Protein 1DQN (pdb70)

Structure (mmCIF, N/CA/C/O backbone):
data_1DQN
#
_entry.id   1DQN
#
_cell.length_a   56.632
_cell.length_b   71.553
_cell.length_c   123.08
_cell.angle_alpha   90
_cell.angle_beta   90
_cell.angle_gamma   90
#
_symmetry.space_group_name_H-M   'P 21 21 21'
#
loop_
_entity.id
_entity.type
_entity.pdbx_description
1 polymer 'GUANINE PHOSPHORIBOSYLTRANSFERASE'
2 non-polymer 'MAGNESIUM ION'
3 non-polymer 'PHOSPHORIC ACID MONO-[5-(2-AMINO-4-OXO-4,5-DIHYDRO-3H-PYRROLO[3,2-D]PYRIMIDIN-7-YL)-3,4-DIHYDROXY-PYRROLIDIN-2-YLMETHYL] ESTER'
4 non-polymer 'PYROPHOSPHATE 2-'
5 non-polymer 'ISOPROPYL ALCOHOL'
6 water water
#
loop_
_atom_site.group_PDB
_atom_site.id
_atom_site.type_symbol
_atom_site.label_atom_id
_atom_site.label_alt_id
_atom_site.label_comp_id
_atom_site.label_asym_id
_atom_site.label_entity_id
_atom_site.label_seq_id
_atom_site.pdbx_PDB_ins_code
_atom_site.Cartn_x
_atom_site.Cartn_y
_atom_site.Cartn_z
_atom_site.occupancy
_atom_site.B_iso_or_equiv
_atom_site.auth_seq_id
_atom_site.auth_comp_id
_atom_site.auth_asym_id
_atom_site.auth_atom_id
_atom_site.pdbx_PDB_model_num
ATOM 1 N N . MET A 1 1 ? 1.577 27.218 56.363 1.00 24.53 1 MET A N 1
ATOM 2 C CA . MET A 1 1 ? 1.232 26.312 57.497 1.00 23.01 1 MET A CA 1
ATOM 3 C C . MET A 1 1 ? 0.082 25.382 57.114 1.00 22.24 1 MET A C 1
ATOM 4 O O . MET A 1 1 ? -0.520 24.750 57.982 1.00 21.96 1 MET A O 1
ATOM 6 N N . ILE A 1 2 ? -0.219 25.307 55.815 1.00 20.45 2 ILE A N 1
ATOM 7 C CA . ILE A 1 2 ? -1.303 24.464 55.321 1.00 18.12 2 ILE A CA 1
ATOM 8 C C . ILE A 1 2 ? -0.883 23.584 54.145 1.00 16.34 2 ILE A C 1
ATOM 9 O O . ILE A 1 2 ? -0.071 23.987 53.311 1.00 14.48 2 ILE A O 1
ATOM 14 N N . CYS A 1 3 ? -1.450 22.383 54.080 1.00 14.42 3 CYS A N 1
ATOM 15 C CA . CYS A 1 3 ? -1.141 21.468 52.985 1.00 13.30 3 CYS A CA 1
ATOM 16 C C . CYS A 1 3 ? -1.626 22.114 51.689 1.00 13.94 3 CYS A C 1
ATOM 17 O O . CYS A 1 3 ? -2.793 22.507 51.589 1.00 14.58 3 CYS A O 1
ATOM 20 N N . SER A 1 4 ? -0.736 22.227 50.700 1.00 13.41 4 SER A N 1
ATOM 21 C CA . SER A 1 4 ? -1.089 22.865 49.437 1.00 14.24 4 SER A CA 1
ATOM 22 C C . SER A 1 4 ? -1.991 22.047 48.520 1.00 15.04 4 SER A C 1
ATOM 23 O O . SER A 1 4 ? -2.464 22.551 47.498 1.00 15.61 4 SER A O 1
ATOM 26 N N . VAL A 1 5 ? -2.253 20.796 48.886 1.00 14.41 5 VAL A N 1
ATOM 27 C CA . VAL A 1 5 ? -3.141 19.968 48.080 1.00 15.95 5 VAL A CA 1
ATOM 28 C C . VAL A 1 5 ? -4.523 19.860 48.717 1.00 17.23 5 VAL A C 1
ATOM 29 O O . VAL A 1 5 ? -5.539 20.080 48.055 1.00 18.40 5 VAL A O 1
ATOM 33 N N . THR A 1 6 ? -4.548 19.530 50.004 1.00 17.35 6 THR A N 1
ATOM 34 C CA . THR A 1 6 ? -5.796 19.344 50.734 1.00 17.78 6 THR A CA 1
ATOM 35 C C . THR A 1 6 ? -6.333 20.595 51.430 1.00 19.03 6 THR A C 1
ATOM 36 O O . THR A 1 6 ? -7.549 20.748 51.579 1.00 20.28 6 THR A O 1
ATOM 40 N N . GLY A 1 7 ? -5.439 21.481 51.857 1.00 18.87 7 GLY A N 1
ATOM 41 C CA . GLY A 1 7 ? -5.869 22.684 52.553 1.00 18.13 7 GLY A CA 1
ATOM 42 C C . GLY A 1 7 ? -5.915 22.452 54.054 1.00 18.62 7 GLY A C 1
ATOM 43 O O . GLY A 1 7 ? -6.280 23.338 54.832 1.00 17.91 7 GLY A O 1
ATOM 44 N N . LYS A 1 8 ? -5.530 21.251 54.468 1.00 17.23 8 LYS A N 1
ATOM 45 C CA . LYS A 1 8 ? -5.519 20.910 55.880 1.00 17.24 8 LYS A CA 1
ATOM 46 C C . LYS A 1 8 ? -4.306 21.547 56.562 1.00 16.32 8 LYS A C 1
ATOM 47 O O . LYS A 1 8 ? -3.182 21.434 56.082 1.00 15.09 8 LYS A O 1
ATOM 53 N N . PRO A 1 9 ? -4.521 22.260 57.681 1.00 15.29 9 PRO A N 1
ATOM 54 C CA . PRO A 1 9 ? -3.379 22.874 58.361 1.00 14.63 9 PRO A CA 1
ATOM 55 C C . PRO A 1 9 ? -2.366 21.788 58.727 1.00 14.58 9 PRO A C 1
ATOM 56 O O . PRO A 1 9 ? -2.748 20.677 59.090 1.00 14.10 9 PRO A O 1
ATOM 60 N N . VAL A 1 10 ? -1.082 22.110 58.651 1.00 14.54 10 VAL A N 1
ATOM 61 C CA . VAL A 1 10 ? -0.065 21.116 58.971 1.00 14.22 10 VAL A CA 1
ATOM 62 C C . VAL A 1 10 ? -0.225 20.580 60.388 1.00 14.02 10 VAL A C 1
ATOM 63 O O . VAL A 1 10 ? -0.012 19.404 60.636 1.00 12.80 10 VAL A O 1
ATOM 67 N N . LYS A 1 11 ? -0.611 21.437 61.326 1.00 14.54 11 LYS A N 1
ATOM 68 C CA . LYS A 1 11 ? -0.798 20.965 62.690 1.00 15.40 11 LYS A CA 1
ATOM 69 C C . LYS A 1 11 ? -1.866 19.867 62.732 1.00 14.46 11 LYS A C 1
ATOM 70 O O . LYS A 1 11 ? -1.776 18.936 63.532 1.00 14.12 11 LYS A O 1
ATOM 76 N N . ASP A 1 12 ? -2.871 19.969 61.863 1.00 14.05 12 ASP A N 1
ATOM 77 C CA . ASP A 1 12 ? -3.937 18.974 61.827 1.00 13.75 12 ASP A CA 1
ATOM 78 C C . ASP A 1 12 ? -3.478 17.700 61.115 1.00 12.94 12 ASP A C 1
ATOM 79 O O . ASP A 1 12 ? -3.883 16.596 61.474 1.00 12.19 12 ASP A O 1
ATOM 84 N N . VAL A 1 13 ? -2.627 17.856 60.106 1.00 13.44 13 VAL A N 1
ATOM 85 C CA . VAL A 1 13 ? -2.082 16.705 59.389 1.00 12.42 13 VAL A CA 1
ATOM 86 C C . VAL A 1 13 ? -1.269 15.903 60.404 1.00 12.63 13 VAL A C 1
ATOM 87 O O . VAL A 1 13 ? -1.360 14.677 60.481 1.00 11.45 13 VAL A O 1
ATOM 91 N N . LEU A 1 14 ? -0.483 16.615 61.205 1.00 12.45 14 LEU A N 1
ATOM 92 C CA . LEU A 1 14 ? 0.354 15.964 62.199 1.00 12.57 14 LEU A CA 1
ATOM 93 C C . LEU A 1 14 ? -0.401 15.411 63.411 1.00 12.40 14 LEU A C 1
ATOM 94 O O . LEU A 1 14 ? 0.000 14.388 63.963 1.00 11.83 14 LEU A O 1
ATOM 99 N N . SER A 1 15 ? -1.479 16.071 63.834 1.00 11.97 15 SER A N 1
ATOM 100 C CA . SER A 1 15 ? -2.239 15.562 64.972 1.00 11.40 15 SER A CA 1
ATOM 101 C C . SER A 1 15 ? -2.845 14.214 64.560 1.00 11.66 15 SER A C 1
ATOM 102 O O . SER A 1 15 ? -2.881 13.272 65.346 1.00 11.15 15 SER A O 1
ATOM 105 N N . THR A 1 16 ? -3.296 14.125 63.311 1.00 10.00 16 THR A N 1
ATOM 106 C CA . THR A 1 16 ? -3.847 12.883 62.794 1.00 10.36 16 THR A CA 1
ATOM 107 C C . THR A 1 16 ? -2.719 11.850 62.658 1.00 10.52 16 THR A C 1
ATOM 108 O O . THR A 1 16 ? -2.857 10.691 63.050 1.00 10.12 16 THR A O 1
ATOM 112 N N . PHE A 1 17 ? -1.596 12.273 62.101 1.00 9.32 17 PHE A N 1
ATOM 113 C CA . PHE A 1 17 ? -0.497 11.348 61.928 1.00 9.40 17 PHE A CA 1
ATOM 114 C C . PHE A 1 17 ? -0.003 10.723 63.223 1.00 10.36 17 PHE A C 1
ATOM 115 O O . PHE A 1 17 ? 0.173 9.513 63.302 1.00 10.35 17 PHE A O 1
ATOM 123 N N . PHE A 1 18 ? 0.191 11.554 64.244 1.00 10.79 18 PHE A N 1
ATOM 124 C CA . PHE A 1 18 ? 0.739 11.083 65.511 1.00 11.88 18 PHE A CA 1
ATOM 125 C C . PHE A 1 18 ? -0.212 10.538 66.577 1.00 13.64 18 PHE A C 1
ATOM 126 O O . PHE A 1 18 ? 0.218 10.211 67.674 1.00 15.10 18 PHE A O 1
ATOM 134 N N . LYS A 1 19 ? -1.489 10.405 66.251 1.00 13.67 19 LYS A N 1
ATOM 135 C CA . LYS A 1 19 ? -2.441 9.891 67.218 1.00 15.09 19 LYS A CA 1
ATOM 136 C C . LYS A 1 19 ? -2.258 8.400 67.515 1.00 14.98 19 LYS A C 1
ATOM 137 O O . LYS A 1 19 ? -2.350 7.562 66.631 1.00 14.89 19 LYS A O 1
ATOM 143 N N . ASP A 1 20 ? -1.974 8.083 68.771 1.00 15.36 20 ASP A N 1
ATOM 144 C CA . ASP A 1 20 ? -1.834 6.699 69.208 1.00 16.25 20 ASP A CA 1
ATOM 145 C C . ASP A 1 20 ? -0.939 5.778 68.377 1.00 15.38 20 ASP A C 1
ATOM 146 O O . ASP A 1 20 ? -1.322 4.645 68.073 1.00 16.88 20 ASP A O 1
ATOM 151 N N . ARG A 1 21 ? 0.244 6.251 68.004 1.00 14.02 21 ARG A N 1
ATOM 152 C CA . ARG A 1 21 ? 1.170 5.413 67.242 1.00 14.21 21 ARG A CA 1
ATOM 153 C C . ARG A 1 21 ? 1.972 4.537 68.211 1.00 14.53 21 ARG A C 1
ATOM 154 O O . ARG A 1 21 ? 2.077 4.837 69.404 1.00 14.42 21 ARG A O 1
ATOM 162 N N . ASN A 1 22 ? 2.542 3.459 67.690 1.00 14.55 22 ASN A N 1
ATOM 163 C CA . ASN A 1 22 ? 3.349 2.553 68.502 1.00 14.27 22 ASN A CA 1
ATOM 164 C C . ASN A 1 22 ? 4.754 2.468 67.941 1.00 13.72 22 ASN A C 1
ATOM 165 O O . ASN A 1 22 ? 5.469 1.492 68.172 1.00 14.26 22 ASN A O 1
ATOM 170 N N . ASP A 1 23 ? 5.159 3.509 67.220 1.00 12.71 23 ASP A N 1
ATOM 171 C CA . ASP A 1 23 ? 6.470 3.518 66.601 1.00 13.11 23 ASP A CA 1
ATOM 172 C C . ASP A 1 23 ? 7.241 4.806 66.835 1.00 12.63 23 ASP A C 1
ATOM 173 O O . ASP A 1 23 ? 8.180 5.123 66.113 1.00 12.64 23 ASP A O 1
ATOM 178 N N . VAL A 1 24 ? 6.839 5.540 67.869 1.00 13.88 24 VAL A N 1
ATOM 179 C CA . VAL A 1 24 ? 7.493 6.784 68.248 1.00 14.81 24 VAL A CA 1
ATOM 180 C C . VAL A 1 24 ? 7.013 7.159 69.652 1.00 16.22 24 VAL A C 1
ATOM 181 O O . VAL A 1 24 ? 5.837 7.011 69.978 1.00 16.85 24 VAL A O 1
ATOM 185 N N . LEU A 1 25 ? 7.940 7.608 70.491 1.00 17.82 25 LEU A N 1
ATOM 186 C CA . LEU A 1 25 ? 7.605 8.012 71.854 1.00 19.06 25 LEU A CA 1
ATOM 187 C C . LEU A 1 25 ? 7.035 9.420 71.814 1.00 19.57 25 LEU A C 1
ATOM 188 O O . LEU A 1 25 ? 7.456 10.241 71.002 1.00 19.06 25 LEU A O 1
ATOM 193 N N . GLU A 1 26 ? 6.073 9.708 72.680 1.00 19.62 26 GLU A N 1
ATOM 194 C CA . GLU A 1 26 ? 5.488 11.035 72.688 1.00 20.87 26 GLU A CA 1
ATOM 195 C C . GLU A 1 26 ? 6.579 12.104 72.775 1.00 20.51 26 GLU A C 1
ATOM 196 O O . GLU A 1 26 ? 6.496 13.139 72.121 1.00 20.29 26 GLU A O 1
ATOM 202 N N . SER A 1 27 ? 7.609 11.841 73.570 1.00 20.72 27 SER A N 1
ATOM 203 C CA . SER A 1 27 ? 8.693 12.806 73.741 1.00 21.54 27 SER A CA 1
ATOM 204 C C . SER A 1 27 ? 9.522 13.049 72.484 1.00 21.01 27 SER A C 1
ATOM 205 O O . SER A 1 27 ? 10.211 14.066 72.390 1.00 21.40 27 SER A O 1
ATOM 208 N N . GLU A 1 28 ? 9.453 12.125 71.528 1.00 19.86 28 GLU A N 1
ATOM 209 C CA . GLU A 1 28 ? 10.224 12.232 70.288 1.00 19.47 28 GLU A CA 1
ATOM 210 C C . GLU A 1 28 ? 9.477 12.919 69.156 1.00 18.36 28 GLU A C 1
ATOM 211 O O . GLU A 1 28 ? 10.088 13.392 68.207 1.00 17.54 28 GLU A O 1
ATOM 217 N N . VAL A 1 29 ? 8.153 12.963 69.248 1.00 18.06 29 VAL A N 1
ATOM 218 C CA . VAL A 1 29 ? 7.346 13.571 68.197 1.00 17.22 29 VAL A CA 1
ATOM 219 C C . VAL A 1 29 ? 7.843 14.938 67.734 1.00 17.72 29 VAL A C 1
ATOM 220 O O . VAL A 1 29 ? 7.952 15.185 66.533 1.00 16.62 29 VAL A O 1
ATOM 224 N N . LYS A 1 30 ? 8.173 15.818 68.674 1.00 17.38 30 LYS A N 1
ATOM 225 C CA . LYS A 1 30 ? 8.628 17.165 68.320 1.00 17.90 30 LYS A CA 1
ATOM 226 C C . LYS A 1 30 ? 9.897 17.236 67.469 1.00 17.06 30 LYS A C 1
ATOM 227 O O . LYS A 1 30 ? 10.187 18.277 66.865 1.00 16.70 30 LYS A O 1
ATOM 233 N N . LYS A 1 31 ? 10.647 16.140 67.417 1.00 15.51 31 LYS A N 1
ATOM 234 C CA . LYS A 1 31 ? 11.894 16.100 66.653 1.00 16.03 31 LYS A CA 1
ATOM 235 C C . LYS A 1 31 ? 11.664 16.076 65.142 1.00 15.03 31 LYS A C 1
ATOM 236 O O . LYS A 1 31 ? 12.554 16.417 64.364 1.00 14.29 31 LYS A O 1
ATOM 242 N N . PHE A 1 32 ? 10.469 15.663 64.738 1.00 13.72 32 PHE A N 1
ATOM 243 C CA . PHE A 1 32 ? 10.144 15.560 63.319 1.00 13.00 32 PHE A CA 1
ATOM 244 C C . PHE A 1 32 ? 9.454 16.777 62.738 1.00 12.97 32 PHE A C 1
ATOM 245 O O . PHE A 1 32 ? 8.341 17.120 63.132 1.00 14.88 32 PHE A O 1
ATOM 253 N N . HIS A 1 33 ? 10.113 17.413 61.772 1.00 12.49 33 HIS A N 1
ATOM 254 C CA . HIS A 1 33 ? 9.594 18.616 61.130 1.00 12.12 33 HIS A CA 1
ATOM 255 C C . HIS A 1 33 ? 9.022 18.246 59.773 1.00 11.42 33 HIS A C 1
ATOM 256 O O . HIS A 1 33 ? 9.739 17.711 58.936 1.00 11.58 33 HIS A O 1
ATOM 263 N N . LEU A 1 34 ? 7.744 18.528 59.538 1.00 11.39 34 LEU A N 1
ATOM 264 C CA . LEU A 1 34 ? 7.177 18.172 58.241 1.00 11.77 34 LEU A CA 1
ATOM 265 C C . LEU A 1 34 ? 7.623 19.133 57.147 1.00 11.22 34 LEU A C 1
ATOM 266 O O . LEU A 1 34 ? 7.467 20.348 57.272 1.00 11.54 34 LEU A O 1
ATOM 271 N N . LEU A 1 35 ? 8.196 18.582 56.075 1.00 9.44 35 LEU A N 1
ATOM 272 C CA . LEU A 1 35 ? 8.626 19.390 54.942 1.00 9.52 35 LEU A CA 1
ATOM 273 C C . LEU A 1 35 ? 7.584 19.324 53.831 1.00 10.05 35 LEU A C 1
ATOM 274 O O . LEU A 1 35 ? 7.247 20.334 53.212 1.00 9.92 35 LEU A O 1
ATOM 279 N N . ALA A 1 36 ? 7.075 18.122 53.578 1.00 9.02 36 ALA A N 1
ATOM 280 C CA . ALA A 1 36 ? 6.063 17.934 52.547 1.00 9.65 36 ALA A CA 1
ATOM 281 C C . ALA A 1 36 ? 5.061 16.877 52.985 1.00 8.72 36 ALA A C 1
ATOM 282 O O . ALA A 1 36 ? 5.441 15.820 53.469 1.00 9.67 36 ALA A O 1
ATOM 284 N N . THR A 1 37 ? 3.773 17.166 52.845 1.00 9.13 37 THR A N 1
ATOM 285 C CA . THR A 1 37 ? 2.782 16.175 53.226 1.00 8.50 37 THR A CA 1
ATOM 286 C C . THR A 1 37 ? 2.786 15.096 52.147 1.00 8.87 37 THR A C 1
ATOM 287 O O . THR A 1 37 ? 3.241 15.325 51.022 1.00 8.33 37 THR A O 1
ATOM 291 N N . PHE A 1 38 ? 2.278 13.921 52.500 1.00 8.14 38 PHE A N 1
ATOM 292 C CA . PHE A 1 38 ? 2.221 12.813 51.560 1.00 9.45 38 PHE A CA 1
ATOM 293 C C . PHE A 1 38 ? 1.452 13.246 50.316 1.00 9.69 38 PHE A C 1
ATOM 294 O O . PHE A 1 38 ? 1.872 12.964 49.190 1.00 8.56 38 PHE A O 1
ATOM 302 N N . GLU A 1 39 ? 0.325 13.925 50.505 1.00 9.21 39 GLU A N 1
ATOM 303 C CA . GLU A 1 39 ? -0.444 14.385 49.346 1.00 10.08 39 GLU A CA 1
ATOM 304 C C . GLU A 1 39 ? 0.392 15.321 48.476 1.00 8.43 39 GLU A C 1
ATOM 305 O O . GLU A 1 39 ? 0.316 15.271 47.250 1.00 6.29 39 GLU A O 1
ATOM 311 N N . GLU A 1 40 ? 1.189 16.186 49.099 1.00 7.41 40 GLU A N 1
ATOM 312 C CA . GLU A 1 40 ? 2.030 17.065 48.308 1.00 7.46 40 GLU A CA 1
ATOM 313 C C . GLU A 1 40 ? 3.051 16.230 47.536 1.00 8.20 40 GLU A C 1
ATOM 314 O O . GLU A 1 40 ? 3.330 16.508 46.372 1.00 8.26 40 GLU A O 1
ATOM 320 N N . CYS A 1 41 ? 3.594 15.196 48.173 1.00 8.04 41 CYS A N 1
ATOM 321 C CA . CYS A 1 41 ? 4.571 14.340 47.494 1.00 8.59 41 CYS A CA 1
ATOM 322 C C . CYS A 1 41 ? 3.909 13.631 46.313 1.00 8.60 41 CYS A C 1
ATOM 323 O O . CYS A 1 41 ? 4.517 13.454 45.254 1.00 8.07 41 CYS A O 1
ATOM 326 N N . LYS A 1 42 ? 2.672 13.193 46.512 1.00 7.24 42 LYS A N 1
ATOM 327 C CA . LYS A 1 42 ? 1.940 12.520 45.441 1.00 9.27 42 LYS A CA 1
ATOM 328 C C . LYS A 1 42 ? 1.737 13.440 44.256 1.00 9.19 42 LYS A C 1
ATOM 329 O O . LYS A 1 42 ? 1.817 12.991 43.113 1.00 8.88 42 LYS A O 1
ATOM 335 N N . ALA A 1 43 ? 1.484 14.725 44.528 1.00 9.18 43 ALA A N 1
ATOM 336 C CA . ALA A 1 43 ? 1.300 15.710 43.465 1.00 8.75 43 ALA A CA 1
ATOM 337 C C . ALA A 1 43 ? 2.599 15.855 42.665 1.00 9.51 43 ALA A C 1
ATOM 338 O O . ALA A 1 43 ? 2.578 15.922 41.430 1.00 9.01 43 ALA A O 1
ATOM 340 N N . LEU A 1 44 ? 3.722 15.928 43.379 1.00 8.19 44 LEU A N 1
ATOM 341 C CA . LEU A 1 44 ? 5.034 16.030 42.746 1.00 9.97 44 LEU A CA 1
ATOM 342 C C . LEU A 1 44 ? 5.292 14.820 41.851 1.00 9.35 44 LEU A C 1
ATOM 343 O O . LEU A 1 44 ? 5.768 14.957 40.718 1.00 8.72 44 LEU A O 1
ATOM 348 N N . ALA A 1 45 ? 4.985 13.630 42.360 1.00 8.30 45 ALA A N 1
ATOM 349 C CA . ALA A 1 45 ? 5.207 12.419 41.582 1.00 8.46 45 ALA A CA 1
ATOM 350 C C . ALA A 1 45 ? 4.300 12.388 40.353 1.00 9.19 45 ALA A C 1
ATOM 351 O O . ALA A 1 45 ? 4.723 11.954 39.277 1.00 9.62 45 ALA A O 1
ATOM 353 N N . ALA A 1 46 ? 3.057 12.845 40.505 1.00 9.78 46 ALA A N 1
ATOM 354 C CA . ALA A 1 46 ? 2.127 12.861 39.377 1.00 9.42 46 ALA A CA 1
ATOM 355 C C . ALA A 1 46 ? 2.623 13.826 38.313 1.00 9.30 46 ALA A C 1
ATOM 356 O O . ALA A 1 46 ? 2.521 13.553 37.110 1.00 8.14 46 ALA A O 1
ATOM 358 N N . ASP A 1 47 ? 3.144 14.968 38.756 1.00 8.28 47 ASP A N 1
ATOM 359 C CA . ASP A 1 47 ? 3.669 15.962 37.829 1.00 8.76 47 ASP A CA 1
ATOM 360 C C . ASP A 1 47 ? 4.875 15.403 37.083 1.00 9.17 47 ASP A C 1
ATOM 361 O O . ASP A 1 47 ? 5.119 15.737 35.915 1.00 9.06 47 ASP A O 1
ATOM 366 N N . THR A 1 48 ? 5.645 14.563 37.763 1.00 8.09 48 THR A N 1
ATOM 367 C CA . THR A 1 48 ? 6.810 13.970 37.129 1.00 8.58 48 THR A CA 1
ATOM 368 C C . THR A 1 48 ? 6.339 12.915 36.129 1.00 7.60 48 THR A C 1
ATOM 369 O O . THR A 1 48 ? 6.897 12.801 35.028 1.00 7.09 48 THR A O 1
ATOM 373 N N . ALA A 1 49 ? 5.306 12.157 36.499 1.00 7.78 49 ALA A N 1
ATOM 374 C CA . ALA A 1 49 ? 4.745 11.139 35.599 1.00 8.16 49 ALA A CA 1
ATOM 375 C C . ALA A 1 49 ? 4.228 11.832 34.337 1.00 8.34 49 ALA A C 1
ATOM 376 O O . ALA A 1 49 ? 4.379 11.329 33.218 1.00 7.49 49 ALA A O 1
ATOM 378 N N . ARG A 1 50 ? 3.610 12.995 34.527 1.00 7.30 50 ARG A N 1
ATOM 379 C CA . ARG A 1 50 ? 3.082 13.765 33.407 1.00 8.12 50 ARG A CA 1
ATOM 380 C C . ARG A 1 50 ? 4.183 14.050 32.393 1.00 8.26 50 ARG A C 1
ATOM 381 O O . ARG A 1 50 ? 3.999 13.866 31.187 1.00 8.49 50 ARG A O 1
ATOM 389 N N . ARG A 1 51 ? 5.328 14.512 32.885 1.00 8.23 51 ARG A N 1
ATOM 390 C CA . ARG A 1 51 ? 6.431 14.836 32.004 1.00 8.57 51 ARG A CA 1
ATOM 391 C C . ARG A 1 51 ? 7.046 13.612 31.335 1.00 8.70 51 ARG A C 1
ATOM 392 O O . ARG A 1 51 ? 7.408 13.670 30.165 1.00 9.76 51 ARG A O 1
ATOM 400 N N . MET A 1 52 ? 7.144 12.501 32.054 1.00 8.45 52 MET A N 1
ATOM 401 C CA . MET A 1 52 ? 7.680 11.284 31.445 1.00 8.09 52 MET A CA 1
ATOM 402 C C . MET A 1 52 ? 6.696 10.770 30.388 1.00 7.69 52 MET A C 1
ATOM 403 O O . MET A 1 52 ? 7.098 10.277 29.330 1.00 6.81 52 MET A O 1
ATOM 408 N N . ASN A 1 53 ? 5.402 10.912 30.658 1.00 7.53 53 ASN A N 1
ATOM 409 C CA . ASN A 1 53 ? 4.379 10.458 29.716 1.00 8.80 53 ASN A CA 1
ATOM 410 C C . ASN A 1 53 ? 4.464 11.213 28.396 1.00 9.46 53 ASN A C 1
ATOM 411 O O . ASN A 1 53 ? 4.309 10.635 27.325 1.00 9.63 53 ASN A O 1
ATOM 416 N N . GLU A 1 54 ? 4.713 12.512 28.483 1.00 9.93 54 GLU A N 1
ATOM 417 C CA . GLU A 1 54 ? 4.809 13.335 27.280 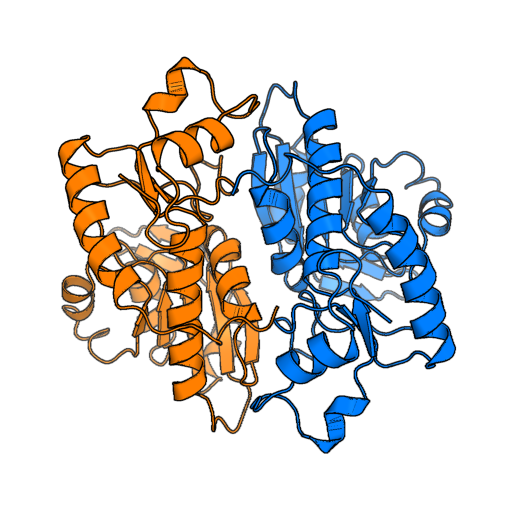1.00 10.39 54 GLU A CA 1
ATOM 418 C C . GLU A 1 54 ? 6.093 12.994 26.522 1.00 10.53 54 GLU A C 1
ATOM 419 O O . GLU A 1 54 ? 6.121 12.955 25.290 1.00 11.09 54 GLU A O 1
ATOM 425 N N . TYR A 1 55 ? 7.156 12.730 27.271 1.00 10.15 55 TYR A N 1
ATOM 426 C CA . TYR A 1 55 ? 8.448 12.404 26.688 1.00 10.02 55 TYR A CA 1
ATOM 427 C C . TYR A 1 55 ? 8.438 11.067 25.935 1.00 9.87 55 TYR A C 1
ATOM 428 O O . TYR A 1 55 ? 8.990 10.948 24.832 1.00 10.74 55 TYR A O 1
ATOM 437 N N . TYR A 1 56 ? 7.793 10.068 26.528 1.00 10.24 56 TYR A N 1
ATOM 438 C CA . TYR A 1 56 ? 7.761 8.718 25.958 1.00 10.38 56 TYR A CA 1
ATOM 439 C C . TYR A 1 56 ? 6.483 8.280 25.252 1.00 11.25 56 TYR A C 1
ATOM 440 O O . TYR A 1 56 ? 6.319 7.098 24.933 1.00 11.10 56 TYR A O 1
ATOM 449 N N . LYS A 1 57 ? 5.588 9.215 24.968 1.00 11.93 57 LYS A N 1
ATOM 450 C CA . LYS A 1 57 ? 4.332 8.840 24.338 1.00 12.57 57 LYS A CA 1
ATOM 451 C C . LYS A 1 57 ? 4.438 8.098 23.005 1.00 13.59 57 LYS A C 1
ATOM 452 O O . LYS A 1 57 ? 3.566 7.285 22.680 1.00 13.84 57 LYS A O 1
ATOM 458 N N . ASP A 1 58 ? 5.505 8.345 22.252 1.00 13.24 58 ASP A N 1
ATOM 459 C CA . ASP A 1 58 ? 5.673 7.691 20.955 1.00 14.30 58 ASP A CA 1
ATOM 460 C C . ASP A 1 58 ? 6.731 6.609 20.932 1.00 15.52 58 ASP A C 1
ATOM 461 O O . ASP A 1 58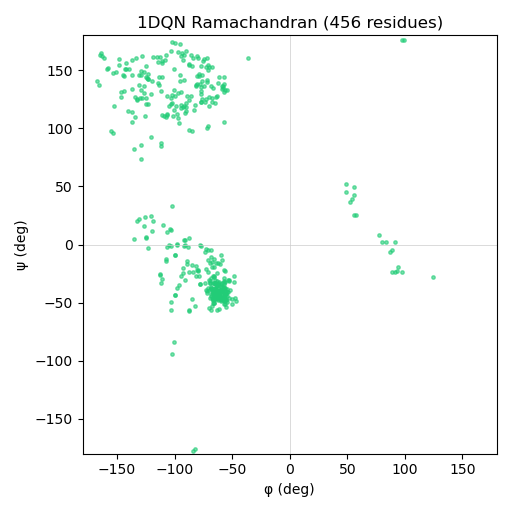 ? 7.102 6.130 19.855 1.00 15.18 58 ASP A O 1
ATOM 466 N N . VAL A 1 59 ? 7.217 6.215 22.103 1.00 15.97 59 VAL A N 1
ATOM 467 C CA . VAL A 1 59 ? 8.258 5.199 22.165 1.00 18.11 59 VAL A CA 1
ATOM 468 C C . VAL A 1 59 ? 7.775 3.906 21.508 1.00 19.29 59 VAL A C 1
ATOM 469 O O . VAL A 1 59 ? 6.640 3.479 21.715 1.00 20.58 59 VAL A O 1
ATOM 473 N N . ALA A 1 60 ? 8.643 3.295 20.706 1.00 20.63 60 ALA A N 1
ATOM 474 C CA . ALA A 1 60 ? 8.294 2.081 19.971 1.00 21.20 60 ALA A CA 1
ATOM 475 C C . ALA A 1 60 ? 8.746 0.772 20.606 1.00 21.35 60 ALA A C 1
ATOM 476 O O . ALA A 1 60 ? 8.525 -0.304 20.043 1.00 21.62 60 ALA A O 1
ATOM 478 N N . GLU A 1 61 ? 9.393 0.868 21.759 1.00 18.92 61 GLU A N 1
ATOM 479 C CA . GLU A 1 61 ? 9.853 -0.300 22.496 1.00 18.11 61 GLU A CA 1
ATOM 480 C C . GLU A 1 61 ? 9.704 0.065 23.966 1.00 15.09 61 GLU A C 1
ATOM 481 O O . GLU A 1 61 ? 9.866 1.221 24.345 1.00 14.14 61 GLU A O 1
ATOM 487 N N . PRO A 1 62 ? 9.382 -0.913 24.809 1.00 13.22 62 PRO A N 1
ATOM 488 C CA . PRO A 1 62 ? 9.227 -0.604 26.233 1.00 12.84 62 PRO A CA 1
ATOM 489 C C . PRO A 1 62 ? 10.471 0.021 26.864 1.00 12.40 62 PRO A C 1
ATOM 490 O O . PRO A 1 62 ? 11.600 -0.405 26.605 1.00 11.80 62 PRO A O 1
ATOM 494 N N . VAL A 1 63 ? 10.254 1.030 27.704 1.00 10.86 63 VAL A N 1
ATOM 495 C CA . VAL A 1 63 ? 11.351 1.688 28.399 1.00 9.73 63 VAL A CA 1
ATOM 496 C C . VAL A 1 63 ? 11.769 0.819 29.588 1.00 9.57 63 VAL A C 1
ATOM 497 O O . VAL A 1 63 ? 10.942 0.139 30.184 1.00 8.95 63 VAL A O 1
ATOM 501 N N . THR A 1 64 ? 13.054 0.826 29.914 1.00 9.73 64 THR A N 1
ATOM 502 C CA . THR A 1 64 ? 13.524 0.058 31.062 1.00 8.25 64 THR A CA 1
ATOM 503 C C . THR A 1 64 ? 13.616 0.967 32.284 1.00 9.59 64 THR A C 1
ATOM 504 O O . THR A 1 64 ? 14.516 1.792 32.375 1.00 9.00 64 THR A O 1
ATOM 508 N N . LEU A 1 65 ? 12.663 0.834 33.211 1.00 9.30 65 LEU A N 1
ATOM 509 C CA . LEU A 1 65 ? 12.698 1.621 34.435 1.00 9.72 65 LEU A CA 1
ATOM 510 C C . LEU A 1 65 ? 13.384 0.765 35.493 1.00 9.35 65 LEU A C 1
ATOM 511 O O . LEU A 1 65 ? 13.026 -0.402 35.678 1.00 9.83 65 LEU A O 1
ATOM 516 N N . VAL A 1 66 ? 14.357 1.350 36.181 1.00 10.04 66 VAL A N 1
ATOM 517 C CA . VAL A 1 66 ? 15.087 0.637 37.221 1.00 11.70 66 VAL A CA 1
ATOM 518 C C . VAL A 1 66 ? 15.182 1.500 38.465 1.00 10.97 66 VAL A C 1
ATOM 519 O O . VAL A 1 66 ? 15.674 2.627 38.413 1.00 11.47 66 VAL A O 1
ATOM 523 N N . ALA A 1 67 ? 14.737 0.953 39.589 1.00 11.26 67 ALA A N 1
ATOM 524 C CA . ALA A 1 67 ? 14.765 1.698 40.843 1.00 10.92 67 ALA A CA 1
ATOM 525 C C . ALA A 1 67 ? 15.783 1.114 41.805 1.00 11.70 67 ALA A C 1
ATOM 526 O O . ALA A 1 67 ? 15.978 -0.100 41.865 1.00 11.51 67 ALA A O 1
ATOM 528 N N . LEU A 1 68 ? 16.433 1.988 42.560 1.00 12.03 68 LEU A N 1
ATOM 529 C CA . LEU A 1 68 ? 17.423 1.543 43.523 1.00 13.15 68 LEU A CA 1
ATOM 530 C C . LEU A 1 68 ? 16.772 1.244 44.873 1.00 12.87 68 LEU A C 1
ATOM 531 O O . LEU A 1 68 ? 16.052 2.078 45.403 1.00 14.51 68 LEU A O 1
ATOM 536 N N . LEU A 1 69 ? 17.021 0.055 45.408 1.00 13.44 69 LEU A N 1
ATOM 537 C CA . LEU A 1 69 ? 16.519 -0.332 46.718 1.00 15.04 69 LEU A CA 1
ATOM 538 C C . LEU A 1 69 ? 17.298 0.473 47.771 1.00 15.72 69 LEU A C 1
ATOM 539 O O . LEU A 1 69 ? 18.438 0.852 47.536 1.00 16.98 69 LEU A O 1
ATOM 544 N N . THR A 1 70 ? 16.680 0.770 48.929 1.00 15.94 70 THR A N 1
ATOM 545 C CA . THR A 1 70 ? 15.327 0.275 49.227 1.00 15.66 70 THR A CA 1
ATOM 546 C C . THR A 1 70 ? 14.366 1.459 49.240 1.00 14.40 70 THR A C 1
ATOM 547 O O . THR A 1 70 ? 13.199 1.289 48.819 1.00 13.38 70 THR A O 1
ATOM 551 N N . GLY A 1 71 ? 14.804 2.637 49.659 1.00 11.31 71 GLY A N 1
ATOM 552 C CA . GLY A 1 71 ? 13.885 3.764 49.772 1.00 12.25 71 GLY A CA 1
ATOM 553 C C . GLY A 1 71 ? 13.006 4.172 48.598 1.00 12.53 71 GLY A C 1
ATOM 554 O O . GLY A 1 71 ? 11.876 4.650 48.788 1.00 12.40 71 GLY A O 1
ATOM 555 N N . ALA A 1 72 ? 13.491 3.968 47.383 1.00 9.57 72 ALA A N 1
ATOM 556 C CA . ALA A 1 72 ? 12.729 4.392 46.215 1.00 8.98 72 ALA A CA 1
ATOM 557 C C . ALA A 1 72 ? 11.451 3.617 45.944 1.00 8.63 72 ALA A C 1
ATOM 558 O O . ALA A 1 72 ? 10.714 3.975 45.033 1.00 9.00 72 ALA A O 1
ATOM 560 N N . TYR A 1 73 ? 11.177 2.564 46.709 1.00 8.89 73 TYR A N 1
ATOM 561 C CA . TYR A 1 73 ? 9.968 1.780 46.451 1.00 8.63 73 TYR A CA 1
ATOM 562 C C . TYR A 1 73 ? 8.686 2.609 46.523 1.00 8.41 73 TYR A C 1
ATOM 563 O O . TYR A 1 73 ? 7.768 2.404 45.732 1.00 8.22 73 TYR A O 1
ATOM 572 N N . LEU A 1 74 ? 8.624 3.540 47.473 1.00 7.17 74 LEU A N 1
ATOM 573 C CA . LEU A 1 74 ? 7.434 4.359 47.652 1.00 7.53 74 LEU A CA 1
ATOM 574 C C . LEU A 1 74 ? 7.267 5.303 46.479 1.00 6.87 74 LEU A C 1
ATOM 575 O O . LEU A 1 74 ? 6.233 5.310 45.819 1.00 7.80 74 LEU A O 1
ATOM 580 N N . TYR A 1 75 ? 8.288 6.105 46.212 1.00 6.43 75 TYR A N 1
ATOM 581 C CA . TYR A 1 75 ? 8.203 7.021 45.080 1.00 7.40 75 TYR A CA 1
ATOM 582 C C . TYR A 1 75 ? 7.896 6.247 43.798 1.00 7.76 75 TYR A C 1
ATOM 583 O O . TYR A 1 75 ? 7.063 6.671 42.988 1.00 7.18 75 TYR A O 1
ATOM 592 N N . ALA A 1 76 ? 8.550 5.101 43.612 1.00 7.85 76 ALA A N 1
ATOM 593 C CA . ALA A 1 76 ? 8.304 4.321 42.397 1.00 7.93 76 ALA A CA 1
ATOM 594 C C . ALA A 1 76 ? 6.842 3.912 42.293 1.00 8.64 76 ALA A C 1
ATOM 595 O O . ALA A 1 76 ? 6.276 3.891 41.203 1.00 8.64 76 ALA A O 1
ATOM 597 N N . SER A 1 77 ? 6.221 3.598 43.424 1.00 7.45 77 SER A N 1
ATOM 598 C CA . SER A 1 77 ? 4.815 3.209 43.409 1.00 8.61 77 SER A CA 1
ATOM 599 C C . SER A 1 77 ? 3.919 4.405 43.059 1.00 8.88 77 SER A C 1
ATOM 600 O O . SER A 1 77 ? 2.900 4.246 42.399 1.00 10.39 77 SER A O 1
ATOM 603 N N . LEU A 1 78 ? 4.317 5.603 43.474 1.00 7.95 78 LEU A N 1
ATOM 604 C CA . LEU A 1 78 ? 3.516 6.804 43.206 1.00 8.41 78 LEU A CA 1
ATOM 605 C C . LEU A 1 78 ? 3.687 7.333 41.796 1.00 8.67 78 LEU A C 1
ATOM 606 O O . LEU A 1 78 ? 2.833 8.074 41.291 1.00 9.98 78 LEU A O 1
ATOM 611 N N . LEU A 1 79 ? 4.808 6.972 41.183 1.00 7.53 79 LEU A N 1
ATOM 612 C CA . LEU A 1 79 ? 5.135 7.394 39.834 1.00 7.26 79 LEU A CA 1
ATOM 613 C C . LEU A 1 79 ? 4.549 6.449 38.794 1.00 7.73 79 LEU A C 1
ATOM 614 O O . LEU A 1 79 ? 3.775 6.867 37.913 1.00 5.56 79 LEU A O 1
ATOM 619 N N . THR A 1 80 ? 4.913 5.173 38.912 1.00 6.38 80 THR A N 1
ATOM 620 C CA . THR A 1 80 ? 4.486 4.188 37.925 1.00 6.80 80 THR A CA 1
ATOM 621 C C . THR A 1 80 ? 2.994 4.054 37.726 1.00 7.46 80 THR A C 1
ATOM 622 O O . THR A 1 80 ? 2.554 3.805 36.608 1.00 7.98 80 THR A O 1
ATOM 626 N N . VAL A 1 81 ? 2.192 4.228 38.775 1.00 6.60 81 VAL A N 1
ATOM 627 C CA . VAL A 1 81 ? 0.754 4.079 38.575 1.00 6.57 81 VAL A CA 1
ATOM 628 C C . VAL A 1 81 ? 0.155 5.112 37.632 1.00 7.64 81 VAL A C 1
ATOM 629 O O . VAL A 1 81 ? -0.947 4.915 37.109 1.00 7.94 81 VAL A O 1
ATOM 633 N N . HIS A 1 82 ? 0.893 6.191 37.377 1.00 6.97 82 HIS A N 1
ATOM 634 C CA . HIS A 1 82 ? 0.397 7.225 36.485 1.00 7.16 82 HIS A CA 1
ATOM 635 C C . HIS A 1 82 ? 1.047 7.232 35.110 1.00 7.54 82 HIS A C 1
ATOM 636 O O . HIS A 1 82 ? 0.699 8.061 34.272 1.00 6.33 82 HIS A O 1
ATOM 643 N N . LEU A 1 83 ? 1.992 6.325 34.868 1.00 7.41 83 LEU A N 1
ATOM 644 C CA . LEU A 1 83 ? 2.659 6.283 33.570 1.00 7.78 83 LEU A CA 1
ATOM 645 C C . LEU A 1 83 ? 1.750 5.646 32.524 1.00 8.41 83 LEU A C 1
ATOM 646 O O . LEU A 1 83 ? 1.007 4.707 32.820 1.00 8.54 83 LEU A O 1
ATOM 651 N N . THR A 1 84 ? 1.849 6.132 31.291 1.00 7.47 84 THR A N 1
ATOM 652 C CA . THR A 1 84 ? 0.971 5.660 30.227 1.00 7.90 84 THR A CA 1
ATOM 653 C C . THR A 1 84 ? 1.660 5.161 28.960 1.00 8.78 84 THR A C 1
ATOM 654 O O . THR A 1 84 ? 1.026 5.029 27.911 1.00 9.31 84 THR A O 1
ATOM 658 N N . PHE A 1 85 ? 2.954 4.892 29.066 1.00 8.23 85 PHE A N 1
ATOM 659 C CA . PHE A 1 85 ? 3.739 4.364 27.947 1.00 8.61 85 PHE A CA 1
ATOM 660 C C . PHE A 1 85 ? 4.270 3.006 28.386 1.00 9.65 85 PHE A C 1
ATOM 661 O O . PHE A 1 85 ? 4.313 2.709 29.581 1.00 9.23 85 PHE A O 1
ATOM 669 N N . PRO A 1 86 ? 4.684 2.162 27.432 1.00 9.65 86 PRO A N 1
ATOM 670 C CA . PRO A 1 86 ? 5.196 0.834 27.786 1.00 9.97 86 PRO A CA 1
ATOM 671 C C . PRO A 1 86 ? 6.527 0.863 28.508 1.00 9.29 86 PRO A C 1
ATOM 672 O O . PRO A 1 86 ? 7.428 1.606 28.126 1.00 9.56 86 PRO A O 1
ATOM 676 N N . TYR A 1 87 ? 6.646 0.058 29.558 1.00 7.66 87 TYR A N 1
ATOM 677 C CA . TYR A 1 87 ? 7.909 -0.051 30.276 1.00 8.73 87 TYR A CA 1
ATOM 678 C C . TYR A 1 87 ? 7.940 -1.322 31.097 1.00 7.69 87 TYR A C 1
ATOM 679 O O . TYR A 1 87 ? 6.905 -1.931 31.366 1.00 8.24 87 TYR A O 1
ATOM 688 N N . THR A 1 88 ? 9.148 -1.735 31.453 1.00 9.15 88 THR A N 1
ATOM 689 C CA . THR A 1 88 ? 9.345 -2.860 32.337 1.00 9.59 88 THR A CA 1
ATOM 690 C C . THR A 1 88 ? 9.883 -2.173 33.580 1.00 10.54 88 THR A C 1
ATOM 691 O O . THR A 1 88 ? 10.400 -1.044 33.507 1.00 9.03 88 THR A O 1
ATOM 695 N N . LEU A 1 89 ? 9.740 -2.836 34.723 1.00 9.35 89 LEU A N 1
ATOM 696 C CA . LEU A 1 89 ? 10.243 -2.279 35.962 1.00 10.21 89 LEU A CA 1
ATOM 697 C C . LEU A 1 89 ? 10.943 -3.328 36.786 1.00 10.68 89 LEU A C 1
ATOM 698 O O . LEU A 1 89 ? 10.462 -4.459 36.920 1.00 12.42 89 LEU A O 1
ATOM 703 N N . HIS A 1 90 ? 12.113 -2.977 37.292 1.00 10.85 90 HIS A N 1
ATOM 704 C CA . HIS A 1 90 ? 12.791 -3.868 38.214 1.00 11.69 90 HIS A CA 1
ATOM 705 C C . HIS A 1 90 ? 13.603 -3.050 39.204 1.00 11.35 90 HIS A C 1
ATOM 706 O O . HIS A 1 90 ? 13.871 -1.864 38.989 1.00 10.96 90 HIS A O 1
ATOM 713 N N . PHE A 1 91 ? 13.924 -3.669 40.328 1.00 10.21 91 PHE A N 1
ATOM 714 C CA . PHE A 1 91 ? 14.683 -3.008 41.375 1.00 11.45 91 PHE A CA 1
ATOM 715 C C . PHE A 1 91 ? 16.032 -3.668 41.497 1.00 12.15 91 PHE A C 1
ATOM 716 O O . PHE A 1 91 ? 16.148 -4.882 41.329 1.00 12.48 91 PHE A O 1
ATOM 724 N N . VAL A 1 92 ? 17.055 -2.873 41.782 1.00 12.84 92 VAL A N 1
ATOM 725 C CA . VAL A 1 92 ? 18.384 -3.438 41.950 1.00 14.60 92 VAL A CA 1
ATOM 726 C C . VAL A 1 92 ? 18.991 -2.960 43.251 1.00 15.80 92 VAL A C 1
ATOM 727 O O . VAL A 1 92 ? 18.699 -1.859 43.729 1.00 15.25 92 VAL A O 1
ATOM 731 N N . LYS A 1 93 ? 19.826 -3.815 43.824 1.00 18.33 93 LYS A N 1
ATOM 732 C CA . LYS A 1 93 ? 20.519 -3.498 45.059 1.00 21.62 93 LYS A CA 1
ATOM 733 C C . LYS A 1 93 ? 21.931 -3.068 44.694 1.00 23.29 93 LYS A C 1
ATOM 734 O O . LYS A 1 93 ? 22.624 -3.763 43.947 1.00 23.34 93 LYS A O 1
ATOM 740 N N . VAL A 1 94 ? 22.343 -1.906 45.184 1.00 25.07 94 VAL A N 1
ATOM 741 C CA . VAL A 1 94 ? 23.698 -1.437 44.938 1.00 27.73 94 VAL A CA 1
ATOM 742 C C . VAL A 1 94 ? 24.301 -1.079 46.288 1.00 29.59 94 VAL A C 1
ATOM 743 O O . VAL A 1 94 ? 23.582 -0.918 47.278 1.00 29.20 94 VAL A O 1
ATOM 747 N N . SER A 1 95 ? 25.625 -0.985 46.330 1.00 30.95 95 SER A N 1
ATOM 748 C CA . SER A 1 95 ? 26.326 -0.640 47.554 1.00 32.76 95 SER A CA 1
ATOM 749 C C . SER A 1 95 ? 27.184 0.587 47.280 1.00 33.45 95 SER A C 1
ATOM 750 O O . SER A 1 95 ? 27.733 0.739 46.188 1.00 33.34 95 SER A O 1
ATOM 753 N N . SER A 1 96 ? 27.279 1.473 48.264 1.00 33.73 96 SER A N 1
ATOM 754 C CA . SER A 1 96 ? 28.080 2.680 48.119 1.00 34.61 96 SER A CA 1
ATOM 755 C C . SER A 1 96 ? 29.467 2.421 48.690 1.00 34.33 96 SER A C 1
ATOM 756 O O . SER A 1 96 ? 29.612 2.108 49.869 1.00 33.63 96 SER A O 1
ATOM 759 N N . TYR A 1 97 ? 30.483 2.547 47.843 1.00 34.30 97 TYR A N 1
ATOM 760 C CA . TYR A 1 97 ? 31.861 2.324 48.261 1.00 34.24 97 TYR A CA 1
ATOM 761 C C . TYR A 1 97 ? 32.583 3.665 48.365 1.00 34.28 97 TYR A C 1
ATOM 762 O O . TYR A 1 97 ? 32.805 4.338 47.365 1.00 32.86 97 TYR A O 1
ATOM 771 N N . LYS A 1 98 ? 32.939 4.049 49.585 1.00 35.16 98 LYS A N 1
ATOM 772 C CA . LYS A 1 98 ? 33.624 5.314 49.809 1.00 36.31 98 LYS A CA 1
ATOM 773 C C . LYS A 1 98 ? 35.134 5.160 49.682 1.00 36.29 98 LYS A C 1
ATOM 774 O O . LYS A 1 98 ? 35.802 4.732 50.622 1.00 35.63 98 LYS A O 1
ATOM 780 N N . GLY A 1 99 ? 35.666 5.509 48.516 1.00 35.70 99 GLY A N 1
ATOM 781 C CA . GLY A 1 99 ? 37.097 5.411 48.308 1.00 35.82 99 GLY A CA 1
ATOM 782 C C . GLY A 1 99 ? 37.790 6.652 48.837 1.00 36.05 99 GLY A C 1
ATOM 783 O O . GLY A 1 99 ? 37.143 7.545 49.389 1.00 35.35 99 GLY A O 1
ATOM 784 N N . THR A 1 100 ? 39.105 6.719 48.671 1.00 35.45 100 THR A N 1
ATOM 785 C CA . THR A 1 100 ? 39.857 7.870 49.143 1.00 36.06 100 THR A CA 1
ATOM 786 C C . THR A 1 100 ? 39.785 9.036 48.156 1.00 36.00 100 THR A C 1
ATOM 787 O O . THR A 1 100 ? 40.058 10.181 48.514 1.00 34.93 100 THR A O 1
ATOM 791 N N . ARG A 1 101 ? 39.414 8.742 46.914 1.00 35.81 101 ARG A N 1
ATOM 792 C CA . ARG A 1 101 ? 39.320 9.775 45.890 1.00 37.09 101 ARG A CA 1
ATOM 793 C C . ARG A 1 101 ? 37.886 10.032 45.439 1.00 37.03 101 ARG A C 1
ATOM 794 O O . ARG A 1 101 ? 37.566 11.124 44.974 1.00 36.43 101 ARG A O 1
ATOM 802 N N . GLN A 1 102 ? 37.022 9.031 45.568 1.00 36.73 102 GLN A N 1
ATOM 803 C CA . GLN A 1 102 ? 35.631 9.205 45.170 1.00 36.87 102 GLN A CA 1
ATOM 804 C C . GLN A 1 102 ? 34.737 8.107 45.718 1.00 36.32 102 GLN A C 1
ATOM 805 O O . GLN A 1 102 ? 35.208 7.054 46.145 1.00 35.30 102 GLN A O 1
ATOM 811 N N . GLU A 1 103 ? 33.437 8.371 45.701 1.00 36.01 103 GLU A N 1
ATOM 812 C CA . GLU A 1 103 ? 32.448 7.416 46.170 1.00 36.29 103 GLU A CA 1
ATOM 813 C C . GLU A 1 103 ? 31.866 6.768 44.915 1.00 35.14 103 GLU A C 1
ATOM 814 O O . GLU A 1 103 ? 31.545 7.458 43.949 1.00 35.24 103 GLU A O 1
ATOM 820 N N . SER A 1 104 ? 31.758 5.444 44.912 1.00 33.35 104 SER A N 1
ATOM 821 C CA . SER A 1 104 ? 31.220 4.752 43.748 1.00 31.96 104 SER A CA 1
ATOM 822 C C . SER A 1 104 ? 30.106 3.768 44.078 1.00 31.30 104 SER A C 1
ATOM 823 O O . SER A 1 104 ? 30.106 3.135 45.133 1.00 31.26 104 SER A O 1
ATOM 826 N N . VAL A 1 105 ? 29.159 3.656 43.154 1.00 29.54 105 VAL A N 1
ATOM 827 C CA . VAL A 1 105 ? 28.029 2.755 43.297 1.00 29.15 105 VAL A CA 1
ATOM 828 C C . VAL A 1 105 ? 28.419 1.417 42.685 1.00 28.36 105 VAL A C 1
ATOM 829 O O . VAL A 1 105 ? 28.768 1.349 41.510 1.00 27.68 105 VAL A O 1
ATOM 833 N N . VAL A 1 106 ? 28.366 0.359 43.484 1.00 27.40 106 VAL A N 1
ATOM 834 C CA . VAL A 1 106 ? 28.726 -0.963 42.997 1.00 27.23 106 VAL A CA 1
ATOM 835 C C . VAL A 1 106 ? 27.487 -1.786 42.671 1.00 26.90 106 VAL A C 1
ATOM 836 O O . VAL A 1 106 ? 26.686 -2.092 43.549 1.00 25.13 106 VAL A O 1
ATOM 840 N N . PHE A 1 107 ? 27.336 -2.127 41.395 1.00 26.79 107 PHE A N 1
ATOM 841 C CA . PHE A 1 107 ? 26.203 -2.916 40.922 1.00 27.77 107 PHE A CA 1
ATOM 842 C C . PHE A 1 107 ? 26.543 -4.394 40.888 1.00 29.22 107 PHE A C 1
ATOM 843 O O . PHE A 1 107 ? 27.708 -4.784 40.943 1.00 28.34 107 PHE A O 1
ATOM 851 N N . ASP A 1 108 ? 25.504 -5.211 40.781 1.00 30.00 108 ASP A N 1
ATOM 852 C CA . ASP A 1 108 ? 25.686 -6.640 40.631 1.00 31.75 108 ASP A CA 1
ATOM 853 C C . ASP A 1 108 ? 26.144 -6.689 39.175 1.00 31.96 108 ASP A C 1
ATOM 854 O O . ASP A 1 108 ? 25.577 -5.996 38.333 1.00 30.70 108 ASP A O 1
ATOM 859 N N . GLU A 1 109 ? 27.169 -7.481 38.876 1.00 32.94 109 GLU A N 1
ATOM 860 C CA . GLU A 1 109 ? 27.680 -7.568 37.511 1.00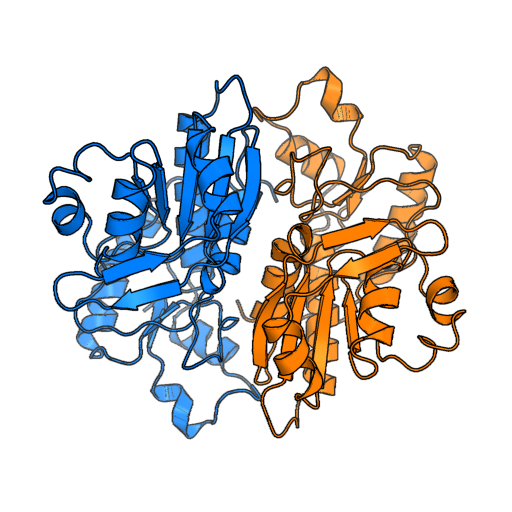 34.01 109 GLU A CA 1
ATOM 861 C C . GLU A 1 109 ? 26.586 -7.821 36.474 1.00 33.95 109 GLU A C 1
ATOM 862 O O . GLU A 1 109 ? 26.538 -7.159 35.435 1.00 33.05 109 GLU A O 1
ATOM 868 N N . GLU A 1 110 ? 25.706 -8.773 36.760 1.00 33.84 110 GLU A N 1
ATOM 869 C CA . GLU A 1 110 ? 24.624 -9.103 35.841 1.00 34.35 110 GLU A CA 1
ATOM 870 C C . GLU A 1 110 ? 23.649 -7.944 35.658 1.00 32.99 110 GLU A C 1
ATOM 871 O O . GLU A 1 110 ? 23.247 -7.641 34.536 1.00 31.80 110 GLU A O 1
ATOM 877 N N . ASP A 1 111 ? 23.272 -7.293 36.755 1.00 31.96 111 ASP A N 1
ATOM 878 C CA . ASP A 1 111 ? 22.350 -6.167 36.660 1.00 31.85 111 ASP A CA 1
ATOM 879 C C . ASP A 1 111 ? 22.916 -5.099 35.735 1.00 30.92 111 ASP A C 1
ATOM 880 O O . ASP A 1 111 ? 22.223 -4.613 34.845 1.00 30.02 111 ASP A O 1
ATOM 885 N N . LEU A 1 112 ? 24.181 -4.742 35.948 1.00 30.33 112 LEU A N 1
ATOM 886 C CA . LEU A 1 112 ? 24.837 -3.721 35.140 1.00 30.15 112 LEU A CA 1
ATOM 887 C C . LEU A 1 112 ? 24.908 -4.111 33.669 1.00 29.95 112 LEU A C 1
ATOM 888 O O . LEU A 1 112 ? 24.670 -3.284 32.788 1.00 28.23 112 LEU A O 1
ATOM 893 N N . LYS A 1 113 ? 25.250 -5.369 33.406 1.00 29.79 113 LYS A N 1
ATOM 894 C CA . LYS A 1 113 ? 25.334 -5.852 32.032 1.00 30.84 113 LYS A CA 1
ATOM 895 C C . LYS A 1 113 ? 24.000 -5.609 31.327 1.00 30.10 113 LYS A C 1
ATOM 896 O O . LYS A 1 113 ? 23.951 -5.029 30.246 1.00 29.75 113 LYS A O 1
ATOM 902 N N . GLN A 1 114 ? 22.921 -6.050 31.963 1.00 29.92 114 GLN A N 1
ATOM 903 C CA . GLN A 1 114 ? 21.574 -5.908 31.417 1.00 30.29 114 GLN A CA 1
ATOM 904 C C . GLN A 1 114 ? 21.178 -4.468 31.112 1.00 29.37 114 GLN A C 1
ATOM 905 O O . GLN A 1 114 ? 20.650 -4.170 30.039 1.00 28.76 114 GLN A O 1
ATOM 911 N N . LEU A 1 115 ? 21.419 -3.574 32.063 1.00 27.98 115 LEU A N 1
ATOM 912 C CA . LEU A 1 115 ? 21.061 -2.176 31.875 1.00 27.66 115 LEU A CA 1
ATOM 913 C C . LEU A 1 115 ? 21.789 -1.518 30.713 1.00 27.23 115 LEU A C 1
ATOM 914 O O . LEU A 1 115 ? 21.176 -0.82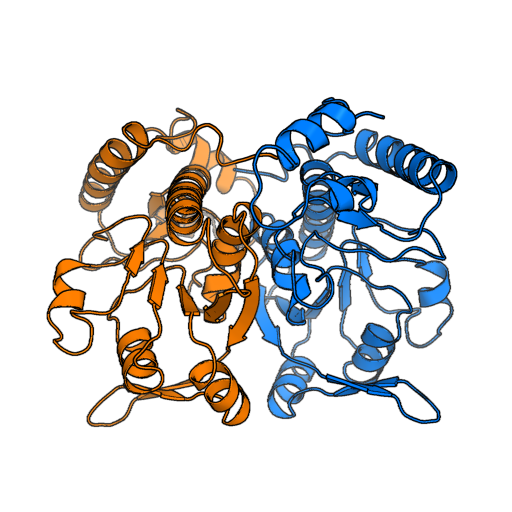8 29.901 1.00 25.75 115 LEU A O 1
ATOM 919 N N . LYS A 1 116 ? 23.097 -1.736 30.630 1.00 27.53 116 LYS A N 1
ATOM 920 C CA . LYS A 1 116 ? 23.895 -1.131 29.569 1.00 28.98 116 LYS A CA 1
ATOM 921 C C . LYS A 1 116 ? 23.441 -1.517 28.164 1.00 29.42 116 LYS A C 1
ATOM 922 O O . LYS A 1 116 ? 23.839 -0.889 27.183 1.00 29.37 116 LYS A O 1
ATOM 928 N N . GLU A 1 117 ? 22.598 -2.537 28.065 1.00 29.63 117 GLU A N 1
ATOM 929 C CA . GLU A 1 117 ? 22.113 -2.989 26.763 1.00 30.16 117 GLU A CA 1
ATOM 930 C C . GLU A 1 117 ? 20.867 -2.254 26.273 1.00 29.97 117 GLU A C 1
ATOM 931 O O . GLU A 1 117 ? 20.605 -2.201 25.072 1.00 29.95 117 GLU A O 1
ATOM 937 N N . LYS A 1 118 ? 20.104 -1.687 27.201 1.00 28.49 118 LYS A N 1
ATOM 938 C CA . LYS A 1 118 ? 18.865 -0.997 26.853 1.00 27.22 118 LYS A CA 1
ATOM 939 C C . LYS A 1 118 ? 19.053 0.434 26.359 1.00 25.76 118 LYS A C 1
ATOM 940 O O . LYS A 1 118 ? 19.824 1.199 26.926 1.00 25.29 118 LYS A O 1
ATOM 946 N N . ARG A 1 119 ? 18.329 0.795 25.302 1.00 24.48 119 ARG A N 1
ATOM 947 C CA . ARG A 1 119 ? 18.408 2.144 24.738 1.00 23.97 119 ARG A CA 1
ATOM 948 C C . ARG A 1 119 ? 17.865 3.192 25.694 1.00 21.25 119 ARG A C 1
ATOM 949 O O . ARG A 1 119 ? 18.500 4.221 25.943 1.00 20.98 119 ARG A O 1
ATOM 957 N N . GLU A 1 120 ? 16.662 2.944 26.198 1.00 18.37 120 GLU A N 1
ATOM 958 C CA . GLU A 1 120 ? 16.043 3.865 27.132 1.00 15.77 120 GLU A CA 1
ATOM 959 C C . GLU A 1 120 ? 16.048 3.192 28.491 1.00 13.93 120 GLU A C 1
ATOM 960 O O . GLU A 1 120 ? 15.359 2.197 28.708 1.00 14.08 120 GLU A O 1
ATOM 966 N N . VAL A 1 121 ? 16.863 3.728 29.386 1.00 12.29 121 VAL A N 1
ATOM 967 C CA . VAL A 1 121 ? 16.978 3.209 30.744 1.00 12.20 121 VAL A CA 1
ATOM 968 C C . VAL A 1 121 ? 16.839 4.405 31.660 1.00 10.70 121 VAL A C 1
ATOM 969 O O . VAL A 1 121 ? 17.565 5.387 31.511 1.00 10.40 121 VAL A O 1
ATOM 973 N N . VAL A 1 122 ? 15.909 4.326 32.604 1.00 9.62 122 VAL A N 1
ATOM 974 C CA . VAL A 1 122 ? 15.678 5.429 33.525 1.00 9.76 122 VAL A CA 1
ATOM 975 C C . VAL A 1 122 ? 15.841 4.941 34.960 1.00 9.64 122 VAL A C 1
ATOM 976 O O . VAL A 1 122 ? 15.134 4.029 35.395 1.00 9.65 122 VAL A O 1
ATOM 980 N N . LEU A 1 123 ? 16.775 5.553 35.681 1.00 10.58 123 LEU A N 1
ATOM 981 C CA . LEU A 1 123 ? 17.045 5.192 37.067 1.00 12.46 123 LEU A CA 1
ATOM 982 C C . LEU A 1 123 ? 16.115 6.002 37.937 1.00 12.80 123 LEU A C 1
ATOM 983 O O . LEU A 1 123 ? 16.096 7.235 37.856 1.00 13.12 123 LEU A O 1
ATOM 988 N N . ILE A 1 124 ? 15.339 5.304 38.762 1.00 12.74 124 ILE A N 1
ATOM 989 C CA . ILE A 1 124 ? 14.382 5.935 39.666 1.00 12.81 124 ILE A CA 1
ATOM 990 C C . ILE A 1 124 ? 14.926 5.941 41.091 1.00 14.26 124 ILE A C 1
ATOM 991 O O . ILE A 1 124 ? 15.316 4.894 41.621 1.00 13.12 124 ILE A O 1
ATOM 996 N N . ASP A 1 125 ? 14.968 7.125 41.698 1.00 14.35 125 ASP A N 1
ATOM 997 C CA . ASP A 1 125 ? 15.421 7.254 43.074 1.00 15.84 125 ASP A CA 1
ATOM 998 C C . ASP A 1 125 ? 14.532 8.330 43.672 1.00 14.35 125 ASP A C 1
ATOM 999 O O . ASP A 1 125 ? 14.042 9.208 42.965 1.00 14.62 125 ASP A O 1
ATOM 1004 N N . GLU A 1 126 ? 14.291 8.263 44.968 1.00 13.68 126 GLU A N 1
ATOM 1005 C CA . GLU A 1 126 ? 13.415 9.251 45.559 1.00 12.98 126 GLU A CA 1
ATOM 1006 C C . GLU A 1 126 ? 14.145 10.563 45.846 1.00 12.78 126 GLU A C 1
ATOM 1007 O O . GLU A 1 126 ? 13.530 11.633 45.833 1.00 11.69 126 GLU A O 1
ATOM 1013 N N . TYR A 1 127 ? 15.457 10.487 46.061 1.00 11.72 127 TYR A N 1
ATOM 1014 C CA . TYR A 1 127 ? 16.228 11.677 46.401 1.00 10.95 127 TYR A CA 1
ATOM 1015 C C . TYR A 1 127 ? 17.666 11.723 45.876 1.00 11.50 127 TYR A C 1
ATOM 1016 O O . TYR A 1 127 ? 18.441 10.795 46.100 1.00 12.23 127 TYR A O 1
ATOM 1025 N N . VAL A 1 128 ? 18.003 12.805 45.177 1.00 10.83 128 VAL A N 1
ATOM 1026 C CA . VAL A 1 128 ? 19.359 13.037 44.688 1.00 10.93 128 VAL A CA 1
ATOM 1027 C C . VAL A 1 128 ? 19.847 14.142 45.623 1.00 11.21 128 VAL A C 1
ATOM 1028 O O . VAL A 1 128 ? 19.352 15.268 45.566 1.00 11.30 128 VAL A O 1
ATOM 1032 N N . ASP A 1 129 ? 20.802 13.813 46.487 1.00 11.06 129 ASP A N 1
ATOM 1033 C CA . ASP A 1 129 ? 21.324 14.756 47.486 1.00 13.23 129 ASP A CA 1
ATOM 1034 C C . ASP A 1 129 ? 22.656 15.362 47.039 1.00 13.83 129 ASP A C 1
ATOM 1035 O O . ASP A 1 129 ? 22.702 16.456 46.479 1.00 13.76 129 ASP A O 1
ATOM 1040 N N . SER A 1 130 ? 23.747 14.652 47.294 1.00 15.59 130 SER A N 1
ATOM 1041 C CA . SER A 1 130 ? 25.062 15.139 46.877 1.00 17.93 130 SER A CA 1
ATOM 1042 C C . SER A 1 130 ? 25.246 14.847 45.391 1.00 18.93 130 SER A C 1
ATOM 1043 O O . SER A 1 130 ? 26.044 15.493 44.712 1.00 18.04 130 SER A O 1
ATOM 1046 N N . GLY A 1 131 ? 24.501 13.860 44.900 1.00 19.67 131 GLY A N 1
ATOM 1047 C CA . GLY A 1 131 ? 24.594 13.481 43.503 1.00 21.71 131 GLY A CA 1
ATOM 1048 C C . GLY A 1 131 ? 25.668 12.436 43.248 1.00 23.40 131 GLY A C 1
ATOM 1049 O O . GLY A 1 131 ? 25.818 11.953 42.125 1.00 23.04 131 GLY A O 1
ATOM 1050 N N . HIS A 1 132 ? 26.423 12.081 44.283 1.00 24.65 132 HIS A N 1
ATOM 1051 C CA . HIS A 1 132 ? 27.486 11.092 44.121 1.00 26.28 132 HIS A CA 1
ATOM 1052 C C . HIS A 1 132 ? 26.955 9.772 43.585 1.00 26.12 132 HIS A C 1
ATOM 1053 O O . HIS A 1 132 ? 27.619 9.102 42.791 1.00 23.87 132 HIS A O 1
ATOM 1060 N N . THR A 1 133 ? 25.756 9.399 44.018 1.00 25.68 133 THR A N 1
ATOM 1061 C CA . THR A 1 133 ? 25.155 8.153 43.563 1.00 25.78 133 THR A CA 1
ATOM 1062 C C . THR A 1 133 ? 24.901 8.165 42.058 1.00 26.89 133 THR A C 1
ATOM 1063 O O . THR A 1 133 ? 25.394 7.293 41.337 1.00 26.04 133 THR A O 1
ATOM 1067 N N . ILE A 1 134 ? 24.148 9.149 41.572 1.00 27.14 134 ILE A N 1
ATOM 1068 C CA . ILE A 1 134 ? 23.870 9.204 40.142 1.00 28.14 134 ILE A CA 1
ATOM 1069 C C . ILE A 1 134 ? 25.122 9.530 39.336 1.00 28.57 134 ILE A C 1
ATOM 1070 O O . ILE A 1 134 ? 25.244 9.130 38.180 1.00 27.63 134 ILE A O 1
ATOM 1075 N N . PHE A 1 135 ? 26.055 10.255 39.944 1.00 28.84 135 PHE A N 1
ATOM 1076 C CA . PHE A 1 135 ? 27.295 10.585 39.253 1.00 29.24 135 PHE A CA 1
ATOM 1077 C C . PHE A 1 135 ? 28.009 9.277 38.915 1.00 28.26 135 PHE A C 1
ATOM 1078 O O . PHE A 1 135 ? 28.495 9.086 37.802 1.00 27.01 135 PHE A O 1
ATOM 1086 N N . SER A 1 136 ? 28.062 8.377 39.891 1.00 27.05 136 SER A N 1
ATOM 1087 C CA . SER A 1 136 ? 28.715 7.093 39.701 1.00 25.95 136 SER A CA 1
ATOM 1088 C C . SER A 1 136 ? 27.963 6.225 38.692 1.00 26.38 136 SER A C 1
ATOM 1089 O O . SER A 1 136 ? 28.558 5.658 37.774 1.00 24.08 136 SER A O 1
ATOM 1092 N N . ILE A 1 137 ? 26.650 6.124 38.863 1.00 25.98 137 ILE A N 1
ATOM 1093 C CA . ILE A 1 137 ? 25.841 5.317 37.958 1.00 26.65 137 ILE A CA 1
ATOM 1094 C C . ILE A 1 137 ? 25.990 5.849 36.534 1.00 26.41 137 ILE A C 1
ATOM 1095 O O . ILE A 1 137 ? 26.108 5.087 35.579 1.00 25.04 137 ILE A O 1
ATOM 1100 N N . GLN A 1 138 ? 25.998 7.169 36.413 1.00 26.61 138 GLN A N 1
ATOM 1101 C CA . GLN A 1 138 ? 26.134 7.836 35.127 1.00 27.80 138 GLN A CA 1
ATOM 1102 C C . GLN A 1 138 ? 27.400 7.429 34.383 1.00 27.01 138 GLN A C 1
ATOM 1103 O O . GLN A 1 138 ? 27.354 7.107 33.194 1.00 25.53 138 GLN A O 1
ATOM 1109 N N . GLU A 1 139 ? 28.532 7.437 35.077 1.00 25.91 139 GLU A N 1
ATOM 1110 C CA . GLU A 1 139 ? 29.778 7.077 34.419 1.00 25.76 139 GLU A CA 1
ATOM 1111 C C . GLU A 1 139 ? 29.847 5.593 34.057 1.00 24.11 139 GLU A C 1
ATOM 1112 O O . GLU A 1 139 ? 30.675 5.193 33.238 1.00 23.24 139 GLU A O 1
ATOM 1118 N N . GLN A 1 140 ? 28.965 4.788 34.647 1.00 22.15 140 GLN A N 1
ATOM 1119 C CA . GLN A 1 140 ? 28.919 3.353 34.363 1.00 21.59 140 GLN A CA 1
ATOM 1120 C C . GLN A 1 140 ? 27.892 3.030 33.279 1.00 20.67 140 GLN A C 1
ATOM 1121 O O . GLN A 1 140 ? 28.018 2.030 32.578 1.00 20.03 140 GLN A O 1
ATOM 1127 N N . ILE A 1 141 ? 26.868 3.869 33.167 1.00 19.00 141 ILE A N 1
ATOM 1128 C CA . ILE A 1 141 ? 25.819 3.702 32.156 1.00 18.57 141 ILE A CA 1
ATOM 1129 C C . ILE A 1 141 ? 25.631 5.102 31.600 1.00 19.11 141 ILE A C 1
ATOM 1130 O O . ILE A 1 141 ? 24.718 5.824 32.000 1.00 18.13 141 ILE A O 1
ATOM 1135 N N . LYS A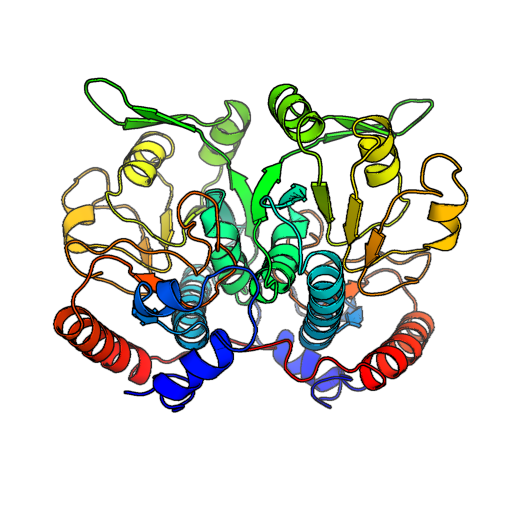 1 142 ? 26.501 5.477 30.672 1.00 19.05 142 LYS A N 1
ATOM 1136 C CA . LYS A 1 142 ? 26.494 6.820 30.106 1.00 20.06 142 LYS A CA 1
ATOM 1137 C C . LYS A 1 142 ? 25.191 7.348 29.522 1.00 19.44 142 LYS A C 1
ATOM 1138 O O . LYS A 1 142 ? 24.948 8.551 29.563 1.00 19.32 142 LYS A O 1
ATOM 1144 N N . HIS A 1 143 ? 24.358 6.461 28.987 1.00 18.32 143 HIS A N 1
ATOM 1145 C CA . HIS A 1 143 ? 23.093 6.864 28.382 1.00 18.16 143 HIS A CA 1
ATOM 1146 C C . HIS A 1 143 ? 21.918 6.851 29.358 1.00 16.07 143 HIS A C 1
ATOM 1147 O O . HIS A 1 143 ? 20.808 7.208 28.988 1.00 16.05 143 HIS A O 1
ATOM 1154 N N . ALA A 1 144 ? 22.164 6.464 30.604 1.00 15.14 144 ALA A N 1
ATOM 1155 C CA . ALA A 1 144 ? 21.086 6.407 31.583 1.00 14.53 144 ALA A CA 1
ATOM 1156 C C . ALA A 1 144 ? 20.452 7.765 31.831 1.00 14.15 144 ALA A C 1
ATOM 1157 O O . ALA A 1 144 ? 21.126 8.797 31.811 1.00 13.66 144 ALA A O 1
ATOM 1159 N N . LYS A 1 145 ? 19.142 7.745 32.049 1.00 12.35 145 LYS A N 1
ATOM 1160 C CA . LYS A 1 145 ? 18.401 8.948 32.372 1.00 12.03 145 LYS A CA 1
ATOM 1161 C C . LYS A 1 145 ? 18.063 8.793 33.843 1.00 12.05 145 LYS A C 1
ATOM 1162 O O . LYS A 1 145 ? 18.153 7.691 34.385 1.00 10.88 145 LYS A O 1
ATOM 1168 N N . ILE A 1 146 ? 17.691 9.893 34.484 1.00 12.74 146 ILE A N 1
ATOM 1169 C CA . ILE A 1 146 ? 17.386 9.879 35.912 1.00 13.26 146 ILE A CA 1
ATOM 1170 C C . ILE A 1 146 ? 15.984 10.397 36.195 1.00 13.23 146 ILE A C 1
ATOM 1171 O O . ILE A 1 146 ? 15.518 11.318 35.546 1.00 12.88 146 ILE A O 1
ATOM 1176 N N . CYS A 1 147 ? 15.311 9.788 37.164 1.00 13.97 147 CYS A N 1
ATOM 1177 C CA . CYS A 1 147 ? 13.984 10.251 37.555 1.00 14.48 147 CYS A CA 1
ATOM 1178 C C . CYS A 1 147 ? 13.988 10.290 39.077 1.00 14.24 147 CYS A C 1
ATOM 1179 O O . CYS A 1 147 ? 14.008 9.251 39.719 1.00 15.67 147 CYS A O 1
ATOM 1182 N N . SER A 1 148 ? 13.967 11.487 39.652 1.00 13.85 148 SER A N 1
ATOM 1183 C CA . SER A 1 148 ? 14.020 11.625 41.101 1.00 13.30 148 SER A CA 1
ATOM 1184 C C . SER A 1 148 ? 12.922 12.561 41.606 1.00 12.29 148 SER A C 1
ATOM 1185 O O . SER A 1 148 ? 12.680 13.608 41.021 1.00 13.11 148 SER A O 1
ATOM 1188 N N . CYS A 1 149 ? 12.271 12.195 42.700 1.00 11.06 149 CYS A N 1
ATOM 1189 C CA . CYS A 1 149 ? 11.216 13.051 43.218 1.00 9.59 149 CYS A CA 1
ATOM 1190 C C . CYS A 1 149 ? 11.820 14.371 43.686 1.00 8.75 149 CYS A C 1
ATOM 1191 O O . CYS A 1 149 ? 11.359 15.445 43.303 1.00 9.14 149 CYS A O 1
ATOM 1194 N N . PHE A 1 150 ? 12.863 14.276 44.501 1.00 9.04 150 PHE A N 1
ATOM 1195 C CA . PHE A 1 150 ? 13.535 15.454 45.039 1.00 8.41 150 PHE A CA 1
ATOM 1196 C C . PHE A 1 150 ? 15.003 15.535 44.639 1.00 9.17 150 PHE A C 1
ATOM 1197 O O . PHE A 1 150 ? 15.704 14.532 44.586 1.00 9.42 150 PHE A O 1
ATOM 1205 N N . VAL A 1 151 ? 15.459 16.743 44.342 1.00 8.93 151 VAL A N 1
ATOM 1206 C CA . VAL A 1 151 ? 16.861 16.956 43.996 1.00 9.68 151 VAL A CA 1
ATOM 1207 C C . VAL A 1 151 ? 17.313 18.148 44.818 1.00 11.16 151 VAL A C 1
ATOM 1208 O O . VAL A 1 151 ? 16.709 19.221 44.754 1.00 10.40 151 VAL A O 1
ATOM 1212 N N . LYS A 1 152 ? 18.375 17.964 45.594 1.00 11.72 152 LYS A N 1
ATOM 1213 C CA . LYS A 1 152 ? 18.857 19.050 46.424 1.00 14.16 152 LYS A CA 1
ATOM 1214 C C . LYS A 1 152 ? 19.298 20.282 45.635 1.00 15.29 152 LYS A C 1
ATOM 1215 O O . LYS A 1 152 ? 18.931 21.398 45.982 1.00 15.00 152 LYS A O 1
ATOM 1221 N N . ASP A 1 153 ? 20.071 20.086 44.574 1.00 16.58 153 ASP A N 1
ATOM 1222 C CA . ASP A 1 153 ? 20.563 21.218 43.799 1.00 19.26 153 ASP A CA 1
ATOM 1223 C C . ASP A 1 153 ? 20.869 20.796 42.371 1.00 20.16 153 ASP A C 1
ATOM 1224 O O . ASP A 1 153 ? 21.936 20.258 42.089 1.00 18.96 153 ASP A O 1
ATOM 1229 N N . VAL A 1 154 ? 19.923 21.040 41.469 1.00 22.26 154 VAL A N 1
ATOM 1230 C CA . VAL A 1 154 ? 20.100 20.673 40.076 1.00 24.71 154 VAL A CA 1
ATOM 1231 C C . VAL A 1 154 ? 21.319 21.345 39.454 1.00 26.99 154 VAL A C 1
ATOM 1232 O O . VAL A 1 154 ? 22.122 20.690 38.788 1.00 27.01 154 VAL A O 1
ATOM 1236 N N . ASP A 1 155 ? 21.458 22.649 39.671 1.00 29.80 155 ASP A N 1
ATOM 1237 C CA . ASP A 1 155 ? 22.590 23.388 39.125 1.00 32.87 155 ASP A CA 1
ATOM 1238 C C . ASP A 1 155 ? 23.905 22.722 39.490 1.00 33.97 155 ASP A C 1
ATOM 1239 O O . ASP A 1 155 ? 24.779 22.546 38.639 1.00 35.00 155 ASP A O 1
ATOM 1244 N N . ALA A 1 156 ? 24.043 22.351 40.757 1.00 35.15 156 ALA A N 1
ATOM 1245 C CA . ALA A 1 156 ? 25.256 21.693 41.219 1.00 36.26 156 ALA A CA 1
ATOM 1246 C C . ALA A 1 156 ? 25.502 20.439 40.382 1.00 36.90 156 ALA A C 1
ATOM 1247 O O . ALA A 1 156 ? 26.633 20.160 39.978 1.00 36.81 156 ALA A O 1
ATOM 1249 N N . ILE A 1 157 ? 24.432 19.691 40.122 1.00 37.35 157 ILE A N 1
ATOM 1250 C CA . ILE A 1 157 ? 24.519 18.470 39.327 1.00 38.13 157 ILE A CA 1
ATOM 1251 C C . ILE A 1 157 ? 24.936 18.787 37.891 1.00 39.24 157 ILE A C 1
ATOM 1252 O O . ILE A 1 157 ? 25.812 18.126 37.331 1.00 38.86 157 ILE A O 1
ATOM 1257 N N . LYS A 1 158 ? 24.303 19.796 37.297 1.00 40.75 158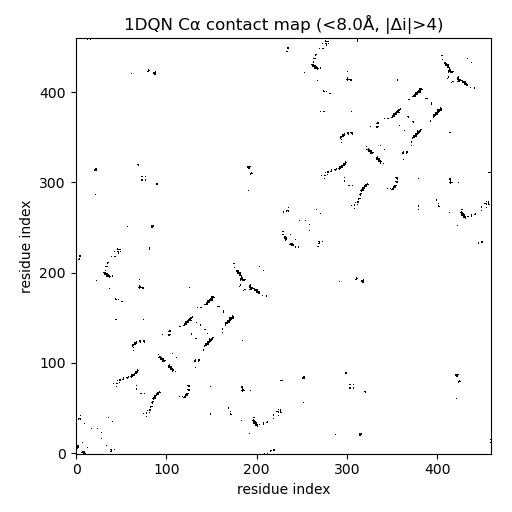 LYS A N 1
ATOM 1258 C CA . LYS A 1 158 ? 24.614 20.178 35.923 1.00 42.55 158 LYS A CA 1
ATOM 1259 C C . LYS A 1 158 ? 26.015 20.766 35.771 1.00 43.41 158 LYS A C 1
ATOM 1260 O O . LYS A 1 158 ? 26.529 20.871 34.657 1.00 43.40 158 LYS A O 1
ATOM 1266 N N . LYS A 1 159 ? 26.633 21.141 36.888 1.00 44.30 159 LYS A N 1
ATOM 1267 C CA . LYS A 1 159 ? 27.980 21.702 36.862 1.00 45.46 159 LYS A CA 1
ATOM 1268 C C . LYS A 1 159 ? 28.968 20.691 36.286 1.00 46.07 159 LYS A C 1
ATOM 1269 O O . LYS A 1 159 ? 29.946 21.065 35.638 1.00 45.95 159 LYS A O 1
ATOM 1275 N N . HIS A 1 160 ? 28.707 19.409 36.531 1.00 46.69 160 HIS A N 1
ATOM 1276 C CA . HIS A 1 160 ? 29.568 18.341 36.032 1.00 47.40 160 HIS A CA 1
ATOM 1277 C C . HIS A 1 160 ? 29.311 18.098 34.554 1.00 47.44 160 HIS A C 1
ATOM 1278 O O . HIS A 1 160 ? 28.186 17.798 34.152 1.00 47.32 160 HIS A O 1
ATOM 1285 N N . SER A 1 161 ? 30.360 18.224 33.749 1.00 47.35 161 SER A N 1
ATOM 1286 C CA . SER A 1 161 ? 30.246 18.031 32.310 1.00 47.52 161 SER A CA 1
ATOM 1287 C C . SER A 1 161 ? 29.678 16.660 31.959 1.00 47.01 161 SER A C 1
ATOM 1288 O O . SER A 1 161 ? 28.982 16.507 30.955 1.00 47.01 161 SER A O 1
ATOM 1291 N N . ALA A 1 162 ? 29.978 15.666 32.788 1.00 46.70 162 ALA A N 1
ATOM 1292 C CA . ALA A 1 162 ? 29.498 14.308 32.553 1.00 46.50 162 ALA A CA 1
ATOM 1293 C C . ALA A 1 162 ? 27.978 14.214 32.660 1.00 46.37 162 ALA A C 1
ATOM 1294 O O . ALA A 1 162 ? 27.350 13.422 31.955 1.00 46.78 162 ALA A O 1
ATOM 1296 N N . LEU A 1 163 ? 27.395 15.030 33.535 1.00 45.63 163 LEU A N 1
ATOM 1297 C CA . LEU A 1 163 ? 25.951 15.033 33.754 1.00 45.15 163 LEU A CA 1
ATOM 1298 C C . LEU A 1 163 ? 25.229 16.163 33.022 1.00 44.45 163 LEU A C 1
ATOM 1299 O O . LEU A 1 163 ? 24.000 16.198 32.982 1.00 44.24 163 LEU A O 1
ATOM 1304 N N . ALA A 1 164 ? 25.993 17.085 32.447 1.00 43.52 164 ALA A N 1
ATOM 1305 C CA . ALA A 1 164 ? 25.413 18.224 31.742 1.00 42.23 164 ALA A CA 1
ATOM 1306 C C . ALA A 1 164 ? 24.453 17.843 30.614 1.00 40.99 164 ALA A C 1
ATOM 1307 O O . ALA A 1 164 ? 23.596 18.637 30.228 1.00 41.09 164 ALA A O 1
ATOM 1309 N N . ASP A 1 165 ? 24.586 16.630 30.093 1.00 39.06 165 ASP A N 1
ATOM 1310 C CA . ASP A 1 165 ? 23.739 16.184 28.993 1.00 37.01 165 ASP A CA 1
ATOM 1311 C C . ASP A 1 165 ? 22.692 15.158 29.417 1.00 34.46 165 ASP A C 1
ATOM 1312 O O . ASP A 1 165 ? 21.762 14.865 28.666 1.00 34.79 165 ASP A O 1
ATOM 1317 N N . THR A 1 166 ? 22.841 14.613 30.617 1.00 31.03 166 THR A N 1
ATOM 1318 C CA . THR A 1 166 ? 21.913 13.598 31.103 1.00 27.16 166 THR A CA 1
ATOM 1319 C C . THR A 1 166 ? 20.507 14.123 31.362 1.00 23.23 166 THR A C 1
ATOM 1320 O O . THR A 1 166 ? 20.319 15.091 32.102 1.00 22.53 166 THR A O 1
ATOM 1324 N N . LYS A 1 167 ? 19.522 13.470 30.754 1.00 18.78 167 LYS A N 1
ATOM 1325 C CA . LYS A 1 167 ? 18.126 13.858 30.924 1.00 15.63 167 LYS A CA 1
ATOM 1326 C C . LYS A 1 167 ? 17.663 13.458 32.324 1.00 14.39 167 LYS A C 1
ATOM 1327 O O . LYS A 1 167 ? 17.792 12.292 32.713 1.00 13.27 167 LYS A O 1
ATOM 1333 N N . MET A 1 168 ? 17.142 14.425 33.079 1.00 13.76 168 MET A N 1
ATOM 1334 C CA . MET A 1 168 ? 16.650 14.166 34.432 1.00 13.78 168 MET A CA 1
ATOM 1335 C C . MET A 1 168 ? 15.198 14.609 34.591 1.00 13.98 168 MET A C 1
ATOM 1336 O O . MET A 1 168 ? 14.874 15.753 34.297 1.00 15.77 168 MET A O 1
ATOM 1341 N N . PHE A 1 169 ? 14.335 13.704 35.042 1.00 12.95 169 PHE A N 1
ATOM 1342 C CA . PHE A 1 169 ? 12.935 14.049 35.288 1.00 12.45 169 PHE A CA 1
ATOM 1343 C C . PHE A 1 169 ? 12.860 14.137 36.801 1.00 13.33 169 PHE A C 1
ATOM 1344 O O . PHE A 1 169 ? 13.143 13.150 37.476 1.00 14.20 169 PHE A O 1
ATOM 1352 N N . TYR A 1 170 ? 12.509 15.295 37.350 1.00 12.24 170 TYR A N 1
ATOM 1353 C CA . TYR A 1 170 ? 12.406 15.385 38.803 1.00 11.80 170 TYR A CA 1
ATOM 1354 C C . TYR A 1 170 ? 11.171 16.147 39.252 1.00 11.48 170 TYR A C 1
ATOM 1355 O O . TYR A 1 170 ? 10.605 16.931 38.493 1.00 10.98 170 TYR A O 1
ATOM 1364 N N . GLY A 1 171 ? 10.764 15.902 40.495 1.00 10.97 171 GLY A N 1
ATOM 1365 C CA . GLY A 1 171 ? 9.572 16.534 41.023 1.00 10.87 171 GLY A CA 1
ATOM 1366 C C . GLY A 1 171 ? 9.797 17.913 41.602 1.00 11.13 171 GLY A C 1
ATOM 1367 O O . GLY A 1 171 ? 9.047 18.840 41.310 1.00 11.65 171 GLY A O 1
ATOM 1368 N N . TYR A 1 172 ? 10.832 18.057 42.418 1.00 10.72 172 TYR A N 1
ATOM 1369 C CA . TYR A 1 172 ? 11.082 19.345 43.050 1.00 11.29 172 TYR A CA 1
ATOM 1370 C C . TYR A 1 172 ? 12.544 19.584 43.415 1.00 11.30 172 TYR A C 1
ATOM 1371 O O . TYR A 1 172 ? 13.274 18.656 43.780 1.00 10.85 172 TYR A O 1
ATOM 1380 N N . THR A 1 173 ? 12.943 20.851 43.340 1.00 10.50 173 THR A N 1
ATOM 1381 C CA . THR A 1 173 ? 14.290 21.284 43.682 1.00 12.21 173 THR A CA 1
ATOM 1382 C C . THR A 1 173 ? 14.130 22.780 43.982 1.00 12.97 173 THR A C 1
ATOM 1383 O O . THR A 1 173 ? 13.224 23.427 43.463 1.00 13.57 173 THR A O 1
ATOM 1387 N N . PRO A 1 174 ? 14.971 23.337 44.856 1.00 14.44 174 PRO A N 1
ATOM 1388 C CA . PRO A 1 174 ? 16.061 22.695 45.593 1.00 13.83 174 PRO A CA 1
ATOM 1389 C C . PRO A 1 174 ? 15.595 22.264 46.976 1.00 14.42 174 PRO A C 1
ATOM 1390 O O . PRO A 1 174 ? 14.483 22.595 47.396 1.00 16.34 174 PRO A O 1
ATOM 1394 N N . MET A 1 175 ? 16.443 21.531 47.687 1.00 12.81 175 MET A N 1
ATOM 1395 C CA . MET A 1 175 ? 16.124 21.108 49.038 1.00 12.44 175 MET A CA 1
ATOM 1396 C C . MET A 1 175 ? 17.078 21.892 49.950 1.00 13.03 175 MET A C 1
ATOM 1397 O O . MET A 1 175 ? 18.153 22.317 49.521 1.00 13.10 175 MET A O 1
ATOM 1402 N N . PRO A 1 176 ? 16.703 22.084 51.216 1.00 13.71 176 PRO A N 1
ATOM 1403 C CA . PRO A 1 176 ? 17.535 22.833 52.167 1.00 14.16 176 PRO A CA 1
ATOM 1404 C C . PRO A 1 176 ? 18.867 22.208 52.547 1.00 14.54 176 PRO A C 1
ATOM 1405 O O . PRO A 1 176 ? 18.948 21.017 52.819 1.00 14.46 176 PRO A O 1
ATOM 1409 N N . LYS A 1 177 ? 19.923 23.016 52.554 1.00 15.13 177 LYS A N 1
ATOM 1410 C CA . LYS A 1 177 ? 21.222 22.506 52.975 1.00 15.29 177 LYS A CA 1
ATOM 1411 C C . LYS A 1 177 ? 21.064 22.290 54.472 1.00 14.67 177 LYS A C 1
ATOM 1412 O O . LYS A 1 177 ? 20.263 22.968 55.109 1.00 14.49 177 LYS A O 1
ATOM 1418 N N . GLY A 1 178 ? 21.823 21.356 55.027 1.00 14.69 178 GLY A N 1
ATOM 1419 C CA . GLY A 1 178 ? 21.759 21.114 56.455 1.00 15.21 178 GLY A CA 1
ATOM 1420 C C . GLY A 1 178 ? 20.561 20.320 56.924 1.00 14.67 178 GLY A C 1
ATOM 1421 O O . GLY A 1 178 ? 20.336 20.195 58.119 1.00 16.18 178 GLY A O 1
ATOM 1422 N N . SER A 1 179 ? 19.776 19.783 56.000 1.00 14.47 179 SER A N 1
ATOM 1423 C CA . SER A 1 179 ? 18.632 18.995 56.417 1.00 14.65 179 SER A CA 1
ATOM 1424 C C . SER A 1 179 ? 19.000 17.518 56.453 1.00 15.01 179 SER A C 1
ATOM 1425 O O . SER A 1 179 ? 20.020 17.100 55.900 1.00 15.95 179 SER A O 1
ATOM 1428 N N . TRP A 1 180 ? 18.184 16.738 57.149 1.00 13.64 180 TRP A N 1
ATOM 1429 C CA . TRP A 1 180 ? 18.356 15.296 57.174 1.00 12.95 180 TRP A CA 1
ATOM 1430 C C . TRP A 1 180 ? 16.932 14.805 57.115 1.00 11.97 180 TRP A C 1
ATOM 1431 O O . TRP A 1 180 ? 16.137 15.038 58.020 1.00 10.99 180 TRP A O 1
ATOM 1442 N N . LEU A 1 181 ? 16.616 14.136 56.021 1.00 10.65 181 LEU A N 1
ATOM 1443 C CA . LEU A 1 181 ? 15.267 13.670 55.782 1.00 9.78 181 LEU A CA 1
ATOM 1444 C C . LEU A 1 181 ? 14.967 12.241 56.199 1.00 10.35 181 LEU A C 1
ATOM 1445 O O . LEU A 1 181 ? 15.825 11.366 56.119 1.00 10.51 181 LEU A O 1
ATOM 1450 N N . ILE A 1 182 ? 13.737 12.023 56.649 1.00 10.18 182 ILE A N 1
ATOM 1451 C CA . ILE A 1 182 ? 13.269 10.682 56.995 1.00 9.88 182 ILE A CA 1
ATOM 1452 C C . ILE A 1 182 ? 11.815 10.637 56.537 1.00 10.33 182 ILE A C 1
ATOM 1453 O O . ILE A 1 182 ? 11.143 11.666 56.496 1.00 10.19 182 ILE A O 1
ATOM 1458 N N . GLY A 1 183 ? 11.333 9.455 56.174 1.00 9.27 183 GLY A N 1
ATOM 1459 C CA . GLY A 1 183 ? 9.956 9.350 55.711 1.00 8.89 183 GLY A CA 1
ATOM 1460 C C . GLY A 1 183 ? 9.930 9.323 54.192 1.00 9.35 183 GLY A C 1
ATOM 1461 O O . GLY A 1 183 ? 10.961 9.487 53.545 1.00 7.92 183 GLY A O 1
ATOM 1462 N N . PHE A 1 184 ? 8.745 9.138 53.629 1.00 9.22 184 PHE A N 1
ATOM 1463 C CA . PHE A 1 184 ? 8.572 9.056 52.179 1.00 9.00 184 PHE A CA 1
ATOM 1464 C C . PHE A 1 184 ? 9.500 7.990 51.620 1.00 9.26 184 PHE A C 1
ATOM 1465 O O . PHE A 1 184 ? 10.080 8.149 50.541 1.00 9.23 184 PHE A O 1
ATOM 1473 N N . GLY A 1 185 ? 9.614 6.894 52.367 1.00 9.65 185 GLY A N 1
ATOM 1474 C CA . GLY A 1 185 ? 10.456 5.779 51.969 1.00 9.80 185 GLY A CA 1
ATOM 1475 C C . GLY A 1 185 ? 11.869 5.822 52.529 1.00 10.38 185 GLY A C 1
ATOM 1476 O O . GLY A 1 185 ? 12.526 4.782 52.603 1.00 10.88 185 GLY A O 1
ATOM 1477 N N . LEU A 1 186 ? 12.340 7.013 52.902 1.00 9.19 186 LEU A N 1
ATOM 1478 C CA . LEU A 1 186 ? 13.683 7.170 53.468 1.00 11.41 186 LEU A CA 1
ATOM 1479 C C . LEU A 1 186 ? 13.647 6.705 54.921 1.00 11.14 186 LEU A C 1
ATOM 1480 O O . LEU A 1 186 ? 12.726 7.041 55.669 1.00 11.54 186 LEU A O 1
ATOM 1485 N N . ASP A 1 187 ? 14.656 5.940 55.320 1.00 11.33 187 ASP A N 1
ATOM 1486 C CA . ASP A 1 187 ? 14.704 5.400 56.679 1.00 12.51 187 ASP A CA 1
ATOM 1487 C C . ASP A 1 187 ? 15.341 6.292 57.729 1.00 12.72 187 ASP A C 1
ATOM 1488 O O . ASP A 1 187 ? 16.179 7.146 57.437 1.00 12.12 187 ASP A O 1
ATOM 1493 N N . ASP A 1 188 ? 14.923 6.063 58.968 1.00 12.43 188 ASP A N 1
ATOM 1494 C CA . ASP A 1 188 ? 15.464 6.765 60.113 1.00 13.65 188 ASP A CA 1
ATOM 1495 C C . ASP A 1 188 ? 16.207 5.633 60.816 1.00 14.11 188 ASP A C 1
ATOM 1496 O O . ASP A 1 188 ? 15.647 4.930 61.661 1.00 14.21 188 ASP A O 1
ATOM 1501 N N . ASN A 1 189 ? 17.457 5.435 60.413 1.00 15.57 189 ASN A N 1
ATOM 1502 C CA . ASN A 1 189 ? 18.282 4.375 60.965 1.00 17.33 189 ASN A CA 1
ATOM 1503 C C . ASN A 1 189 ? 17.572 3.036 60.792 1.00 16.92 189 ASN A C 1
ATOM 1504 O O . ASN A 1 189 ? 17.540 2.213 61.705 1.00 17.43 189 ASN A O 1
ATOM 1509 N N . GLY A 1 190 ? 16.990 2.846 59.605 1.00 15.64 190 GLY A N 1
ATOM 1510 C CA . GLY A 1 190 ? 16.297 1.612 59.270 1.00 14.27 190 GLY A CA 1
ATOM 1511 C C . GLY A 1 190 ? 14.801 1.603 59.523 1.00 13.31 190 GLY A C 1
ATOM 1512 O O . GLY A 1 190 ? 14.065 0.797 58.950 1.00 13.39 190 GLY A O 1
ATOM 1513 N N . LEU A 1 191 ? 14.346 2.520 60.362 1.00 12.25 191 LEU A N 1
ATOM 1514 C CA . LEU A 1 191 ? 12.937 2.581 60.722 1.00 11.53 191 LEU A CA 1
ATOM 1515 C C . LEU A 1 191 ? 12.158 3.681 60.019 1.00 10.65 191 LEU A C 1
ATOM 1516 O O . LEU A 1 191 ? 12.716 4.495 59.285 1.00 11.30 191 LEU A O 1
ATOM 1521 N N . ARG A 1 192 ? 10.850 3.666 60.248 1.00 10.43 192 ARG A N 1
ATOM 1522 C CA . ARG A 1 192 ? 9.941 4.685 59.739 1.00 10.09 192 ARG A CA 1
ATOM 1523 C C . ARG A 1 192 ? 9.895 4.967 58.240 1.00 11.06 192 ARG A C 1
ATOM 1524 O O . ARG A 1 192 ? 9.518 6.065 57.843 1.00 10.20 192 ARG A O 1
ATOM 1532 N N . ARG A 1 193 ? 10.249 3.995 57.403 1.00 10.65 193 ARG A N 1
ATOM 1533 C CA . ARG A 1 193 ? 10.212 4.235 55.966 1.00 10.86 193 ARG A CA 1
ATOM 1534 C C . ARG A 1 193 ? 8.789 4.548 55.510 1.00 11.61 193 ARG A C 1
ATOM 1535 O O . ARG A 1 193 ? 8.585 5.332 54.581 1.00 11.35 193 ARG A O 1
ATOM 1543 N N . GLY A 1 194 ? 7.822 3.913 56.166 1.00 11.13 194 GLY A N 1
ATOM 1544 C CA . GLY A 1 194 ? 6.415 4.097 55.853 1.00 10.53 194 GLY A CA 1
ATOM 1545 C C . GLY A 1 194 ? 5.780 5.374 56.379 1.00 10.58 194 GLY A C 1
ATOM 1546 O O . GLY A 1 194 ? 4.581 5.587 56.190 1.00 10.78 194 GLY A O 1
ATOM 1547 N N . TRP A 1 195 ? 6.548 6.203 57.081 1.00 9.37 195 TRP A N 1
ATOM 1548 C CA . TRP A 1 195 ? 6.012 7.500 57.530 1.00 8.91 195 TRP A CA 1
ATOM 1549 C C . TRP A 1 195 ? 5.967 8.213 56.179 1.00 9.76 195 TRP A C 1
ATOM 1550 O O . TRP A 1 195 ? 6.987 8.695 55.688 1.00 9.78 195 TRP A O 1
ATOM 1561 N N . ALA A 1 196 ? 4.781 8.281 55.577 1.00 9.66 196 ALA A N 1
ATOM 1562 C CA . ALA A 1 196 ? 4.667 8.806 54.220 1.00 9.56 196 ALA A CA 1
ATOM 1563 C C . ALA A 1 196 ? 4.999 10.259 53.965 1.00 9.11 196 ALA A C 1
ATOM 1564 O O . ALA A 1 196 ? 5.435 10.600 52.869 1.00 8.91 196 ALA A O 1
ATOM 1566 N N . HIS A 1 197 ? 4.775 11.123 54.950 1.00 7.27 197 HIS A N 1
ATOM 1567 C CA . HIS A 1 197 ? 5.110 12.530 54.775 1.00 7.60 197 HIS A CA 1
ATOM 1568 C C . HIS A 1 197 ? 6.628 12.622 54.773 1.00 7.00 197 HIS A C 1
ATOM 1569 O O . HIS A 1 197 ? 7.306 11.767 55.355 1.00 7.58 197 HIS A O 1
ATOM 1576 N N . LEU A 1 198 ? 7.159 13.656 54.135 1.00 7.40 198 LEU A N 1
ATOM 1577 C CA . LEU A 1 198 ? 8.600 13.863 54.115 1.00 7.65 198 LEU A CA 1
ATOM 1578 C C . LEU A 1 198 ? 8.939 14.726 55.325 1.00 8.73 198 LEU A C 1
ATOM 1579 O O . LEU A 1 198 ? 8.503 15.880 55.416 1.00 9.87 198 LEU A O 1
ATOM 1584 N N . PHE A 1 199 ? 9.689 14.161 56.258 1.00 7.97 199 PHE A N 1
ATOM 1585 C CA . PHE A 1 199 ? 10.086 14.897 57.459 1.00 9.06 199 PHE A CA 1
ATOM 1586 C C . PHE A 1 199 ? 11.571 15.240 57.425 1.00 10.09 199 PHE A C 1
ATOM 1587 O O . PHE A 1 199 ? 12.352 14.612 56.709 1.00 10.04 199 PHE A O 1
ATOM 1595 N N . ASP A 1 200 ? 11.942 16.252 58.204 1.00 9.98 200 ASP A N 1
ATOM 1596 C CA . ASP A 1 200 ? 13.331 16.663 58.376 1.00 11.25 200 ASP A CA 1
ATOM 1597 C C . ASP A 1 200 ? 13.563 16.666 59.883 1.00 10.98 200 ASP A C 1
ATOM 1598 O O . ASP A 1 200 ? 12.638 16.945 60.643 1.00 11.82 200 ASP A O 1
ATOM 1603 N N . ILE A 1 201 ? 14.786 16.375 60.316 1.00 12.25 201 ILE A N 1
ATOM 1604 C CA . ILE A 1 201 ? 15.085 16.393 61.746 1.00 13.70 201 ILE A CA 1
ATOM 1605 C C . ILE A 1 201 ? 16.267 17.300 62.085 1.00 15.17 201 ILE A C 1
ATOM 1606 O O . ILE A 1 201 ? 16.692 17.361 63.242 1.00 15.99 201 ILE A O 1
ATOM 1611 N N . ASN A 1 202 ? 16.777 18.040 61.110 1.00 14.02 202 ASN A N 1
ATOM 1612 C CA . ASN A 1 202 ? 17.947 18.872 61.398 1.00 14.97 202 ASN A CA 1
ATOM 1613 C C . ASN A 1 202 ? 17.852 20.370 61.133 1.00 15.21 202 ASN A C 1
ATOM 1614 O O . ASN A 1 202 ? 18.800 21.104 61.415 1.00 16.33 202 ASN A O 1
ATOM 1619 N N . LEU A 1 203 ? 16.723 20.827 60.598 1.00 14.71 203 LEU A N 1
ATOM 1620 C CA . LEU A 1 203 ? 16.531 22.236 60.266 1.00 14.24 203 LEU A CA 1
ATOM 1621 C C . LEU A 1 203 ? 15.869 23.058 61.368 1.00 15.09 203 LEU A C 1
ATOM 1622 O O . LEU A 1 203 ? 15.186 22.519 62.242 1.00 15.27 203 LEU A O 1
ATOM 1627 N N . SER A 1 204 ? 16.071 24.371 61.305 1.00 15.81 204 SER A N 1
ATOM 1628 C CA . SER A 1 204 ? 15.457 25.279 62.266 1.00 17.53 204 SER A CA 1
ATOM 1629 C C . SER A 1 204 ? 14.029 25.508 61.808 1.00 18.05 204 SER A C 1
ATOM 1630 O O . SER A 1 204 ? 13.688 25.253 60.653 1.00 17.89 204 SER A O 1
ATOM 1633 N N . GLU A 1 205 ? 13.196 26.001 62.713 1.00 19.48 205 GLU A N 1
ATOM 1634 C CA . GLU A 1 205 ? 11.803 26.270 62.393 1.00 20.99 205 GLU A CA 1
ATOM 1635 C C . GLU A 1 205 ? 11.680 27.212 61.202 1.00 19.63 205 GLU A C 1
ATOM 1636 O O . GLU A 1 205 ? 10.889 26.976 60.285 1.00 18.82 205 GLU A O 1
ATOM 1642 N N . SER A 1 206 ? 12.472 28.279 61.216 1.00 18.49 206 SER A N 1
ATOM 1643 C CA . SER A 1 206 ? 12.449 29.262 60.144 1.00 19.06 206 SER A CA 1
ATOM 1644 C C . SER A 1 206 ? 12.780 28.642 58.785 1.00 17.30 206 SER A C 1
ATOM 1645 O O . SER A 1 206 ? 12.186 28.999 57.767 1.00 15.38 206 SER A O 1
ATOM 1648 N N . GLU A 1 207 ? 13.740 27.726 58.781 1.00 15.81 207 GLU A N 1
ATOM 1649 C CA . GLU A 1 207 ? 14.156 27.056 57.554 1.00 14.99 207 GLU A CA 1
ATOM 1650 C C . GLU A 1 207 ? 13.038 26.170 57.025 1.00 14.25 207 GLU A C 1
ATOM 1651 O O . GLU A 1 207 ? 12.808 26.109 55.818 1.00 14.34 207 GLU A O 1
ATOM 1657 N N . VAL A 1 208 ? 12.358 25.478 57.933 1.00 12.61 208 VAL A N 1
ATOM 1658 C CA . VAL A 1 208 ? 11.253 24.620 57.539 1.00 13.39 208 VAL A CA 1
ATOM 1659 C C . VAL A 1 208 ? 10.118 25.490 56.983 1.00 13.74 208 VAL A C 1
ATOM 1660 O O . VAL A 1 208 ? 9.511 25.164 55.961 1.00 13.04 208 VAL A O 1
ATOM 1664 N N . THR A 1 209 ? 9.838 26.605 57.652 1.00 13.49 209 THR A N 1
ATOM 1665 C CA . THR A 1 209 ? 8.783 27.506 57.203 1.00 13.99 209 THR A CA 1
ATOM 1666 C C . THR A 1 209 ? 9.097 28.066 55.820 1.00 13.94 209 THR A C 1
ATOM 1667 O O . THR A 1 209 ? 8.214 28.162 54.973 1.00 14.12 209 THR A O 1
ATOM 1671 N N . GLU A 1 210 ? 10.355 28.431 55.585 1.00 14.42 210 GLU A N 1
ATOM 1672 C CA . GLU A 1 210 ? 10.751 28.972 54.285 1.00 15.48 210 GLU A CA 1
ATOM 1673 C C . GLU A 1 210 ? 10.635 27.896 53.204 1.00 15.13 210 GLU A C 1
ATOM 1674 O O . GLU A 1 210 ? 10.169 28.166 52.088 1.00 14.50 210 GLU A O 1
ATOM 1680 N N . PHE A 1 211 ? 11.051 26.674 53.526 1.00 13.95 211 PHE A N 1
ATOM 1681 C CA . PHE A 1 211 ? 10.955 25.600 52.545 1.00 14.26 211 PHE A CA 1
ATOM 1682 C C . PHE A 1 211 ? 9.501 25.413 52.130 1.00 14.62 211 PHE A C 1
ATOM 1683 O O . PHE A 1 211 ? 9.185 25.345 50.937 1.00 13.53 211 PHE A O 1
ATOM 1691 N N . ARG A 1 212 ? 8.609 25.327 53.114 1.00 15.18 212 ARG A N 1
ATOM 1692 C CA . ARG A 1 212 ? 7.198 25.146 52.803 1.00 14.51 212 ARG A CA 1
ATOM 1693 C C . ARG A 1 212 ? 6.602 26.313 52.028 1.00 14.86 212 ARG A C 1
ATOM 1694 O O . ARG A 1 212 ? 5.746 26.117 51.166 1.00 13.74 212 ARG A O 1
ATOM 1702 N N . ARG A 1 213 ? 7.063 27.527 52.307 1.00 15.13 213 ARG A N 1
ATOM 1703 C CA . ARG A 1 213 ? 6.552 28.677 51.579 1.00 16.26 213 ARG A CA 1
ATOM 1704 C C . ARG A 1 213 ? 6.813 28.476 50.077 1.00 15.51 213 ARG A C 1
ATOM 1705 O O . ARG A 1 213 ? 5.923 28.676 49.245 1.00 15.52 213 ARG A O 1
ATOM 1713 N N . ARG A 1 214 ? 8.029 28.054 49.741 1.00 14.78 214 ARG A N 1
ATOM 1714 C CA . ARG A 1 214 ? 8.397 27.837 48.345 1.00 15.32 214 ARG A CA 1
ATOM 1715 C C . ARG A 1 214 ? 7.726 26.614 47.739 1.00 13.83 214 ARG A C 1
ATOM 1716 O O . ARG A 1 214 ? 7.314 26.647 46.582 1.00 13.40 214 ARG A O 1
ATOM 1724 N N . LEU A 1 215 ? 7.629 25.535 48.509 1.00 12.73 215 LEU A N 1
ATOM 1725 C CA . LEU A 1 215 ? 6.998 24.317 47.999 1.00 12.29 215 LEU A CA 1
ATOM 1726 C C . LEU A 1 215 ? 5.519 24.558 47.718 1.00 12.78 215 LEU A C 1
ATOM 1727 O O . LEU A 1 215 ? 4.997 24.186 46.666 1.00 10.70 215 LEU A O 1
ATOM 1732 N N . THR A 1 216 ? 4.847 25.180 48.680 1.00 12.74 216 THR A N 1
ATOM 1733 C CA . THR A 1 216 ? 3.431 25.478 48.546 1.00 15.71 216 THR A CA 1
ATOM 1734 C C . THR A 1 216 ? 3.126 26.284 47.288 1.00 15.38 216 THR A C 1
ATOM 1735 O O . THR A 1 216 ? 2.213 25.939 46.531 1.00 15.58 216 THR A O 1
ATOM 1739 N N . GLU A 1 217 ? 3.882 27.349 47.045 1.00 17.26 217 GLU A N 1
ATOM 1740 C CA . GLU A 1 217 ? 3.602 28.139 45.858 1.00 17.73 217 GLU A CA 1
ATOM 1741 C C . GLU A 1 217 ? 3.871 27.312 44.597 1.00 17.05 217 GLU A C 1
ATOM 1742 O O . GLU A 1 217 ? 3.166 27.451 43.600 1.00 16.67 217 GLU A O 1
ATOM 1748 N N . HIS A 1 218 ? 4.854 26.416 44.649 1.00 15.14 218 HIS A N 1
ATOM 1749 C CA . HIS A 1 218 ? 5.136 25.587 43.479 1.00 14.24 218 HIS A CA 1
ATOM 1750 C C . HIS A 1 218 ? 3.976 24.634 43.211 1.00 13.67 218 HIS A C 1
ATOM 1751 O O . HIS A 1 218 ? 3.517 24.510 42.085 1.00 13.61 218 HIS A O 1
ATOM 1758 N N . ILE A 1 219 ? 3.495 23.957 44.248 1.00 12.93 219 ILE A N 1
ATOM 1759 C CA . ILE A 1 219 ? 2.405 23.015 44.061 1.00 12.97 219 ILE A CA 1
ATOM 1760 C C . ILE A 1 219 ? 1.106 23.679 43.615 1.00 14.14 219 ILE A C 1
ATOM 1761 O O . ILE A 1 219 ? 0.395 23.143 42.768 1.00 14.19 219 ILE A O 1
ATOM 1766 N N . LYS A 1 220 ? 0.806 24.854 44.161 1.00 16.27 220 LYS A N 1
ATOM 1767 C CA . LYS A 1 220 ? -0.418 25.561 43.785 1.00 18.86 220 LYS A CA 1
ATOM 1768 C C . LYS A 1 220 ? -0.412 25.950 42.308 1.00 19.55 220 LYS A C 1
ATOM 1769 O O . LYS A 1 220 ? -1.472 26.116 41.701 1.00 20.89 220 LYS A O 1
ATOM 1775 N N . GLY A 1 221 ? 0.779 26.072 41.727 1.00 20.01 221 GLY A N 1
ATOM 1776 C CA . GLY A 1 221 ? 0.890 26.448 40.326 1.00 20.65 221 GLY A CA 1
ATOM 1777 C C . GLY A 1 221 ? 0.947 25.280 39.359 1.00 21.36 221 GLY A C 1
ATOM 1778 O O . GLY A 1 221 ? 1.107 25.471 38.153 1.00 20.32 221 GLY A O 1
ATOM 1779 N N . LEU A 1 222 ? 0.811 24.065 39.880 1.00 21.50 222 LEU A N 1
ATOM 1780 C CA . LEU A 1 222 ? 0.851 22.868 39.042 1.00 23.21 222 LEU A CA 1
ATOM 1781 C C . LEU A 1 222 ? -0.450 22.643 38.278 1.00 23.93 222 LEU A C 1
ATOM 1782 O O . LEU A 1 222 ? -1.515 23.088 38.698 1.00 23.70 222 LEU A O 1
ATOM 1787 N N . ASN A 1 223 ? -0.343 21.962 37.141 1.00 24.88 223 ASN A N 1
ATOM 1788 C CA . ASN A 1 223 ? -1.501 21.617 36.323 1.00 26.78 223 ASN A CA 1
ATOM 1789 C C . ASN A 1 223 ? -1.406 20.126 36.052 1.00 26.42 223 ASN A C 1
ATOM 1790 O O . ASN A 1 223 ? -0.858 19.707 35.034 1.00 26.53 223 ASN A O 1
ATOM 1795 N N . ILE A 1 224 ? -1.922 19.322 36.974 1.00 26.77 224 ILE A N 1
ATOM 1796 C CA . ILE A 1 224 ? -1.873 17.877 36.806 1.00 27.37 224 ILE A CA 1
ATOM 1797 C C . ILE A 1 224 ? -3.268 17.275 36.749 1.00 28.46 224 ILE A C 1
ATOM 1798 O O . ILE A 1 224 ? -3.450 16.082 36.985 1.00 28.27 224 ILE A O 1
ATOM 1803 N N . ASN A 1 225 ? -4.254 18.111 36.437 1.00 29.43 225 ASN A N 1
ATOM 1804 C CA . ASN A 1 225 ? -5.627 17.644 36.324 1.00 30.51 225 ASN A CA 1
ATOM 1805 C C . ASN A 1 225 ? -5.651 16.511 35.301 1.00 29.31 225 ASN A C 1
ATOM 1806 O O . ASN A 1 225 ? -5.065 16.628 34.225 1.00 29.22 225 ASN A O 1
ATOM 1811 N N . GLY A 1 226 ? -6.311 15.411 35.649 1.00 28.56 226 GLY A N 1
ATOM 1812 C CA . GLY A 1 226 ? -6.401 14.290 34.731 1.00 26.38 226 GLY A CA 1
ATOM 1813 C C . GLY A 1 226 ? -5.279 13.266 34.801 1.00 24.20 226 GLY A C 1
ATOM 1814 O O . GLY A 1 226 ? -5.476 12.120 34.397 1.00 25.24 226 GLY A O 1
ATOM 1815 N N . VAL A 1 227 ? -4.108 13.654 35.298 1.00 21.27 227 VAL A N 1
ATOM 1816 C CA . VAL A 1 227 ? -2.997 12.698 35.377 1.00 17.77 227 VAL A CA 1
ATOM 1817 C C . VAL A 1 227 ? -3.412 11.490 36.211 1.00 16.78 227 VAL A C 1
ATOM 1818 O O . VAL A 1 227 ? -3.178 10.342 35.825 1.00 14.48 227 VAL A O 1
ATOM 1822 N N . ASN A 1 228 ? -4.025 11.752 37.358 1.00 14.59 228 ASN A N 1
ATOM 1823 C CA . ASN A 1 228 ? -4.494 10.670 38.202 1.00 14.35 228 ASN A CA 1
ATOM 1824 C C . ASN A 1 228 ? -5.857 10.204 37.691 1.00 14.49 228 ASN A C 1
ATOM 1825 O O . ASN A 1 228 ? -6.851 10.943 37.726 1.00 13.96 228 ASN A O 1
ATOM 1830 N N . ARG A 1 229 ? -5.892 8.959 37.237 1.00 12.90 229 ARG A N 1
ATOM 1831 C CA . ARG A 1 229 ? -7.094 8.355 36.671 1.00 12.39 229 ARG A CA 1
ATOM 1832 C C . ARG A 1 229 ? -7.874 7.493 37.656 1.00 12.37 229 ARG A C 1
ATOM 1833 O O . ARG A 1 229 ? -8.924 6.958 37.319 1.00 12.47 229 ARG A O 1
ATOM 1841 N N . TYR A 1 230 ? -7.376 7.378 38.880 1.00 13.03 230 TYR A N 1
ATOM 1842 C CA . TYR A 1 230 ? -7.999 6.504 39.864 1.00 12.81 230 TYR A CA 1
ATOM 1843 C C . TYR A 1 230 ? -9.037 7.090 40.803 1.00 14.34 230 TYR A C 1
ATOM 1844 O O . TYR A 1 230 ? -9.586 6.288 41.594 1.00 15.06 230 TYR A O 1
ATOM 1854 N N . MET B 1 1 ? -21.662 -3.362 39.649 1.00 19.70 1 MET B N 1
ATOM 1855 C CA . MET B 1 1 ? -21.559 -2.337 38.570 1.00 16.61 1 MET B CA 1
ATOM 1856 C C . MET B 1 1 ? -20.821 -1.094 39.044 1.00 15.96 1 MET B C 1
ATOM 1857 O O . MET B 1 1 ? -20.548 -0.194 38.253 1.00 14.32 1 MET B O 1
ATOM 1859 N N . ILE B 1 2 ? -20.488 -1.052 40.332 1.00 14.12 2 ILE B N 1
ATOM 1860 C CA . ILE B 1 2 ? -19.805 0.113 40.886 1.00 13.98 2 ILE B CA 1
ATOM 1861 C C . ILE B 1 2 ? -18.619 -0.243 41.771 1.00 13.00 2 ILE B C 1
ATOM 1862 O O . ILE B 1 2 ? -18.510 -1.357 42.273 1.00 12.36 2 ILE B O 1
ATOM 1867 N N . CYS B 1 3 ? -17.735 0.727 41.961 1.00 13.02 3 CYS B N 1
ATOM 1868 C CA . CYS B 1 3 ? -16.583 0.545 42.834 1.00 12.50 3 CYS B CA 1
ATOM 1869 C C . CYS B 1 3 ? -17.167 0.497 44.240 1.00 13.41 3 CYS B C 1
ATOM 1870 O O . CYS B 1 3 ? -17.917 1.407 44.626 1.00 14.79 3 CYS B O 1
ATOM 1873 N N . SER B 1 4 ? -16.840 -0.545 45.006 1.00 13.03 4 SER B N 1
ATOM 1874 C CA . SER B 1 4 ? -17.375 -0.686 46.357 1.00 12.59 4 SER B CA 1
ATOM 1875 C C . SER B 1 4 ? -16.772 0.285 47.366 1.00 13.33 4 SER B C 1
ATOM 1876 O O . SER B 1 4 ? -17.187 0.328 48.528 1.00 13.03 4 SER B O 1
ATOM 1879 N N . VAL B 1 5 ? -15.795 1.071 46.924 1.00 12.63 5 VAL B N 1
ATOM 1880 C CA . VAL B 1 5 ? -15.202 2.072 47.796 1.00 13.94 5 VAL B CA 1
ATOM 1881 C C . VAL B 1 5 ? -15.756 3.451 47.419 1.00 14.06 5 VAL B C 1
ATOM 1882 O O . VAL B 1 5 ? -16.347 4.133 48.255 1.00 15.15 5 VAL B O 1
ATOM 1886 N N . THR B 1 6 ? -15.599 3.844 46.155 1.00 15.07 6 THR B N 1
ATOM 1887 C CA . THR B 1 6 ? -16.052 5.170 45.712 1.00 15.00 6 THR B CA 1
ATOM 1888 C C . THR B 1 6 ? -17.515 5.313 45.324 1.00 15.57 6 THR B C 1
ATOM 1889 O O . THR B 1 6 ? -18.062 6.419 45.353 1.00 15.98 6 THR B O 1
ATOM 1893 N N . GLY B 1 7 ? -18.140 4.207 44.946 1.00 16.44 7 GLY B N 1
ATOM 1894 C CA . GLY B 1 7 ? -19.527 4.259 44.523 1.00 16.77 7 GLY B CA 1
ATOM 1895 C C . GLY B 1 7 ? -19.622 4.661 43.063 1.00 17.00 7 GLY B C 1
ATOM 1896 O O . GLY B 1 7 ? -20.713 4.803 42.522 1.00 18.24 7 GLY B O 1
ATOM 1897 N N . LYS B 1 8 ? -18.478 4.844 42.410 1.00 17.10 8 LYS B N 1
ATOM 1898 C CA . LYS B 1 8 ? -18.468 5.231 41.000 1.00 16.11 8 LYS B CA 1
ATOM 1899 C C . LYS B 1 8 ? -18.691 4.034 40.074 1.00 15.25 8 LYS B C 1
ATOM 1900 O O . LYS B 1 8 ? -18.147 2.956 40.300 1.00 14.93 8 LYS B O 1
ATOM 1906 N N . PRO B 1 9 ? -19.506 4.211 39.022 1.00 13.69 9 PRO B N 1
ATOM 1907 C CA . PRO B 1 9 ? -19.764 3.118 38.080 1.00 13.37 9 PRO B CA 1
ATOM 1908 C C . PRO B 1 9 ? -18.433 2.622 37.498 1.00 13.60 9 PRO B C 1
ATOM 1909 O O . PRO B 1 9 ? -17.616 3.425 37.045 1.00 12.37 9 PRO B O 1
ATOM 1913 N N . VAL B 1 10 ? -18.219 1.310 37.512 1.00 13.50 10 VAL B N 1
ATOM 1914 C CA . VAL B 1 10 ? -16.982 0.742 36.972 1.00 14.64 10 VAL B CA 1
ATOM 1915 C C . VAL B 1 10 ? -16.787 1.135 35.514 1.00 14.46 10 VAL B C 1
ATOM 1916 O O . VAL B 1 10 ? -15.655 1.297 35.052 1.00 13.87 10 VAL B O 1
ATOM 1920 N N . LYS B 1 11 ? -17.891 1.285 34.787 1.00 14.93 11 LYS B N 1
ATOM 1921 C CA . LYS B 1 11 ? -17.814 1.681 33.386 1.00 15.83 11 LYS B CA 1
ATOM 1922 C C . LYS B 1 11 ? -17.052 3.001 33.248 1.00 14.64 11 LYS B C 1
ATOM 1923 O O . LYS B 1 11 ? -16.241 3.176 32.330 1.00 14.64 11 LYS B O 1
ATOM 1929 N N . ASP B 1 12 ? -17.308 3.922 34.172 1.00 13.61 12 ASP B N 1
ATOM 1930 C CA . ASP B 1 12 ? -16.665 5.229 34.162 1.00 14.76 12 ASP B CA 1
ATOM 1931 C C . ASP B 1 12 ? -15.243 5.154 34.694 1.00 13.46 12 ASP B C 1
ATOM 1932 O O . ASP B 1 12 ? -14.376 5.908 34.264 1.00 12.81 12 ASP B O 1
ATOM 1937 N N . VAL B 1 13 ? -15.016 4.267 35.656 1.00 12.79 13 VAL B N 1
ATOM 1938 C CA . VAL B 1 13 ? -13.665 4.095 36.196 1.00 12.13 13 VAL B CA 1
ATOM 1939 C C . VAL B 1 13 ? -12.786 3.642 35.037 1.00 12.42 13 VAL B C 1
ATOM 1940 O O . VAL B 1 13 ? -11.685 4.149 34.834 1.00 12.38 13 VAL B O 1
ATOM 1944 N N . LEU B 1 14 ? -13.295 2.697 34.257 1.00 12.67 14 LEU B N 1
ATOM 1945 C CA . LEU B 1 14 ? -12.539 2.175 33.125 1.00 12.98 14 LEU B CA 1
ATOM 1946 C C . LEU B 1 14 ? -12.377 3.164 31.972 1.00 12.37 14 LEU B C 1
ATOM 1947 O O . LEU B 1 14 ? -11.316 3.227 31.354 1.00 12.61 14 LEU B O 1
ATOM 1952 N N . SER B 1 15 ? -13.413 3.937 31.658 1.00 12.84 15 SER B N 1
ATOM 1953 C CA . SER B 1 15 ? -13.259 4.886 30.562 1.00 12.78 15 SER B CA 1
ATOM 1954 C C . SER B 1 15 ? -12.214 5.931 30.948 1.00 12.31 15 SER B C 1
ATOM 1955 O O . SER B 1 15 ? -11.415 6.369 30.117 1.00 12.39 15 SER B O 1
ATOM 1958 N N . THR B 1 16 ? -12.216 6.325 32.216 1.00 12.13 16 THR B N 1
ATOM 1959 C CA . THR B 1 16 ? -11.235 7.293 32.685 1.00 12.47 16 THR B CA 1
ATOM 1960 C C . THR B 1 16 ? -9.845 6.644 32.609 1.00 11.27 16 THR B C 1
ATOM 1961 O O . THR B 1 16 ? -8.871 7.271 32.180 1.00 11.65 16 THR B O 1
ATOM 1965 N N . PHE B 1 17 ? -9.753 5.381 33.010 1.00 10.69 17 PHE B N 1
ATOM 1966 C CA . PHE B 1 17 ? -8.455 4.711 32.975 1.00 11.13 17 PHE B CA 1
ATOM 1967 C C . PHE B 1 17 ? -7.853 4.605 31.589 1.00 11.11 17 PHE B C 1
ATOM 1968 O O . PHE B 1 17 ? -6.668 4.861 31.400 1.00 11.04 17 PHE B O 1
ATOM 1976 N N . PHE B 1 18 ? -8.686 4.247 30.622 1.00 10.41 18 PHE B N 1
ATOM 1977 C CA . PHE B 1 18 ? -8.227 4.025 29.260 1.00 11.85 18 PHE B CA 1
ATOM 1978 C C . PHE B 1 18 ? -8.186 5.192 28.289 1.00 13.20 18 PHE B C 1
ATOM 1979 O O . PHE B 1 18 ? -7.739 5.024 27.148 1.00 14.03 18 PHE B O 1
ATOM 1987 N N . LYS B 1 19 ? -8.625 6.369 28.720 1.00 13.18 19 LYS B N 1
ATOM 1988 C CA . LYS B 1 19 ? -8.626 7.524 27.824 1.00 14.71 19 LYS B CA 1
ATOM 1989 C C . LYS B 1 19 ? -7.224 7.991 27.463 1.00 15.25 19 LYS B C 1
ATOM 1990 O O . LYS B 1 19 ? -6.421 8.320 28.331 1.00 14.65 19 LYS B O 1
ATOM 1996 N N . ASP B 1 20 ? -6.952 8.017 26.162 1.00 15.77 20 ASP B N 1
ATOM 1997 C CA . ASP B 1 20 ? -5.676 8.451 25.629 1.00 16.76 20 ASP B CA 1
ATOM 1998 C C . ASP B 1 20 ? -4.424 7.857 26.265 1.00 15.87 20 ASP B C 1
ATOM 1999 O O . ASP B 1 20 ? -3.530 8.584 26.687 1.00 16.67 20 ASP B O 1
ATOM 2004 N N . ARG B 1 21 ? -4.369 6.534 26.349 1.00 13.27 21 ARG B N 1
ATOM 2005 C CA . ARG B 1 21 ? -3.188 5.873 26.890 1.00 12.81 21 ARG B CA 1
ATOM 2006 C C . ARG B 1 21 ? -2.278 5.570 25.708 1.00 12.22 21 ARG B C 1
ATOM 2007 O O . ARG B 1 21 ? -2.720 5.569 24.558 1.00 13.04 21 ARG B O 1
ATOM 2015 N N . ASN B 1 22 ? -1.015 5.290 25.994 1.00 10.99 22 ASN B N 1
ATOM 2016 C CA . ASN B 1 22 ? -0.056 4.966 24.947 1.00 11.67 22 ASN B CA 1
ATOM 2017 C C . ASN B 1 22 ? 0.598 3.631 25.258 1.00 11.51 22 ASN B C 1
ATOM 2018 O O . ASN B 1 22 ? 1.685 3.333 24.761 1.00 11.71 22 ASN B O 1
ATOM 2023 N N . ASP B 1 23 ? -0.091 2.811 26.049 1.00 9.69 23 ASP B N 1
ATOM 2024 C CA . ASP B 1 23 ? 0.459 1.526 26.449 1.00 10.43 23 ASP B CA 1
ATOM 2025 C C . ASP B 1 23 ? -0.491 0.352 26.250 1.00 10.43 23 ASP B C 1
ATOM 2026 O O . ASP B 1 23 ? -0.356 -0.689 26.885 1.00 10.88 23 ASP B O 1
ATOM 2031 N N . VAL B 1 24 ? -1.453 0.541 25.356 1.00 11.36 24 VAL B N 1
ATOM 2032 C CA . VAL B 1 24 ? -2.431 -0.482 25.027 1.00 11.66 24 VAL B CA 1
ATOM 2033 C C . VAL B 1 24 ? -3.140 -0.007 23.759 1.00 13.62 24 VAL B C 1
ATOM 2034 O O . VAL B 1 24 ? -3.382 1.185 23.596 1.00 12.87 24 VAL B O 1
ATOM 2038 N N . LEU B 1 25 ? -3.435 -0.926 22.847 1.00 14.62 25 LEU B N 1
ATOM 2039 C CA . LEU B 1 25 ? -4.132 -0.557 21.613 1.00 17.23 25 LEU B CA 1
ATOM 2040 C C . LEU B 1 25 ? -5.630 -0.549 21.871 1.00 17.43 25 LEU B C 1
ATOM 2041 O O . LEU B 1 25 ? -6.119 -1.255 22.743 1.00 17.67 25 LEU B O 1
ATOM 2046 N N . GLU B 1 26 ? -6.367 0.242 21.101 1.00 18.63 26 GLU B N 1
ATOM 2047 C CA . GLU B 1 26 ? -7.806 0.295 21.287 1.00 19.89 26 GLU B CA 1
ATOM 2048 C C . GLU B 1 26 ? -8.435 -1.097 21.219 1.00 18.73 26 GLU B C 1
ATOM 2049 O O . GLU B 1 26 ? -9.310 -1.426 22.013 1.00 18.80 26 GLU B O 1
ATOM 2055 N N . SER B 1 27 ? -7.974 -1.922 20.283 1.00 18.73 27 SER B N 1
ATOM 2056 C CA . SER B 1 27 ? -8.529 -3.266 20.127 1.00 18.11 27 SER B CA 1
ATOM 2057 C C . SER B 1 27 ? -8.206 -4.177 21.301 1.00 17.57 27 SER B C 1
ATOM 2058 O O . SER B 1 27 ? -8.863 -5.196 21.497 1.00 18.02 27 SER B O 1
ATOM 2061 N N . GLU B 1 28 ? -7.193 -3.805 22.073 1.00 16.31 28 GLU B N 1
ATOM 2062 C CA . GLU B 1 28 ? -6.761 -4.595 23.223 1.00 15.94 28 GLU B CA 1
ATOM 2063 C C . GLU B 1 28 ? -7.459 -4.253 24.529 1.00 14.33 28 GLU B C 1
ATOM 2064 O O . GLU B 1 28 ? -7.404 -5.022 25.490 1.00 13.58 28 GLU B O 1
ATOM 2070 N N . VAL B 1 29 ? -8.094 -3.092 24.581 1.00 13.80 29 VAL B N 1
ATOM 2071 C CA . VAL B 1 29 ? -8.760 -2.677 25.804 1.00 14.76 29 VAL B CA 1
ATOM 2072 C C . VAL B 1 29 ? -9.753 -3.702 26.358 1.00 14.61 29 VAL B C 1
ATOM 2073 O O . VAL B 1 29 ? -9.811 -3.914 27.569 1.00 14.50 29 VAL B O 1
ATOM 2077 N N . LYS B 1 30 ? -10.523 -4.344 25.483 1.00 14.98 30 LYS B N 1
ATOM 2078 C CA . LYS B 1 30 ? -11.508 -5.323 25.937 1.00 15.64 30 LYS B CA 1
ATOM 2079 C C . LYS B 1 30 ? -10.885 -6.585 26.519 1.00 15.77 30 LYS B C 1
ATOM 2080 O O . LYS B 1 30 ? -11.585 -7.398 27.109 1.00 16.83 30 LYS B O 1
ATOM 2086 N N . LYS B 1 31 ? -9.574 -6.743 26.354 1.00 14.82 31 LYS B N 1
ATOM 2087 C CA . LYS B 1 31 ? -8.867 -7.913 26.866 1.00 14.72 31 LYS B CA 1
ATOM 2088 C C . LYS B 1 31 ? -8.754 -7.897 28.382 1.00 13.42 31 LYS B C 1
ATOM 2089 O O . LYS B 1 31 ? -8.614 -8.947 29.015 1.00 11.98 31 LYS B O 1
ATOM 2095 N N . PHE B 1 32 ? -8.836 -6.702 28.958 1.00 12.63 32 PHE B N 1
ATOM 2096 C CA . PHE B 1 32 ? -8.680 -6.533 30.397 1.00 11.79 32 PHE B CA 1
ATOM 2097 C C . PHE B 1 32 ? -9.975 -6.433 31.174 1.00 12.70 32 PHE B C 1
ATOM 2098 O O . PHE B 1 32 ? -10.781 -5.523 30.963 1.00 14.70 32 PHE B O 1
ATOM 2106 N N . HIS B 1 33 ? -10.162 -7.380 32.084 1.00 11.34 33 HIS B N 1
ATOM 2107 C CA . HIS B 1 33 ? -11.370 -7.466 32.895 1.00 11.06 33 HIS B CA 1
ATOM 2108 C C . HIS B 1 33 ? -11.062 -6.951 34.290 1.00 10.84 33 HIS B C 1
ATOM 2109 O O . HIS B 1 33 ? -10.205 -7.494 34.985 1.00 10.95 33 HIS B O 1
ATOM 2116 N N . LEU B 1 34 ? -11.775 -5.913 34.705 1.00 9.89 34 LEU B N 1
ATOM 2117 C CA . LEU B 1 34 ? -11.512 -5.357 36.016 1.00 11.81 34 LEU B CA 1
ATOM 2118 C C . LEU B 1 34 ? -12.040 -6.256 37.122 1.00 10.38 34 LEU B C 1
ATOM 2119 O O . LEU B 1 34 ? -13.233 -6.589 37.164 1.00 11.28 34 LEU B O 1
ATOM 2124 N N . LEU B 1 35 ? -11.135 -6.666 38.005 1.00 10.43 35 LEU B N 1
ATOM 2125 C CA . LEU B 1 35 ? -11.498 -7.499 39.133 1.00 9.95 35 LEU B CA 1
ATOM 2126 C C . LEU B 1 35 ? -11.627 -6.641 40.380 1.00 10.62 35 LEU B C 1
ATOM 2127 O O . LEU B 1 35 ? -12.563 -6.803 41.159 1.00 10.59 35 LEU B O 1
ATOM 2132 N N . ALA B 1 36 ? -10.684 -5.724 40.569 1.00 9.76 36 ALA B N 1
ATOM 2133 C CA . ALA B 1 36 ? -10.733 -4.845 41.731 1.00 9.40 36 ALA B CA 1
ATOM 2134 C C . ALA B 1 36 ? -10.159 -3.485 41.370 1.00 10.26 36 ALA B C 1
ATOM 2135 O O . ALA B 1 36 ? -9.084 -3.404 40.783 1.00 10.63 36 ALA B O 1
ATOM 2137 N N . THR B 1 37 ? -10.870 -2.414 41.711 1.00 9.20 37 THR B N 1
ATOM 2138 C CA . THR B 1 37 ? -10.353 -1.087 41.406 1.00 9.59 37 THR B CA 1
ATOM 2139 C C . THR B 1 37 ? -9.182 -0.781 42.329 1.00 9.35 37 THR B C 1
ATOM 2140 O O . THR B 1 37 ? -9.028 -1.400 43.382 1.00 9.46 37 THR B O 1
ATOM 2144 N N . PHE B 1 38 ? -8.353 0.180 41.938 1.00 8.15 38 PHE B N 1
ATOM 2145 C CA . PHE B 1 38 ? -7.215 0.548 42.777 1.00 8.03 38 PHE B CA 1
ATOM 2146 C C . PHE B 1 38 ? -7.726 0.934 44.171 1.00 8.20 38 PHE B C 1
ATOM 2147 O O . PHE B 1 38 ? -7.147 0.549 45.181 1.00 7.94 38 PHE B O 1
ATOM 2155 N N . GLU B 1 39 ? -8.818 1.686 44.229 1.00 8.07 39 GLU B N 1
ATOM 2156 C CA . GLU B 1 39 ? -9.369 2.073 45.521 1.00 10.12 39 GLU B CA 1
ATOM 2157 C C . GLU B 1 39 ? -9.777 0.854 46.341 1.00 9.56 39 GLU B C 1
ATOM 2158 O O . GLU B 1 39 ? -9.548 0.810 47.554 1.00 8.93 39 GLU B O 1
ATOM 2164 N N . GLU B 1 40 ? -10.378 -0.141 45.693 1.00 9.05 40 GLU B N 1
ATOM 2165 C CA . GLU B 1 40 ? -10.751 -1.347 46.432 1.00 8.04 40 GLU B CA 1
ATOM 2166 C C . GLU B 1 40 ? -9.486 -2.053 46.924 1.00 8.39 40 GLU B C 1
ATOM 2167 O O . GLU B 1 40 ? -9.457 -2.563 48.040 1.00 7.95 40 GLU B O 1
ATOM 2173 N N . CYS B 1 41 ? -8.435 -2.079 46.099 1.00 8.57 41 CYS B N 1
ATOM 2174 C CA . CYS B 1 41 ? -7.184 -2.719 46.519 1.00 8.82 41 CYS B CA 1
ATOM 2175 C C . CYS B 1 41 ? -6.598 -1.967 47.717 1.00 8.91 41 CYS B C 1
ATOM 2176 O O . CYS B 1 41 ? -6.073 -2.573 48.654 1.00 7.97 41 CYS B O 1
ATOM 2179 N N . LYS B 1 42 ? -6.701 -0.642 47.687 1.00 9.15 42 LYS B N 1
ATOM 2180 C CA . LYS B 1 42 ? -6.177 0.163 48.781 1.00 10.97 42 LYS B CA 1
ATOM 2181 C C . LYS B 1 42 ? -6.940 -0.105 50.073 1.00 11.61 42 LYS B C 1
ATOM 2182 O O . LYS B 1 42 ? -6.359 -0.064 51.161 1.00 12.04 42 LYS B O 1
ATOM 2188 N N . ALA B 1 43 ? -8.232 -0.397 49.960 1.00 11.68 43 ALA B N 1
ATOM 2189 C CA . ALA B 1 43 ? -9.036 -0.704 51.143 1.00 12.52 43 ALA B CA 1
ATOM 2190 C C . ALA B 1 43 ? -8.584 -2.043 51.725 1.00 12.58 43 ALA B C 1
ATOM 2191 O O . ALA B 1 43 ? -8.446 -2.189 52.941 1.00 12.38 43 ALA B O 1
ATOM 2193 N N . LEU B 1 44 ? -8.344 -3.025 50.858 1.00 11.90 44 LEU B N 1
ATOM 2194 C CA . LEU B 1 44 ? -7.905 -4.335 51.319 1.00 10.84 44 LEU B CA 1
ATOM 2195 C C . LEU B 1 44 ? -6.543 -4.235 51.995 1.00 11.32 44 LEU B C 1
ATOM 2196 O O . LEU B 1 44 ? -6.305 -4.873 53.024 1.00 11.35 44 LEU B O 1
ATOM 2201 N N . ALA B 1 45 ? -5.657 -3.424 51.418 1.00 10.68 45 ALA B N 1
ATOM 2202 C CA . ALA B 1 45 ? -4.320 -3.235 51.965 1.00 10.97 45 ALA B CA 1
ATOM 2203 C C . ALA B 1 45 ? -4.430 -2.544 53.328 1.00 12.13 45 ALA B C 1
ATOM 2204 O O . ALA B 1 45 ? -3.728 -2.903 54.278 1.00 13.07 45 ALA B O 1
ATOM 2206 N N . ALA B 1 46 ? -5.326 -1.566 53.432 1.00 12.26 46 ALA B N 1
ATOM 2207 C CA . ALA B 1 46 ? -5.516 -0.854 54.695 1.00 12.85 46 ALA B CA 1
ATOM 2208 C C . ALA B 1 46 ? -6.019 -1.830 55.752 1.00 13.62 46 ALA B C 1
ATOM 2209 O O . ALA B 1 46 ? -5.675 -1.717 56.927 1.00 12.95 46 ALA B O 1
ATOM 2211 N N . ASP B 1 47 ? -6.841 -2.786 55.335 1.00 13.77 47 ASP B N 1
ATOM 2212 C CA . ASP B 1 47 ? -7.363 -3.761 56.276 1.00 15.06 47 ASP B CA 1
ATOM 2213 C C . ASP B 1 47 ? -6.231 -4.640 56.791 1.00 15.30 47 ASP B C 1
ATOM 2214 O O . ASP B 1 47 ? -6.198 -4.976 57.970 1.00 15.55 47 ASP B O 1
ATOM 2219 N N . THR B 1 48 ? -5.298 -5.016 55.920 1.00 14.94 48 THR B N 1
ATOM 2220 C CA . THR B 1 48 ? -4.191 -5.844 56.373 1.00 15.33 48 THR B CA 1
ATOM 2221 C C . THR B 1 48 ? -3.270 -5.033 57.279 1.00 14.52 48 THR B C 1
ATOM 2222 O O . THR B 1 48 ? -2.666 -5.572 58.196 1.00 14.08 48 THR B O 1
ATOM 2226 N N . ALA B 1 49 ? -3.179 -3.728 57.037 1.00 12.92 49 ALA B N 1
ATOM 2227 C CA . ALA B 1 49 ? -2.342 -2.875 57.880 1.00 12.99 49 ALA B CA 1
ATOM 2228 C C . ALA B 1 49 ? -2.978 -2.818 59.265 1.00 13.60 49 ALA B C 1
ATOM 2229 O O . ALA B 1 49 ? -2.298 -2.952 60.289 1.00 13.21 49 ALA B O 1
ATOM 2231 N N . ARG B 1 50 ? -4.293 -2.614 59.283 1.00 13.66 50 ARG B N 1
ATOM 2232 C CA . ARG B 1 50 ? -5.044 -2.538 60.528 1.00 15.35 50 ARG B CA 1
ATOM 2233 C C . ARG B 1 50 ? -4.792 -3.797 61.353 1.00 15.75 50 ARG B C 1
ATOM 2234 O O . ARG B 1 50 ? -4.519 -3.719 62.554 1.00 14.45 50 ARG B O 1
ATOM 2242 N N . ARG B 1 51 ? -4.888 -4.958 60.709 1.00 15.08 51 ARG B N 1
ATOM 2243 C CA . ARG B 1 51 ? -4.677 -6.211 61.422 1.00 16.03 51 ARG B CA 1
ATOM 2244 C C . ARG B 1 51 ? -3.236 -6.388 61.890 1.00 15.44 51 ARG B C 1
ATOM 2245 O O . ARG B 1 51 ? -3.001 -6.880 62.996 1.00 15.42 51 ARG B O 1
ATOM 2253 N N . MET B 1 52 ? -2.269 -5.964 61.079 1.00 14.29 52 MET B N 1
ATOM 2254 C CA . MET B 1 52 ? -0.870 -6.072 61.481 1.00 13.85 52 MET B CA 1
ATOM 2255 C C . MET B 1 52 ? -0.602 -5.108 62.639 1.00 13.16 52 MET B C 1
ATOM 2256 O O . MET B 1 52 ? 0.142 -5.431 63.557 1.00 13.12 52 MET B O 1
ATOM 2261 N N . ASN B 1 53 ? -1.215 -3.927 62.587 1.00 12.60 53 ASN B N 1
ATOM 2262 C CA . ASN B 1 53 ? -1.039 -2.924 63.638 1.00 12.85 53 ASN B CA 1
ATOM 2263 C C . ASN B 1 53 ? -1.505 -3.424 64.986 1.00 14.11 53 ASN B C 1
ATOM 2264 O O . ASN B 1 53 ? -0.870 -3.146 66.007 1.00 14.68 53 ASN B O 1
ATOM 2269 N N . GLU B 1 54 ? -2.615 -4.155 64.991 1.00 15.02 54 GLU B N 1
ATOM 2270 C CA . GLU B 1 54 ? -3.151 -4.704 66.234 1.00 17.32 54 GLU B CA 1
ATOM 2271 C C . GLU B 1 54 ? -2.262 -5.838 66.725 1.00 16.59 54 GLU B C 1
ATOM 2272 O O . GLU B 1 54 ? -1.988 -5.955 67.917 1.00 17.58 54 GLU B O 1
ATOM 2278 N N . TYR B 1 55 ? -1.816 -6.680 65.798 1.00 16.49 55 TYR B N 1
ATOM 2279 C CA . TYR B 1 55 ? -0.982 -7.817 66.148 1.00 16.79 55 TYR B CA 1
ATOM 2280 C C . TYR B 1 55 ? 0.347 -7.397 66.769 1.00 17.48 55 TYR B C 1
ATOM 2281 O O . TYR B 1 55 ? 0.809 -7.991 67.750 1.00 16.66 55 TYR B O 1
ATOM 2290 N N . TYR B 1 56 ? 0.944 -6.350 66.214 1.00 16.33 56 TYR B N 1
ATOM 2291 C CA . TYR B 1 56 ? 2.250 -5.884 66.669 1.00 17.15 56 TYR B CA 1
ATOM 2292 C C . TYR B 1 56 ? 2.273 -4.617 67.527 1.00 17.13 56 TYR B C 1
ATOM 2293 O O . TYR B 1 56 ? 3.339 -4.043 67.749 1.00 16.42 56 TYR B O 1
ATOM 2302 N N . LYS B 1 57 ? 1.113 -4.196 68.021 1.00 19.13 57 LYS B N 1
ATOM 2303 C CA . LYS B 1 57 ? 1.016 -2.982 68.825 1.00 20.54 57 LYS B CA 1
ATOM 2304 C C . LYS B 1 57 ? 1.974 -2.946 70.011 1.00 21.73 57 LYS B C 1
ATOM 2305 O O . LYS B 1 57 ? 2.422 -1.875 70.413 1.00 21.30 57 LYS B O 1
ATOM 2311 N N . ASP B 1 58 ? 2.292 -4.115 70.559 1.00 22.29 58 ASP B N 1
ATOM 2312 C CA . ASP B 1 58 ? 3.179 -4.190 71.715 1.00 23.85 58 ASP B CA 1
ATOM 2313 C C . ASP B 1 58 ? 4.547 -4.801 71.409 1.00 24.45 58 ASP B C 1
ATOM 2314 O O . ASP B 1 58 ? 5.265 -5.198 72.324 1.00 24.77 58 ASP B O 1
ATOM 2319 N N . VAL B 1 59 ? 4.922 -4.872 70.135 1.00 24.71 59 VAL B N 1
ATOM 2320 C CA . VAL B 1 59 ? 6.208 -5.462 69.785 1.00 24.97 59 VAL B CA 1
ATOM 2321 C C . VAL B 1 59 ? 7.354 -4.731 70.480 1.00 25.73 59 VAL B C 1
ATOM 2322 O O . VAL B 1 59 ? 7.384 -3.499 70.525 1.00 26.13 59 VAL B O 1
ATOM 2326 N N . ALA B 1 60 ? 8.294 -5.502 71.020 1.00 26.03 60 ALA B N 1
ATOM 2327 C CA . ALA B 1 60 ? 9.430 -4.945 71.752 1.00 26.39 60 ALA B CA 1
ATOM 2328 C C . ALA B 1 60 ? 10.656 -4.622 70.901 1.00 26.30 60 ALA B C 1
ATOM 2329 O O . ALA B 1 60 ? 11.570 -3.929 71.358 1.00 27.10 60 ALA B O 1
ATOM 2331 N N . GLU B 1 61 ? 10.684 -5.132 69.674 1.00 24.67 61 GLU B N 1
ATOM 2332 C CA . GLU B 1 61 ? 11.796 -4.881 68.761 1.00 23.80 61 GLU B CA 1
ATOM 2333 C C . GLU B 1 61 ? 11.221 -4.731 67.363 1.00 20.98 61 GLU B C 1
ATOM 2334 O O . GLU B 1 61 ? 10.139 -5.233 67.079 1.00 20.42 61 GLU B O 1
ATOM 2340 N N . PRO B 1 62 ? 11.941 -4.040 66.470 1.00 19.82 62 PRO B N 1
ATOM 2341 C CA . PRO B 1 62 ? 11.439 -3.853 65.105 1.00 18.22 62 PRO B CA 1
ATOM 2342 C C . PRO B 1 62 ? 11.171 -5.157 64.378 1.00 17.59 62 PRO B C 1
ATOM 2343 O O . PRO B 1 62 ? 11.989 -6.077 64.417 1.00 18.03 62 PRO B O 1
ATOM 2347 N N . VAL B 1 63 ? 10.021 -5.218 63.713 1.00 16.08 63 VAL B N 1
ATOM 2348 C CA . VAL B 1 63 ? 9.618 -6.385 62.941 1.00 16.03 63 VAL B CA 1
ATOM 2349 C C . VAL B 1 63 ? 10.373 -6.325 61.621 1.00 15.86 63 VAL B C 1
ATOM 2350 O O . VAL B 1 63 ? 10.607 -5.246 61.096 1.00 16.27 63 VAL B O 1
ATOM 2354 N N . THR B 1 64 ? 10.759 -7.478 61.092 1.00 15.81 64 THR B N 1
ATOM 2355 C CA . THR B 1 64 ? 11.487 -7.514 59.833 1.00 15.46 64 THR B CA 1
ATOM 2356 C C . THR B 1 64 ? 10.538 -7.786 58.676 1.00 14.96 64 THR B C 1
ATOM 2357 O O . THR B 1 64 ? 10.015 -8.887 58.546 1.00 15.53 64 THR B O 1
ATOM 2361 N N . LEU B 1 65 ? 10.291 -6.773 57.847 1.00 14.45 65 LEU B N 1
ATOM 2362 C CA . LEU B 1 65 ? 9.413 -6.965 56.697 1.00 13.04 65 LEU B CA 1
ATOM 2363 C C . LEU B 1 65 ? 10.268 -7.241 55.466 1.00 12.43 65 LEU B C 1
ATOM 2364 O O . LEU B 1 65 ? 11.232 -6.525 55.196 1.00 12.40 65 LEU B O 1
ATOM 2369 N N . VAL B 1 66 ? 9.914 -8.299 54.744 1.00 12.26 66 VAL B N 1
ATOM 2370 C CA . VAL B 1 66 ? 10.629 -8.700 53.544 1.00 13.46 66 VAL B CA 1
ATOM 2371 C C . VAL B 1 66 ? 9.637 -8.813 52.392 1.00 12.72 66 VAL B C 1
ATOM 2372 O O . VAL B 1 66 ? 8.812 -9.723 52.368 1.00 13.56 66 VAL B O 1
ATOM 2376 N N . ALA B 1 67 ? 9.732 -7.899 51.431 1.00 12.96 67 ALA B N 1
ATOM 2377 C CA . ALA B 1 67 ? 8.825 -7.905 50.284 1.00 12.53 67 ALA B CA 1
ATOM 2378 C C . ALA B 1 67 ? 9.460 -8.634 49.112 1.00 11.75 67 ALA B C 1
ATOM 2379 O O . ALA B 1 67 ? 10.653 -8.488 48.874 1.00 11.65 67 ALA B O 1
ATOM 2381 N N . LEU B 1 68 ? 8.658 -9.408 48.383 1.00 10.46 68 LEU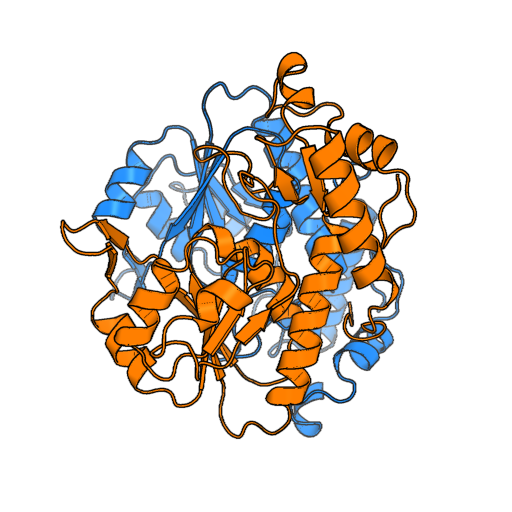 B N 1
ATOM 2382 C CA . LEU B 1 68 ? 9.160 -10.192 47.259 1.00 11.90 68 LEU B CA 1
ATOM 2383 C C . LEU B 1 68 ? 9.100 -9.455 45.925 1.00 12.11 68 LEU B C 1
ATOM 2384 O O . LEU B 1 68 ? 8.007 -9.198 45.397 1.00 13.31 68 LEU B O 1
ATOM 2389 N N . LEU B 1 69 ? 10.275 -9.146 45.374 1.00 14.01 69 LEU B N 1
ATOM 2390 C CA . LEU B 1 69 ? 10.342 -8.438 44.098 1.00 14.49 69 LEU B CA 1
ATOM 2391 C C . LEU B 1 69 ? 9.818 -9.336 42.973 1.00 16.06 69 LEU B C 1
ATOM 2392 O O . LEU B 1 69 ? 9.895 -10.561 43.087 1.00 15.67 69 LEU B O 1
ATOM 2397 N N . THR B 1 70 ? 9.286 -8.750 41.901 1.00 14.94 70 THR B N 1
ATOM 2398 C CA . THR B 1 70 ? 9.162 -7.298 41.720 1.00 14.95 70 THR B CA 1
ATOM 2399 C C . THR B 1 70 ? 7.760 -6.778 42.085 1.00 14.25 70 THR B C 1
ATOM 2400 O O . THR B 1 70 ? 7.601 -5.682 42.617 1.00 12.38 70 THR B O 1
ATOM 2404 N N . GLY B 1 71 ? 6.772 -7.597 41.751 1.00 12.54 71 GLY B N 1
ATOM 2405 C CA . GLY B 1 71 ? 5.378 -7.250 41.941 1.00 12.19 71 GLY B CA 1
ATOM 2406 C C . GLY B 1 71 ? 4.919 -6.687 43.269 1.00 12.09 71 GLY B C 1
ATOM 2407 O O . GLY B 1 71 ? 4.001 -5.868 43.301 1.00 13.96 71 GLY B O 1
ATOM 2408 N N . ALA B 1 72 ? 5.549 -7.097 44.362 1.00 11.35 72 ALA B N 1
ATOM 2409 C CA . ALA B 1 72 ? 5.114 -6.615 45.672 1.00 10.80 72 ALA B CA 1
ATOM 2410 C C . ALA B 1 72 ? 5.426 -5.147 45.976 1.00 10.56 72 ALA B C 1
ATOM 2411 O O . ALA B 1 72 ? 5.018 -4.635 47.018 1.00 9.53 72 ALA B O 1
ATOM 2413 N N . TYR B 1 73 ? 6.140 -4.452 45.095 1.00 8.98 73 TYR B N 1
ATOM 2414 C CA . TYR B 1 73 ? 6.478 -3.061 45.408 1.00 9.61 73 TYR B CA 1
ATOM 2415 C C . TYR B 1 73 ? 5.270 -2.146 45.637 1.00 9.57 73 TYR B C 1
ATOM 2416 O O . TYR B 1 73 ? 5.295 -1.306 46.538 1.00 8.73 73 TYR B O 1
ATOM 2425 N N . LEU B 1 74 ? 4.217 -2.315 44.839 1.00 8.47 74 LEU B N 1
ATOM 2426 C CA . LEU B 1 74 ? 3.031 -1.466 44.965 1.00 9.12 74 LEU B CA 1
ATOM 2427 C C . LEU B 1 74 ? 2.281 -1.786 46.248 1.00 8.70 74 LEU B C 1
ATOM 2428 O O . LEU B 1 74 ? 1.990 -0.897 47.064 1.00 8.97 74 LEU B O 1
ATOM 2433 N N . TYR B 1 75 ? 1.942 -3.058 46.425 1.00 8.34 75 TYR B N 1
ATOM 2434 C CA . TYR B 1 75 ? 1.238 -3.449 47.637 1.00 8.86 75 TYR B CA 1
ATOM 2435 C C . TYR B 1 75 ? 2.039 -3.043 48.872 1.00 7.84 75 TYR B C 1
ATOM 2436 O O . TYR B 1 75 ? 1.468 -2.532 49.837 1.00 8.97 75 TYR B O 1
ATOM 2445 N N . ALA B 1 76 ? 3.355 -3.253 48.844 1.00 9.00 76 ALA B N 1
ATOM 2446 C CA . ALA B 1 76 ? 4.190 -2.889 49.998 1.00 8.64 76 ALA B CA 1
ATOM 2447 C C . ALA B 1 76 ? 4.093 -1.405 50.292 1.00 9.21 76 ALA B C 1
ATOM 2448 O O . ALA B 1 76 ? 4.118 -0.987 51.455 1.00 8.15 76 ALA B O 1
ATOM 2450 N N . SER B 1 77 ? 3.985 -0.604 49.235 1.00 9.13 77 SER B N 1
ATOM 2451 C CA . SER B 1 77 ? 3.884 0.835 49.415 1.00 9.64 77 SER B CA 1
ATOM 2452 C C . SER B 1 77 ? 2.543 1.204 50.038 1.00 10.77 77 SER B C 1
ATOM 2453 O O . SER B 1 77 ? 2.460 2.160 50.813 1.00 10.61 77 SER B O 1
ATOM 2456 N N . LEU B 1 78 ? 1.504 0.442 49.700 1.00 8.56 78 LEU B N 1
ATOM 2457 C CA . LEU B 1 78 ? 0.172 0.701 50.213 1.00 10.01 78 LEU B CA 1
ATOM 2458 C C . LEU B 1 78 ? -0.019 0.154 51.615 1.00 10.39 78 LEU B C 1
ATOM 2459 O O . LEU B 1 78 ? -0.904 0.600 52.334 1.00 13.15 78 LEU B O 1
ATOM 2464 N N . LEU B 1 79 ? 0.796 -0.818 51.999 1.00 8.86 79 LEU B N 1
ATOM 2465 C CA . LEU B 1 79 ? 0.706 -1.421 53.324 1.00 9.94 79 LEU B CA 1
ATOM 2466 C C . LEU B 1 79 ? 1.544 -0.655 54.340 1.00 8.97 79 LEU B C 1
ATOM 2467 O O . LEU B 1 79 ? 1.031 -0.174 55.353 1.00 8.11 79 LEU B O 1
ATOM 2472 N N . THR B 1 80 ? 2.835 -0.514 54.053 1.00 8.61 80 THR B N 1
ATOM 2473 C CA . THR B 1 80 ? 3.745 0.152 54.979 1.00 9.01 80 THR B CA 1
ATOM 2474 C C . THR B 1 80 ? 3.388 1.568 55.408 1.00 8.79 80 THR B C 1
ATOM 2475 O O . THR B 1 80 ? 3.597 1.931 56.566 1.00 9.86 80 THR B O 1
ATOM 2479 N N . VAL B 1 81 ? 2.842 2.377 54.507 1.00 8.91 81 VAL B N 1
ATOM 2480 C CA . VAL B 1 81 ? 2.509 3.740 54.895 1.00 7.91 81 VAL B CA 1
ATOM 2481 C C . VAL B 1 81 ? 1.469 3.819 56.005 1.00 8.24 81 VAL B C 1
ATOM 2482 O O . VAL B 1 81 ? 1.334 4.862 56.646 1.00 9.32 81 VAL B O 1
ATOM 2486 N N . HIS B 1 82 ? 0.762 2.715 56.255 1.00 8.93 82 HIS B N 1
ATOM 2487 C CA . HIS B 1 82 ? -0.268 2.678 57.291 1.00 9.57 82 HIS B CA 1
ATOM 2488 C C . HIS B 1 82 ? 0.121 1.909 58.550 1.00 10.59 82 HIS B C 1
ATOM 2489 O O . HIS B 1 82 ? -0.665 1.842 59.486 1.00 10.23 82 HIS B O 1
ATOM 2496 N N . LEU B 1 83 ? 1.318 1.325 58.568 1.00 10.00 83 LEU B N 1
ATOM 2497 C CA . LEU B 1 83 ? 1.778 0.562 59.727 1.00 10.60 83 LEU B CA 1
ATOM 2498 C C . LEU B 1 83 ? 2.211 1.514 60.831 1.00 10.91 83 LEU B C 1
ATOM 2499 O O . LEU B 1 83 ? 2.857 2.525 60.562 1.00 11.24 83 LEU B O 1
ATOM 2504 N N . THR B 1 84 ? 1.887 1.164 62.075 1.00 11.50 84 THR B N 1
ATOM 2505 C CA . THR B 1 84 ? 2.177 2.038 63.211 1.00 11.93 84 THR B CA 1
ATOM 2506 C C . THR B 1 84 ? 3.104 1.472 64.282 1.00 12.66 84 THR B C 1
ATOM 2507 O O . THR B 1 84 ? 3.222 2.044 65.374 1.00 12.42 84 THR B O 1
ATOM 2511 N N . PHE B 1 85 ? 3.740 0.346 63.969 1.00 12.43 85 PHE B N 1
ATOM 2512 C CA . PHE B 1 85 ? 4.687 -0.301 64.875 1.00 12.88 85 PHE B CA 1
ATOM 2513 C C . PHE B 1 85 ? 6.059 -0.254 64.201 1.00 13.41 85 PHE B C 1
ATOM 2514 O O . PHE B 1 85 ? 6.152 -0.059 62.990 1.00 13.47 85 PHE B O 1
ATOM 2522 N N . PRO B 1 86 ? 7.146 -0.437 64.968 1.00 13.89 86 PRO B N 1
ATOM 2523 C CA . PRO B 1 86 ? 8.470 -0.384 64.344 1.00 13.92 86 PRO B CA 1
ATOM 2524 C C . PRO B 1 86 ? 8.832 -1.566 63.462 1.00 12.88 86 PRO B C 1
ATOM 2525 O O . PRO B 1 86 ? 8.529 -2.713 63.777 1.00 12.07 86 PRO B O 1
ATOM 2529 N N . TYR B 1 87 ? 9.484 -1.271 62.343 1.00 12.25 87 TYR B N 1
ATOM 2530 C CA . TYR B 1 87 ? 9.914 -2.318 61.419 1.00 11.55 87 TYR B CA 1
ATOM 2531 C C . TYR B 1 87 ? 10.977 -1.810 60.458 1.00 11.56 87 TYR B C 1
ATOM 2532 O O . TYR B 1 87 ? 11.154 -0.608 60.281 1.00 11.78 87 TYR B O 1
ATOM 2541 N N . THR B 1 88 ? 11.684 -2.754 59.847 1.00 12.05 88 THR B N 1
ATOM 2542 C CA . THR B 1 88 ? 12.666 -2.457 58.821 1.00 13.08 88 THR B CA 1
ATOM 2543 C C . THR B 1 88 ? 12.031 -3.093 57.587 1.00 13.05 88 THR B C 1
ATOM 2544 O O . THR B 1 88 ? 11.195 -3.990 57.706 1.00 13.64 88 THR B O 1
ATOM 2548 N N . LEU B 1 89 ? 12.410 -2.624 56.409 1.00 13.48 89 LEU B N 1
ATOM 2549 C CA . LEU B 1 89 ? 11.857 -3.158 55.173 1.00 13.08 89 LEU B CA 1
ATOM 2550 C C . LEU B 1 89 ? 12.990 -3.528 54.240 1.00 13.76 89 LEU B C 1
ATOM 2551 O O . LEU B 1 89 ? 13.932 -2.748 54.049 1.00 13.68 89 LEU B O 1
ATOM 2556 N N . HIS B 1 90 ? 12.887 -4.721 53.668 1.00 13.42 90 HIS B N 1
ATOM 2557 C CA . HIS B 1 90 ? 13.887 -5.253 52.751 1.00 16.79 90 HIS B CA 1
ATOM 2558 C C . HIS B 1 90 ? 13.164 -5.901 51.581 1.00 15.72 90 HIS B C 1
ATOM 2559 O O . HIS B 1 90 ? 12.085 -6.464 51.748 1.00 16.48 90 HIS B O 1
ATOM 2566 N N . PHE B 1 91 ? 13.752 -5.811 50.398 1.00 15.24 91 PHE B N 1
ATOM 2567 C CA . PHE B 1 91 ? 13.185 -6.456 49.228 1.00 14.69 91 PHE B CA 1
ATOM 2568 C C . PHE B 1 91 ? 14.151 -7.541 48.811 1.00 15.72 91 PHE B C 1
ATOM 2569 O O . PHE B 1 91 ? 15.364 -7.336 48.828 1.00 15.62 91 PHE B O 1
ATOM 2577 N N . VAL B 1 92 ? 13.619 -8.701 48.456 1.00 16.33 92 VAL B N 1
ATOM 2578 C CA . VAL B 1 92 ? 14.467 -9.789 48.006 1.00 19.48 92 VAL B CA 1
ATOM 2579 C C . VAL B 1 92 ? 14.042 -10.157 46.600 1.00 21.70 92 VAL B C 1
ATOM 2580 O O . VAL B 1 92 ? 12.855 -10.335 46.328 1.00 20.13 92 VAL B O 1
ATOM 2584 N N . LYS B 1 93 ? 15.035 -10.230 45.716 1.00 26.70 93 LYS B N 1
ATOM 2585 C CA . LYS B 1 93 ? 14.852 -10.523 44.295 1.00 31.60 93 LYS B CA 1
ATOM 2586 C C . LYS B 1 93 ? 15.207 -11.964 43.993 1.00 33.87 93 LYS B C 1
ATOM 2587 O O . LYS B 1 93 ? 15.712 -12.283 42.915 1.00 35.77 93 LYS B O 1
ATOM 2593 N N . VAL B 1 94 ? 14.949 -12.822 44.969 1.00 35.43 94 VAL B N 1
ATOM 2594 C CA . VAL B 1 94 ? 15.206 -14.244 44.872 1.00 36.94 94 VAL B CA 1
ATOM 2595 C C . VAL B 1 94 ? 14.943 -14.787 43.469 1.00 38.38 94 VAL B C 1
ATOM 2596 O O . VAL B 1 94 ? 14.231 -14.171 42.669 1.00 39.09 94 VAL B O 1
ATOM 2600 N N . SER B 1 95 ? 15.513 -15.952 43.181 1.00 39.46 95 SER B N 1
ATOM 2601 C CA . SER B 1 95 ? 15.336 -16.584 41.881 1.00 40.45 95 SER B CA 1
ATOM 2602 C C . SER B 1 95 ? 14.569 -17.890 42.048 1.00 41.09 95 SER B C 1
ATOM 2603 O O . SER B 1 95 ? 14.808 -18.644 42.995 1.00 41.63 95 SER B O 1
ATOM 2606 N N . SER B 1 96 ? 13.642 -18.147 41.131 1.00 41.53 96 SER B N 1
ATOM 2607 C CA . SER B 1 96 ? 12.840 -19.363 41.175 1.00 41.97 96 SER B CA 1
ATOM 2608 C C . SER B 1 96 ? 13.533 -20.464 40.377 1.00 42.33 96 SER B C 1
ATOM 2609 O O . SER B 1 96 ? 13.750 -20.336 39.169 1.00 42.66 96 SER B O 1
ATOM 2612 N N . TYR B 1 97 ? 13.881 -21.547 41.062 1.00 42.46 97 TYR B N 1
ATOM 2613 C CA . TYR B 1 97 ? 14.558 -22.667 40.424 1.00 42.50 97 TYR B CA 1
ATOM 2614 C C . TYR B 1 97 ? 13.588 -23.837 40.291 1.00 42.96 97 TYR B C 1
ATOM 2615 O O . TYR B 1 97 ? 13.201 -24.452 41.287 1.00 43.38 97 TYR B O 1
ATOM 2624 N N . LYS B 1 98 ? 13.191 -24.131 39.056 1.00 43.26 98 LYS B N 1
ATOM 2625 C CA . LYS B 1 98 ? 12.260 -25.222 38.786 1.00 43.25 98 LYS B CA 1
ATOM 2626 C C . LYS B 1 98 ? 12.990 -26.556 38.672 1.00 43.41 98 LYS B C 1
ATOM 2627 O O . LYS B 1 98 ? 13.538 -26.882 37.616 1.00 43.81 98 LYS B O 1
ATOM 2633 N N . GLY B 1 99 ? 12.999 -27.323 39.760 1.00 43.38 99 GLY B N 1
ATOM 2634 C CA . GLY B 1 99 ? 13.656 -28.619 39.743 1.00 43.52 99 GLY B CA 1
ATOM 2635 C C . GLY B 1 99 ? 12.734 -29.659 39.133 1.00 43.66 99 GLY B C 1
ATOM 2636 O O . GLY B 1 99 ? 11.643 -29.318 38.673 1.00 43.95 99 GLY B O 1
ATOM 2637 N N . THR B 1 100 ? 13.160 -30.920 39.119 1.00 43.86 100 THR B N 1
ATOM 2638 C CA . THR B 1 100 ? 12.334 -31.992 38.559 1.00 43.72 100 THR B CA 1
ATOM 2639 C C . THR B 1 100 ? 11.350 -32.514 39.606 1.00 44.04 100 THR B C 1
ATOM 2640 O O . THR B 1 100 ? 10.354 -33.166 39.271 1.00 44.06 100 THR B O 1
ATOM 2644 N N . ARG B 1 101 ? 11.631 -32.215 40.873 1.00 44.26 101 ARG B N 1
ATOM 2645 C CA . ARG B 1 101 ? 10.779 -32.663 41.969 1.00 44.36 101 ARG B CA 1
ATOM 2646 C C . ARG B 1 101 ? 10.015 -31.526 42.643 1.00 44.46 101 ARG B C 1
ATOM 2647 O O . ARG B 1 101 ? 8.914 -31.733 43.165 1.00 44.55 101 ARG B O 1
ATOM 2655 N N . GLN B 1 102 ? 10.593 -30.327 42.632 1.00 44.16 102 GLN B N 1
ATOM 2656 C CA . GLN B 1 102 ? 9.935 -29.175 43.236 1.00 44.12 102 GLN B CA 1
ATOM 2657 C C . GLN B 1 102 ? 10.552 -27.857 42.778 1.00 43.87 102 GLN B C 1
ATOM 2658 O O . GLN B 1 102 ? 11.647 -27.827 42.213 1.00 43.75 102 GLN B O 1
ATOM 2664 N N . GLU B 1 103 ? 9.829 -26.770 43.026 1.00 43.75 103 GLU B N 1
ATOM 2665 C CA . GLU B 1 103 ? 10.296 -25.435 42.674 1.00 43.49 103 GLU B CA 1
ATOM 2666 C C . GLU B 1 103 ? 10.798 -24.789 43.968 1.00 43.11 103 GLU B C 1
ATOM 2667 O O . GLU B 1 103 ? 10.092 -24.780 44.980 1.00 43.36 103 GLU B O 1
ATOM 2673 N N . SER B 1 104 ? 12.019 -24.261 43.944 1.00 42.46 104 SER B N 1
ATOM 2674 C CA . SER B 1 104 ? 12.587 -23.640 45.136 1.00 41.66 104 SER B CA 1
ATOM 2675 C C . SER B 1 104 ? 13.024 -22.189 44.942 1.00 41.08 104 SER B C 1
ATOM 2676 O O . SER B 1 104 ? 13.471 -21.794 43.862 1.00 41.07 104 SER B O 1
ATOM 2679 N N . VAL B 1 105 ? 12.887 -21.407 46.009 1.00 40.54 105 VAL B N 1
ATOM 2680 C CA . VAL B 1 105 ? 13.265 -20.000 46.011 1.00 39.93 105 VAL B CA 1
ATOM 2681 C C . VAL B 1 105 ? 14.710 -19.898 46.483 1.00 39.81 105 VAL B C 1
ATOM 2682 O O . VAL B 1 105 ? 15.031 -20.288 47.604 1.00 40.07 105 VAL B O 1
ATOM 2686 N N . VAL B 1 106 ? 15.581 -19.376 45.625 1.00 39.55 106 VAL B N 1
ATOM 2687 C CA . VAL B 1 106 ? 16.991 -19.244 45.970 1.00 38.88 106 VAL B CA 1
ATOM 2688 C C . VAL B 1 106 ? 17.338 -17.842 46.464 1.00 38.82 106 VAL B C 1
ATOM 2689 O O . VAL B 1 106 ? 17.302 -16.877 45.696 1.00 38.89 106 VAL B O 1
ATOM 2693 N N . PHE B 1 107 ? 17.680 -17.742 47.748 1.00 38.48 107 PHE B N 1
ATOM 2694 C CA . PHE B 1 107 ? 18.044 -16.464 48.360 1.00 38.91 107 PHE B CA 1
ATOM 2695 C C . PHE B 1 107 ? 19.536 -16.184 48.255 1.00 39.48 107 PHE B C 1
ATOM 2696 O O . PHE B 1 107 ? 20.335 -17.068 47.936 1.00 40.25 107 PHE B O 1
ATOM 2704 N N . ASP B 1 108 ? 19.903 -14.937 48.534 1.00 40.52 108 ASP B N 1
ATOM 2705 C CA . ASP B 1 108 ? 21.303 -14.545 48.560 1.00 40.97 108 ASP B CA 1
ATOM 2706 C C . ASP B 1 108 ? 21.721 -15.129 49.907 1.00 41.49 108 ASP B C 1
ATOM 2707 O O . ASP B 1 108 ? 21.011 -14.950 50.898 1.00 42.27 108 ASP B O 1
ATOM 2712 N N . GLU B 1 109 ? 22.841 -15.840 49.953 1.00 41.84 109 GLU B N 1
ATOM 2713 C CA . GLU B 1 109 ? 23.276 -16.445 51.206 1.00 41.94 109 GLU B CA 1
ATOM 2714 C C . GLU B 1 109 ? 23.198 -15.483 52.384 1.00 41.98 109 GLU B C 1
ATOM 2715 O O . GLU B 1 109 ? 22.650 -15.825 53.433 1.00 42.60 109 GLU B O 1
ATOM 2721 N N . GLU B 1 110 ? 23.729 -14.277 52.207 1.00 41.90 110 GLU B N 1
ATOM 2722 C CA . GLU B 1 110 ? 23.717 -13.282 53.274 1.00 41.80 110 GLU B CA 1
ATOM 2723 C C . GLU B 1 110 ? 22.304 -12.868 53.685 1.00 41.56 110 GLU B C 1
ATOM 2724 O O . GLU B 1 110 ? 22.016 -12.742 54.878 1.00 41.78 110 GLU B O 1
ATOM 2730 N N . ASP B 1 111 ? 21.425 -12.653 52.707 1.00 41.20 111 ASP B N 1
ATOM 2731 C CA . ASP B 1 111 ? 20.048 -12.257 53.009 1.00 40.65 111 ASP B CA 1
ATOM 2732 C C . ASP B 1 111 ? 19.353 -13.311 53.869 1.00 40.19 111 ASP B C 1
ATOM 2733 O O . ASP B 1 111 ? 18.676 -12.984 54.845 1.00 40.36 111 ASP B O 1
ATOM 2738 N N . LEU B 1 112 ? 19.518 -14.577 53.498 1.00 39.35 112 LEU B N 1
ATOM 2739 C CA . LEU B 1 112 ? 18.902 -15.674 54.233 1.00 38.45 112 LEU B CA 1
ATOM 2740 C C . LEU B 1 112 ? 19.455 -15.782 55.651 1.00 38.34 112 LEU B C 1
ATOM 2741 O O . LEU B 1 112 ? 18.710 -16.029 56.600 1.00 38.29 112 LEU B O 1
ATOM 2746 N N . LYS B 1 113 ? 20.765 -15.603 55.790 1.00 38.38 113 LYS B N 1
ATOM 2747 C CA . LYS B 1 113 ? 21.406 -15.670 57.101 1.00 38.08 113 LYS B CA 1
ATOM 2748 C C . LYS B 1 113 ? 20.754 -14.654 58.032 1.00 37.67 113 LYS B C 1
ATOM 2749 O O . LYS B 1 113 ? 20.349 -14.981 59.148 1.00 37.64 113 LYS B O 1
ATOM 2755 N N . GLN B 1 114 ? 20.663 -13.417 57.552 1.00 37.51 114 GLN B N 1
ATOM 2756 C CA . GLN B 1 114 ? 20.085 -12.313 58.311 1.00 37.36 114 GLN B CA 1
ATOM 2757 C C . GLN B 1 114 ? 18.652 -12.558 58.770 1.00 36.69 114 GLN B C 1
ATOM 2758 O O . GLN B 1 114 ? 18.319 -12.342 59.935 1.00 37.37 114 GLN B O 1
ATOM 2764 N N . LEU B 1 115 ? 17.804 -13.009 57.854 1.00 36.07 115 LEU B N 1
ATOM 2765 C CA . LEU B 1 115 ? 16.407 -13.255 58.183 1.00 35.15 115 LEU B CA 1
ATOM 2766 C C . LEU B 1 115 ? 16.213 -14.338 59.236 1.00 34.96 115 LEU B C 1
ATOM 2767 O O . LEU B 1 115 ? 15.437 -14.168 60.173 1.00 34.71 115 LEU B O 1
ATOM 2772 N N . LYS B 1 116 ? 16.921 -15.451 59.091 1.00 34.96 116 LYS B N 1
ATOM 2773 C CA . LYS B 1 116 ? 16.791 -16.551 60.038 1.00 35.22 116 LYS B CA 1
ATOM 2774 C C . LYS B 1 116 ? 17.152 -16.172 61.470 1.00 35.38 116 LYS B C 1
ATOM 2775 O O . LYS B 1 116 ? 16.917 -16.949 62.399 1.00 35.70 116 LYS B O 1
ATOM 2781 N N . GLU B 1 117 ? 17.710 -14.980 61.654 1.00 35.46 117 GLU B N 1
ATOM 2782 C CA . GLU B 1 117 ? 18.100 -14.524 62.984 1.00 35.28 117 GLU B CA 1
ATOM 2783 C C . GLU B 1 117 ? 17.011 -13.719 63.690 1.00 34.78 117 GLU B C 1
ATOM 2784 O O . GLU B 1 117 ? 16.977 -13.649 64.923 1.00 35.01 117 GLU B O 1
ATOM 2790 N N . LYS B 1 118 ? 16.119 -13.115 62.911 1.00 33.16 118 LYS B N 1
ATOM 2791 C CA . LYS B 1 118 ? 15.050 -12.289 63.466 1.00 31.55 118 LYS B CA 1
ATOM 2792 C C . LYS B 1 118 ? 13.847 -13.089 63.960 1.00 30.27 118 LYS B C 1
ATOM 2793 O O . LYS B 1 118 ? 13.395 -14.021 63.293 1.00 30.34 118 LYS B O 1
ATOM 2799 N N . ARG B 1 119 ? 13.327 -12.711 65.127 1.00 29.23 119 ARG B N 1
ATOM 2800 C CA . ARG B 1 119 ? 12.171 -13.385 65.719 1.00 28.36 119 ARG B CA 1
ATOM 2801 C C . ARG B 1 119 ? 10.902 -13.170 64.895 1.00 26.37 119 ARG B C 1
ATOM 2802 O O . ARG B 1 119 ? 10.147 -14.109 64.645 1.00 25.32 119 ARG B O 1
ATOM 2810 N N . GLU B 1 120 ? 10.664 -11.927 64.488 1.00 24.75 120 GLU B N 1
ATOM 2811 C CA . GLU B 1 120 ? 9.478 -11.592 63.709 1.00 22.76 120 GLU B CA 1
ATOM 2812 C C . GLU B 1 120 ? 9.860 -11.229 62.284 1.00 21.64 120 GLU B C 1
ATOM 2813 O O . GLU B 1 120 ? 10.485 -10.197 62.037 1.00 21.44 120 GLU B O 1
ATOM 2819 N N . VAL B 1 121 ? 9.483 -12.100 61.355 1.00 19.58 121 VAL B N 1
ATOM 2820 C CA . VAL B 1 121 ? 9.764 -11.917 59.939 1.00 18.33 121 VAL B CA 1
ATOM 2821 C C . VAL B 1 121 ? 8.453 -12.082 59.184 1.00 17.74 121 VAL B C 1
ATOM 2822 O O . VAL B 1 121 ? 7.763 -13.090 59.340 1.00 18.32 121 VAL B O 1
ATOM 2826 N N . VAL B 1 122 ? 8.101 -11.091 58.372 1.00 16.89 122 VAL B N 1
ATOM 2827 C CA . VAL B 1 122 ? 6.858 -11.153 57.614 1.00 15.70 122 VAL B CA 1
ATOM 2828 C C . VAL B 1 122 ? 7.164 -10.967 56.135 1.00 15.43 122 VAL B C 1
ATOM 2829 O O . VAL B 1 122 ? 7.735 -9.952 55.752 1.00 13.66 122 VAL B O 1
ATOM 2833 N N . LEU B 1 123 ? 6.801 -11.960 55.324 1.00 15.01 123 LEU B N 1
ATOM 2834 C CA . LEU B 1 123 ? 7.013 -11.904 53.879 1.00 15.88 123 LEU B CA 1
ATOM 2835 C C . LEU B 1 123 ? 5.814 -11.173 53.290 1.00 15.84 123 LEU B C 1
ATOM 2836 O O . LEU B 1 123 ? 4.668 -11.540 53.569 1.00 17.02 123 LEU B O 1
ATOM 2841 N N . ILE B 1 124 ? 6.079 -10.143 52.488 1.00 14.94 124 ILE B N 1
ATOM 2842 C CA . ILE B 1 124 ? 5.020 -9.357 51.867 1.00 14.64 124 ILE B CA 1
ATOM 2843 C C . ILE B 1 124 ? 4.935 -9.692 50.382 1.00 14.66 124 ILE B C 1
ATOM 2844 O O . ILE B 1 124 ? 5.937 -9.650 49.660 1.00 13.98 124 ILE B O 1
ATOM 2849 N N . ASP B 1 125 ? 3.733 -10.022 49.934 1.00 14.36 125 ASP B N 1
ATOM 2850 C CA . ASP B 1 125 ? 3.512 -10.380 48.538 1.00 16.10 125 ASP B CA 1
ATOM 2851 C C . ASP B 1 125 ? 2.147 -9.836 48.137 1.00 14.98 125 ASP B C 1
ATOM 2852 O O . ASP B 1 125 ? 1.231 -9.793 48.958 1.00 14.70 125 ASP B O 1
ATOM 2857 N N . GLU B 1 126 ? 2.003 -9.399 46.892 1.00 14.07 126 GLU B N 1
ATOM 2858 C CA . GLU B 1 126 ? 0.713 -8.870 46.471 1.00 14.89 126 GLU B CA 1
ATOM 2859 C C . GLU B 1 126 ? -0.250 -10.017 46.174 1.00 14.36 126 GLU B C 1
ATOM 2860 O O . GLU B 1 126 ? -1.464 -9.873 46.322 1.00 14.33 126 GLU B O 1
ATOM 2866 N N . TYR B 1 127 ? 0.299 -11.166 45.794 1.00 14.27 127 TYR B N 1
ATOM 2867 C CA . TYR B 1 127 ? -0.526 -12.313 45.442 1.00 15.26 127 TYR B CA 1
ATOM 2868 C C . TYR B 1 127 ? 0.118 -13.681 45.664 1.00 16.62 127 TYR B C 1
ATOM 2869 O O . TYR B 1 127 ? 1.144 -13.999 45.072 1.00 17.03 127 TYR B O 1
ATOM 2878 N N . VAL B 1 128 ? -0.494 -14.485 46.528 1.00 17.28 128 VAL B N 1
ATOM 2879 C CA . VAL B 1 128 ? -0.020 -15.838 46.785 1.00 19.40 128 VAL B CA 1
ATOM 2880 C C . VAL B 1 128 ? -0.974 -16.716 45.983 1.00 20.53 128 VAL B C 1
ATOM 2881 O O . VAL B 1 128 ? -2.160 -16.822 46.310 1.00 19.08 128 VAL B O 1
ATOM 2885 N N . ASP B 1 129 ? -0.443 -17.319 44.924 1.00 22.20 129 ASP B N 1
ATOM 2886 C CA . ASP B 1 129 ? -1.209 -18.162 44.009 1.00 25.48 129 ASP B CA 1
ATOM 2887 C C . ASP B 1 129 ? -0.968 -19.652 44.264 1.00 26.88 129 ASP B C 1
ATOM 2888 O O . ASP B 1 129 ? -1.629 -20.254 45.115 1.00 27.35 129 ASP B O 1
ATOM 2893 N N . SER B 1 130 ? -0.027 -20.245 43.527 1.00 27.75 130 SER B N 1
ATOM 2894 C CA . SER B 1 130 ? 0.268 -21.666 43.710 1.00 28.68 130 SER B CA 1
ATOM 2895 C C . SER B 1 130 ? 0.857 -21.870 45.096 1.00 29.23 130 SER B C 1
ATOM 2896 O O . SER B 1 130 ? 0.731 -22.945 45.686 1.00 29.99 130 SER B O 1
ATOM 2899 N N . GLY B 1 131 ? 1.506 -20.833 45.613 1.00 29.78 131 GLY B N 1
ATOM 2900 C CA . GLY B 1 131 ? 2.101 -20.915 46.934 1.00 31.03 131 GLY B CA 1
ATOM 2901 C C . GLY B 1 131 ? 3.509 -21.485 46.950 1.00 31.98 131 GLY B C 1
ATOM 2902 O O . GLY B 1 131 ? 4.167 -21.486 47.991 1.00 31.91 131 GLY B O 1
ATOM 2903 N N . HIS B 1 132 ? 3.977 -21.965 45.801 1.00 33.05 132 HIS B N 1
ATOM 2904 C CA . HIS B 1 132 ? 5.314 -22.545 45.709 1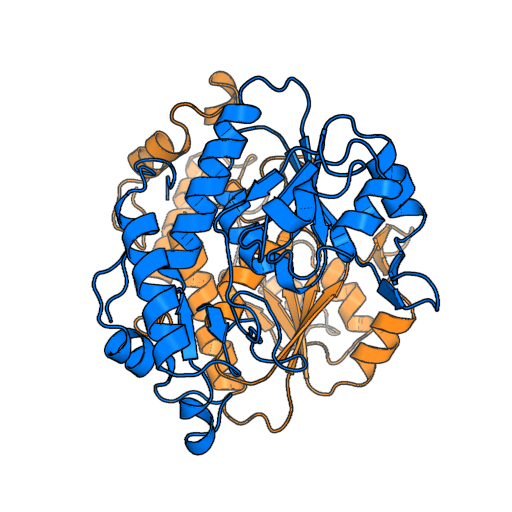.00 34.43 132 HIS B CA 1
ATOM 2905 C C . HIS B 1 132 ? 6.392 -21.592 46.222 1.00 34.70 132 HIS B C 1
ATOM 2906 O O . HIS B 1 132 ? 7.357 -22.013 46.865 1.00 34.35 132 HIS B O 1
ATOM 2913 N N . THR B 1 133 ? 6.227 -20.304 45.941 1.00 35.35 133 THR B N 1
ATOM 2914 C CA . THR B 1 133 ? 7.196 -19.315 46.392 1.00 35.70 133 THR B CA 1
ATOM 2915 C C . THR B 1 133 ? 7.289 -19.290 47.912 1.00 36.19 133 THR B C 1
ATOM 2916 O O . THR B 1 133 ? 8.371 -19.457 48.470 1.00 36.13 133 THR B O 1
ATOM 2920 N N . ILE B 1 134 ? 6.159 -19.087 48.584 1.00 37.14 134 ILE B N 1
ATOM 2921 C CA . ILE B 1 134 ? 6.173 -19.046 50.041 1.00 37.65 134 ILE B CA 1
ATOM 2922 C C . ILE B 1 134 ? 6.453 -20.422 50.637 1.00 38.18 134 ILE B C 1
ATOM 2923 O O . ILE B 1 134 ? 7.055 -20.527 51.710 1.00 39.33 134 ILE B O 1
ATOM 2928 N N . PHE B 1 135 ? 6.021 -21.475 49.948 1.00 38.41 135 PHE B N 1
ATOM 2929 C CA . PHE B 1 135 ? 6.249 -22.831 50.436 1.00 38.65 135 PHE B CA 1
ATOM 2930 C C . PHE B 1 135 ? 7.752 -23.042 50.569 1.00 38.25 135 PHE B C 1
ATOM 2931 O O . PHE B 1 135 ? 8.230 -23.606 51.553 1.00 38.30 135 PHE B O 1
ATOM 2939 N N . SER B 1 136 ? 8.491 -22.570 49.572 1.00 37.87 136 SER B N 1
ATOM 2940 C CA . SER B 1 136 ? 9.941 -22.697 49.566 1.00 37.62 136 SER B CA 1
ATOM 2941 C C . SER B 1 136 ? 10.554 -21.838 50.665 1.00 37.50 136 SER B C 1
ATOM 2942 O O . SER B 1 136 ? 11.340 -22.324 51.481 1.00 38.03 136 SER B O 1
ATOM 2945 N N . ILE B 1 137 ? 10.194 -20.560 50.682 1.00 36.93 137 ILE B N 1
ATOM 2946 C CA . ILE B 1 137 ? 10.706 -19.637 51.689 1.00 36.60 137 ILE B CA 1
ATOM 2947 C C . ILE B 1 137 ? 10.399 -20.149 53.095 1.00 36.75 137 ILE B C 1
ATOM 2948 O O . ILE B 1 137 ? 11.225 -20.032 54.003 1.00 37.62 137 ILE B O 1
ATOM 2953 N N . GLN B 1 138 ? 9.214 -20.726 53.263 1.00 36.78 138 GLN B N 1
ATOM 2954 C CA . GLN B 1 138 ? 8.784 -21.262 54.549 1.00 37.07 138 GLN B CA 1
ATOM 2955 C C . GLN B 1 138 ? 9.708 -22.356 55.073 1.00 37.07 138 GLN B C 1
ATOM 2956 O O . GLN B 1 138 ? 10.099 -22.338 56.238 1.00 37.42 138 GLN B O 1
ATOM 2962 N N . GLU B 1 139 ? 10.063 -23.312 54.222 1.00 36.83 139 GLU B N 1
ATOM 2963 C CA . GLU B 1 139 ? 10.932 -24.391 54.673 1.00 36.56 139 GLU B CA 1
ATOM 2964 C C . GLU B 1 139 ? 12.364 -23.909 54.919 1.00 35.90 139 GLU B C 1
ATOM 2965 O O . GLU B 1 139 ? 13.156 -24.611 55.550 1.00 36.92 139 GLU B O 1
ATOM 2971 N N . GLN B 1 140 ? 12.686 -22.707 54.440 1.00 35.17 140 GLN B N 1
ATOM 2972 C CA . GLN B 1 140 ? 14.019 -22.126 54.638 1.00 34.30 140 GLN B CA 1
ATOM 2973 C C . GLN B 1 140 ? 14.034 -21.189 55.844 1.00 33.93 140 GLN B C 1
ATOM 2974 O O . GLN B 1 140 ? 15.039 -21.079 56.548 1.00 34.04 140 GLN B O 1
ATOM 2980 N N . ILE B 1 141 ? 12.919 -20.495 56.052 1.00 33.96 141 ILE B N 1
ATOM 2981 C CA . ILE B 1 141 ? 12.744 -19.586 57.179 1.00 33.27 141 ILE B CA 1
ATOM 2982 C C . ILE B 1 141 ? 11.416 -20.014 57.798 1.00 33.08 141 ILE B C 1
ATOM 2983 O O . ILE B 1 141 ? 10.394 -19.337 57.657 1.00 32.86 141 ILE B O 1
ATOM 2988 N N . LYS B 1 142 ? 11.445 -21.160 58.475 1.00 32.49 142 LYS B N 1
ATOM 2989 C CA . LYS B 1 142 ? 10.263 -21.746 59.096 1.00 31.98 142 LYS B CA 1
ATOM 2990 C C . LYS B 1 142 ? 9.394 -20.840 59.961 1.00 31.06 142 LYS B C 1
ATOM 2991 O O . LYS B 1 142 ? 8.196 -21.082 60.090 1.00 31.16 142 LYS B O 1
ATOM 2997 N N . HIS B 1 143 ? 9.975 -19.805 60.556 1.00 29.91 143 HIS B N 1
ATOM 2998 C CA . HIS B 1 143 ? 9.190 -18.914 61.407 1.00 28.69 143 HIS B CA 1
ATOM 2999 C C . HIS B 1 143 ? 8.581 -17.720 60.673 1.00 27.18 143 HIS B C 1
ATOM 3000 O O . HIS B 1 143 ? 7.884 -16.906 61.275 1.00 26.05 143 HIS B O 1
ATOM 3007 N N . ALA B 1 144 ? 8.834 -17.623 59.375 1.00 25.63 144 ALA B N 1
ATOM 3008 C CA . ALA B 1 144 ? 8.310 -16.508 58.595 1.00 24.32 144 ALA B CA 1
ATOM 3009 C C . ALA B 1 144 ? 6.789 -16.477 58.567 1.00 22.97 144 ALA B C 1
ATOM 3010 O O . ALA B 1 144 ? 6.136 -17.512 58.457 1.00 23.59 144 ALA B O 1
ATOM 3012 N N . LYS B 1 145 ? 6.232 -15.278 58.689 1.00 21.09 145 LYS B N 1
ATOM 3013 C CA . LYS B 1 145 ? 4.791 -15.097 58.625 1.00 20.07 145 LYS B CA 1
ATOM 3014 C C . LYS B 1 145 ? 4.523 -14.524 57.237 1.00 18.64 145 LYS B C 1
ATOM 3015 O O . LYS B 1 145 ? 5.449 -14.085 56.562 1.00 18.26 145 LYS B O 1
ATOM 3021 N N . ILE B 1 146 ? 3.267 -14.522 56.813 1.00 17.86 146 ILE B N 1
ATOM 3022 C CA . ILE B 1 146 ? 2.923 -14.030 55.484 1.00 17.76 146 ILE B CA 1
ATOM 3023 C C . ILE B 1 146 ? 1.904 -12.896 55.515 1.00 17.41 146 ILE B C 1
ATOM 3024 O O . ILE B 1 146 ? 0.984 -12.892 56.335 1.00 17.01 146 ILE B O 1
ATOM 3029 N N . CYS B 1 147 ? 2.084 -11.926 54.625 1.00 16.43 147 CYS B N 1
ATOM 3030 C CA . CYS B 1 147 ? 1.139 -10.822 54.506 1.00 16.10 147 CYS B CA 1
ATOM 3031 C C . CYS B 1 147 ? 0.958 -10.634 53.006 1.00 15.65 147 CYS B C 1
ATOM 3032 O O . CYS B 1 147 ? 1.841 -10.118 52.330 1.00 15.23 147 CYS B O 1
ATOM 3035 N N . SER B 1 148 ? -0.187 -11.071 52.495 1.00 15.05 148 SER B N 1
ATOM 3036 C CA . SER B 1 148 ? -0.479 -10.993 51.065 1.00 14.80 148 SER B CA 1
ATOM 3037 C C . SER B 1 148 ? -1.803 -10.287 50.804 1.00 13.92 148 SER B C 1
ATOM 3038 O O . SER B 1 148 ? -2.797 -10.571 51.464 1.00 14.31 148 SER B O 1
ATOM 3041 N N . CYS B 1 149 ? -1.832 -9.391 49.822 1.00 12.31 149 CYS B N 1
ATOM 3042 C CA . CYS B 1 149 ? -3.067 -8.675 49.536 1.00 11.55 149 CYS B CA 1
ATOM 3043 C C . CYS B 1 149 ? -4.154 -9.623 49.045 1.00 11.75 149 CYS B C 1
ATOM 3044 O O . CYS B 1 149 ? -5.294 -9.568 49.509 1.00 12.42 149 CYS B O 1
ATOM 3047 N N . PHE B 1 150 ? -3.785 -10.482 48.102 1.00 11.72 150 PHE B N 1
ATOM 3048 C CA . PHE B 1 150 ? -4.702 -11.462 47.524 1.00 11.52 150 PHE B CA 1
ATOM 3049 C C . PHE B 1 150 ? -4.144 -12.865 47.660 1.00 12.51 150 PHE B C 1
ATOM 3050 O O . PHE B 1 150 ? -2.934 -13.079 47.559 1.00 12.86 150 PHE B O 1
ATOM 3058 N N . VAL B 1 151 ? -5.034 -13.822 47.890 1.00 12.89 151 VAL B N 1
ATOM 3059 C CA . VAL B 1 151 ? -4.636 -15.218 48.007 1.00 14.22 151 VAL B CA 1
ATOM 3060 C C . VAL B 1 151 ? -5.621 -16.023 47.166 1.00 14.17 151 VAL B C 1
ATOM 3061 O O . VAL B 1 151 ? -6.835 -15.909 47.328 1.00 13.53 151 VAL B O 1
ATOM 3065 N N . LYS B 1 152 ? -5.087 -16.834 46.262 1.00 15.23 152 LYS B N 1
ATOM 3066 C CA . LYS B 1 152 ? -5.916 -17.639 45.378 1.00 16.75 152 LYS B CA 1
ATOM 3067 C C . LYS B 1 152 ? -6.900 -18.516 46.147 1.00 17.42 152 LYS B C 1
ATOM 3068 O O . LYS B 1 152 ? -8.101 -18.475 45.899 1.00 16.16 152 LYS B O 1
ATOM 3074 N N . ASP B 1 153 ? -6.380 -19.310 47.076 1.00 18.25 153 ASP B N 1
ATOM 3075 C CA . ASP B 1 153 ? -7.212 -20.208 47.867 1.00 21.52 153 ASP B CA 1
ATOM 3076 C C . ASP B 1 153 ? -6.537 -20.486 49.208 1.00 21.91 153 ASP B C 1
ATOM 3077 O O . ASP B 1 153 ? -5.662 -21.345 49.311 1.00 20.97 153 ASP B O 1
ATOM 3082 N N . VAL B 1 154 ? -6.932 -19.736 50.230 1.00 23.87 154 VAL B N 1
ATOM 3083 C CA . VAL B 1 154 ? -6.347 -19.908 51.551 1.00 27.11 154 VAL B CA 1
ATOM 3084 C C . VAL B 1 154 ? -6.523 -21.341 52.026 1.00 28.94 154 VAL B C 1
ATOM 3085 O O . VAL B 1 154 ? -5.585 -21.958 52.534 1.00 29.16 154 VAL B O 1
ATOM 3089 N N . ASP B 1 155 ? -7.728 -21.869 51.851 1.00 31.84 155 ASP B N 1
ATOM 3090 C CA . ASP B 1 155 ? -8.021 -23.236 52.261 1.00 34.56 155 ASP B CA 1
ATOM 3091 C C . ASP B 1 155 ? -6.957 -24.175 51.710 1.00 35.65 155 ASP B C 1
ATOM 3092 O O . ASP B 1 155 ? -6.361 -24.958 52.453 1.00 36.03 155 ASP B O 1
ATOM 3097 N N . ALA B 1 156 ? -6.711 -24.074 50.405 1.00 36.32 156 ALA B N 1
ATOM 3098 C CA . ALA B 1 156 ? -5.729 -24.915 49.731 1.00 37.15 156 ALA B CA 1
ATOM 3099 C C . ALA B 1 156 ? -4.314 -24.793 50.294 1.00 38.13 156 ALA B C 1
ATOM 3100 O O . ALA B 1 156 ? -3.619 -25.795 50.446 1.00 38.32 156 ALA B O 1
ATOM 3102 N N . ILE B 1 157 ? -3.884 -23.574 50.604 1.00 39.36 157 ILE B N 1
ATOM 3103 C CA . ILE B 1 157 ? -2.542 -23.366 51.141 1.00 40.91 157 ILE B CA 1
ATOM 3104 C C . ILE B 1 157 ? -2.352 -24.041 52.496 1.00 42.08 157 ILE B C 1
ATOM 3105 O O . ILE B 1 157 ? -1.309 -24.640 52.760 1.00 42.88 157 ILE B O 1
ATOM 3110 N N . LYS B 1 158 ? -3.360 -23.935 53.351 1.00 43.13 158 LYS B N 1
ATOM 3111 C CA . LYS B 1 158 ? -3.305 -24.532 54.678 1.00 44.44 158 LYS B CA 1
ATOM 3112 C C . LYS B 1 158 ? -3.263 -26.058 54.637 1.00 45.36 158 LYS B C 1
ATOM 3113 O O . LYS B 1 158 ? -2.992 -26.701 55.652 1.00 45.85 158 LYS B O 1
ATOM 3119 N N . LYS B 1 159 ? -3.530 -26.634 53.467 1.00 46.24 159 LYS B N 1
ATOM 3120 C CA . LYS B 1 159 ? -3.513 -28.086 53.304 1.00 47.12 159 LYS B CA 1
ATOM 3121 C C . LYS B 1 159 ? -2.148 -28.664 53.660 1.00 47.68 159 LYS B C 1
ATOM 3122 O O . LYS B 1 159 ? -2.050 -29.783 54.164 1.00 48.24 159 LYS B O 1
ATOM 3128 N N . HIS B 1 160 ? -1.095 -27.900 53.387 1.00 48.35 160 HIS B N 1
ATOM 3129 C CA . HIS B 1 160 ? 0.265 -28.336 53.686 1.00 48.93 160 HIS B CA 1
ATOM 3130 C C . HIS B 1 160 ? 0.546 -28.193 55.179 1.00 49.19 160 HIS B C 1
ATOM 3131 O O . HIS B 1 160 ? 0.424 -27.103 55.740 1.00 49.18 160 HIS B O 1
ATOM 3138 N N . SER B 1 161 ? 0.923 -29.299 55.815 1.00 49.44 161 SER B N 1
ATOM 3139 C CA . SER B 1 161 ? 1.213 -29.311 57.247 1.00 49.50 161 SER B CA 1
ATOM 3140 C C . SER B 1 161 ? 2.308 -28.318 57.622 1.00 49.22 161 SER B C 1
ATOM 3141 O O . SER B 1 161 ? 2.308 -27.768 58.725 1.00 49.59 161 SER B O 1
ATOM 3144 N N . ALA B 1 162 ? 3.239 -28.093 56.701 1.00 49.01 162 ALA B N 1
ATOM 3145 C CA . ALA B 1 162 ? 4.343 -27.167 56.934 1.00 48.42 162 ALA B CA 1
ATOM 3146 C C . ALA B 1 162 ? 3.844 -25.730 57.058 1.00 48.06 162 ALA B C 1
ATOM 3147 O O . ALA B 1 162 ? 4.410 -24.930 57.805 1.00 48.25 162 ALA B O 1
ATOM 3149 N N . LEU B 1 163 ? 2.778 -25.414 56.330 1.00 47.50 163 LEU B N 1
ATOM 3150 C CA . LEU B 1 163 ? 2.206 -24.070 56.340 1.00 46.79 163 LEU B CA 1
ATOM 3151 C C . LEU B 1 163 ? 0.978 -23.945 57.243 1.00 46.28 163 LEU B C 1
ATOM 3152 O O . LEU B 1 163 ? 0.491 -22.842 57.491 1.00 46.39 163 LEU B O 1
ATOM 3157 N N . ALA B 1 164 ? 0.483 -25.076 57.734 1.00 45.45 164 ALA B N 1
ATOM 3158 C CA . ALA B 1 164 ? -0.702 -25.090 58.586 1.00 44.80 164 ALA B CA 1
ATOM 3159 C C . ALA B 1 164 ? -0.581 -24.227 59.841 1.00 44.06 164 ALA B C 1
ATOM 3160 O O . ALA B 1 164 ? -1.592 -23.818 60.414 1.00 44.45 164 ALA B O 1
ATOM 3162 N N . ASP B 1 165 ? 0.648 -23.943 60.262 1.00 42.93 165 ASP B N 1
ATOM 3163 C CA . ASP B 1 165 ? 0.871 -23.145 61.467 1.00 41.48 165 ASP B CA 1
ATOM 3164 C C . ASP B 1 165 ? 1.369 -21.731 61.179 1.00 39.88 165 ASP B C 1
ATOM 3165 O O . ASP B 1 165 ? 1.359 -20.872 62.061 1.00 39.95 165 ASP B O 1
ATOM 3170 N N . THR B 1 166 ? 1.816 -21.494 59.952 1.00 37.79 166 THR B N 1
ATOM 3171 C CA . THR B 1 166 ? 2.332 -20.186 59.576 1.00 35.48 166 THR B CA 1
ATOM 3172 C C . THR B 1 166 ? 1.271 -19.089 59.626 1.00 33.58 166 THR B C 1
ATOM 3173 O O . THR B 1 166 ? 0.242 -19.170 58.954 1.00 33.46 166 THR B O 1
ATOM 3177 N N . LYS B 1 167 ? 1.530 -18.065 60.436 1.00 31.27 167 LYS B N 1
ATOM 3178 C CA . LYS B 1 167 ? 0.614 -16.938 60.580 1.00 28.99 167 LYS B CA 1
ATOM 3179 C C . LYS B 1 167 ? 0.470 -16.195 59.253 1.00 26.98 167 LYS B C 1
ATOM 3180 O O . LYS B 1 167 ? 1.466 -15.807 58.641 1.00 25.36 167 LYS B O 1
ATOM 3186 N N . MET B 1 168 ? -0.770 -15.996 58.815 1.00 25.38 168 MET B N 1
ATOM 3187 C CA . MET B 1 168 ? -1.029 -15.298 57.555 1.00 23.71 168 MET B CA 1
ATOM 3188 C C . MET B 1 168 ? -1.990 -14.125 57.690 1.00 21.98 168 MET B C 1
ATOM 3189 O O . MET B 1 168 ? -3.063 -14.255 58.274 1.00 22.54 168 MET B O 1
ATOM 3194 N N . PHE B 1 169 ? -1.596 -12.980 57.148 1.00 19.23 169 PHE B N 1
ATOM 3195 C CA . PHE B 1 169 ? -2.452 -11.799 57.135 1.00 17.63 169 PHE B CA 1
ATOM 3196 C C . PHE B 1 169 ? -2.748 -11.670 55.650 1.00 17.26 169 PHE B C 1
ATOM 3197 O O . PHE B 1 169 ? -1.825 -11.747 54.844 1.00 17.83 169 PHE B O 1
ATOM 3205 N N . TYR B 1 170 ? -4.006 -11.497 55.273 1.00 15.86 170 TYR B N 1
ATOM 3206 C CA . TYR B 1 170 ? -4.303 -11.353 53.856 1.00 15.83 170 TYR B CA 1
ATOM 3207 C C . TYR B 1 170 ? -5.504 -10.452 53.643 1.00 15.15 170 TYR B C 1
ATOM 3208 O O . TYR B 1 170 ? -6.359 -10.313 54.521 1.00 15.07 170 TYR B O 1
ATOM 3217 N N . GLY B 1 171 ? -5.556 -9.830 52.471 1.00 14.09 171 GLY B N 1
ATOM 3218 C CA . GLY B 1 171 ? -6.647 -8.924 52.178 1.00 13.91 171 GLY B CA 1
ATOM 3219 C C . GLY B 1 171 ? -7.910 -9.604 51.699 1.00 14.13 171 GLY B C 1
ATOM 3220 O O . GLY B 1 171 ? -8.987 -9.383 52.255 1.00 14.32 171 GLY B O 1
ATOM 3221 N N . TYR B 1 172 ? -7.787 -10.434 50.667 1.00 13.59 172 TYR B N 1
ATOM 3222 C CA . TYR B 1 172 ? -8.955 -11.099 50.130 1.00 13.24 172 TYR B CA 1
ATOM 3223 C C . TYR B 1 172 ? -8.667 -12.453 49.507 1.00 13.51 172 TYR B C 1
ATOM 3224 O O . TYR B 1 172 ? -7.592 -12.686 48.948 1.00 12.94 172 TYR B O 1
ATOM 3233 N N . THR B 1 173 ? -9.658 -13.334 49.606 1.00 14.00 173 THR B N 1
ATOM 3234 C CA . THR B 1 173 ? -9.588 -14.677 49.047 1.00 14.14 173 THR B CA 1
ATOM 3235 C C . THR B 1 173 ? -11.045 -15.109 48.894 1.00 14.69 173 THR B C 1
ATOM 3236 O O . THR B 1 173 ? -11.921 -14.608 49.608 1.00 14.76 173 THR B O 1
ATOM 3240 N N . PRO B 1 174 ? -11.344 -15.997 47.932 1.00 14.93 174 PRO B N 1
ATOM 3241 C CA . PRO B 1 174 ? -10.464 -16.650 46.957 1.00 14.47 174 PRO B CA 1
ATOM 3242 C C . PRO B 1 174 ? -10.502 -15.916 45.630 1.00 13.44 174 PRO B C 1
ATOM 3243 O O . PRO B 1 174 ? -11.378 -15.085 45.399 1.00 13.54 174 PRO B O 1
ATOM 3247 N N . MET B 1 175 ? -9.549 -16.218 44.753 1.00 13.41 175 MET B N 1
ATOM 3248 C CA . MET B 1 175 ? -9.521 -15.574 43.447 1.00 12.73 175 MET B CA 1
ATOM 3249 C C . MET B 1 175 ? -10.120 -16.585 42.468 1.00 12.77 175 MET B C 1
ATOM 3250 O O . MET B 1 175 ? -10.038 -17.798 42.684 1.00 14.08 175 MET B O 1
ATOM 3255 N N . PRO B 1 176 ? -10.751 -16.099 41.389 1.00 13.24 176 PRO B N 1
ATOM 3256 C CA . PRO B 1 176 ? -11.385 -16.976 40.397 1.00 12.46 176 PRO B CA 1
ATOM 3257 C C . PRO B 1 176 ? -10.509 -18.049 39.772 1.00 12.49 176 PRO B C 1
ATOM 3258 O O . PRO B 1 176 ? -9.391 -17.796 39.348 1.00 12.25 176 PRO B O 1
ATOM 3262 N N . LYS B 1 177 ? -11.050 -19.254 39.727 1.00 12.94 177 LYS B N 1
ATOM 3263 C CA . LYS B 1 177 ? -10.358 -20.380 39.131 1.00 12.32 177 LYS B CA 1
ATOM 3264 C C . LYS B 1 177 ? -10.052 -20.028 37.667 1.00 10.62 177 LYS B C 1
ATOM 3265 O O . LYS B 1 177 ? -10.916 -19.522 36.957 1.00 10.97 177 LYS B O 1
ATOM 3271 N N . GLY B 1 178 ? -8.820 -20.285 37.233 1.00 10.24 178 GLY B N 1
ATOM 3272 C CA . GLY B 1 178 ? -8.426 -20.015 35.853 1.00 10.08 178 GLY B CA 1
ATOM 3273 C C . GLY B 1 178 ? -8.079 -18.572 35.516 1.00 10.14 178 GLY B C 1
ATOM 3274 O O . GLY B 1 178 ? -7.777 -18.238 34.368 1.00 10.97 178 GLY B O 1
ATOM 3275 N N . SER B 1 179 ? -8.114 -17.703 36.510 1.00 10.30 179 SER B N 1
ATOM 3276 C CA . SER B 1 179 ? -7.801 -16.306 36.259 1.00 10.26 179 SER B CA 1
ATOM 3277 C C . SER B 1 179 ? -6.302 -16.097 36.088 1.00 9.67 179 SER B C 1
ATOM 3278 O O . SER B 1 179 ? -5.483 -16.922 36.522 1.00 10.81 179 SER B O 1
ATOM 3281 N N . TRP B 1 180 ? -5.949 -15.008 35.416 1.00 9.35 180 TRP B N 1
ATOM 3282 C CA . TRP B 1 180 ? -4.553 -14.611 35.263 1.00 9.01 180 TRP B CA 1
ATOM 3283 C C . TRP B 1 180 ? -4.586 -13.105 35.488 1.00 9.64 180 TRP B C 1
ATOM 3284 O O . TRP B 1 180 ? -5.181 -12.355 34.707 1.00 9.50 180 TRP B O 1
ATOM 3295 N N . LEU B 1 181 ? -3.951 -12.678 36.576 1.00 9.73 181 LEU B N 1
ATOM 3296 C CA . LEU B 1 181 ? -3.971 -11.277 36.973 1.00 9.66 181 LEU B CA 1
ATOM 3297 C C . LEU B 1 181 ? -2.834 -10.445 36.436 1.00 8.91 181 LEU B C 1
ATOM 3298 O O . LEU B 1 181 ? -1.711 -10.927 36.335 1.00 10.77 181 LEU B O 1
ATOM 3303 N N . ILE B 1 182 ? -3.144 -9.205 36.069 1.00 7.97 182 ILE B N 1
ATOM 3304 C CA . ILE B 1 182 ? -2.134 -8.242 35.620 1.00 8.43 182 ILE B CA 1
ATOM 3305 C C . ILE B 1 182 ? -2.562 -6.925 36.259 1.00 9.31 182 ILE B C 1
ATOM 3306 O O . ILE B 1 182 ? -3.746 -6.724 36.534 1.00 9.36 182 ILE B O 1
ATOM 3311 N N . GLY B 1 183 ? -1.601 -6.047 36.530 1.00 9.14 183 GLY B N 1
ATOM 3312 C CA . GLY B 1 183 ? -1.922 -4.787 37.176 1.00 8.52 183 GLY B CA 1
ATOM 3313 C C . GLY B 1 183 ? -1.667 -4.916 38.670 1.00 8.45 183 GLY B C 1
ATOM 3314 O O . GLY B 1 183 ? -1.352 -6.002 39.153 1.00 9.40 183 GLY B O 1
ATOM 3315 N N . PHE B 1 184 ? -1.842 -3.819 39.400 1.00 7.73 184 PHE B N 1
ATOM 3316 C CA . PHE B 1 184 ? -1.592 -3.791 40.837 1.00 9.03 184 PHE B CA 1
ATOM 3317 C C . PHE B 1 184 ? -0.190 -4.319 41.120 1.00 8.95 184 PHE B C 1
ATOM 3318 O O . PHE B 1 184 ? 0.043 -5.002 42.118 1.00 9.54 184 PHE B O 1
ATOM 3326 N N . GLY B 1 185 ? 0.750 -4.003 40.231 1.00 8.79 185 GLY B N 1
ATOM 3327 C CA . GLY B 1 185 ? 2.120 -4.453 40.421 1.00 8.09 185 GLY B CA 1
ATOM 3328 C C . GLY B 1 185 ? 2.474 -5.706 39.645 1.00 9.13 185 GLY B C 1
ATOM 3329 O O . GLY B 1 185 ? 3.651 -5.956 39.373 1.00 8.98 185 GLY B O 1
ATOM 3330 N N . LEU B 1 186 ? 1.458 -6.500 39.308 1.00 9.29 186 LEU B N 1
ATOM 3331 C CA . LEU B 1 186 ? 1.656 -7.723 38.533 1.00 10.39 186 LEU B CA 1
ATOM 3332 C C . LEU B 1 186 ? 1.852 -7.357 37.057 1.00 10.94 186 LEU B C 1
ATOM 3333 O O . LEU B 1 186 ? 1.152 -6.499 36.512 1.00 10.26 186 LEU B O 1
ATOM 3338 N N . ASP B 1 187 ? 2.805 -8.022 36.412 1.00 10.83 187 ASP B N 1
ATOM 3339 C CA . ASP B 1 187 ? 3.111 -7.733 35.019 1.00 12.63 187 ASP B CA 1
ATOM 3340 C C . ASP B 1 187 ? 2.274 -8.509 34.017 1.00 13.90 187 ASP B C 1
ATOM 3341 O O . ASP B 1 187 ? 1.752 -9.585 34.322 1.00 13.87 187 ASP B O 1
ATOM 3346 N N . ASP B 1 188 ? 2.154 -7.934 32.822 1.00 13.50 188 ASP B N 1
ATOM 3347 C CA . ASP B 1 188 ? 1.474 -8.563 31.699 1.00 13.65 188 ASP B CA 1
ATOM 3348 C C . ASP B 1 188 ? 2.667 -8.808 30.781 1.00 14.02 188 ASP B C 1
ATOM 3349 O O . ASP B 1 188 ? 2.990 -7.981 29.924 1.00 14.39 188 ASP B O 1
ATOM 3354 N N . ASN B 1 189 ? 3.350 -9.926 31.012 1.00 14.50 189 ASN B N 1
ATOM 3355 C CA . ASN B 1 189 ? 4.534 -10.280 30.235 1.00 15.00 189 ASN B CA 1
ATOM 3356 C C . ASN B 1 189 ? 5.550 -9.136 30.309 1.00 14.24 189 ASN B C 1
ATOM 3357 O O . ASN B 1 189 ? 6.069 -8.675 29.292 1.00 14.29 189 ASN B O 1
ATOM 3362 N N . GLY B 1 190 ? 5.806 -8.693 31.536 1.00 12.39 190 GLY B N 1
ATOM 3363 C CA . GLY B 1 190 ? 6.762 -7.627 31.800 1.00 11.72 190 GLY B CA 1
ATOM 3364 C C . GLY B 1 190 ? 6.196 -6.214 31.818 1.00 11.60 190 GLY B C 1
ATOM 3365 O O . GLY B 1 190 ? 6.755 -5.320 32.456 1.00 11.05 190 GLY B O 1
ATOM 3366 N N . LEU B 1 191 ? 5.073 -6.019 31.145 1.00 10.13 191 LEU B N 1
ATOM 3367 C CA . LEU B 1 191 ? 4.470 -4.694 31.028 1.00 10.01 191 LEU B CA 1
ATOM 3368 C C . LEU B 1 191 ? 3.315 -4.412 31.977 1.00 9.59 191 LEU B C 1
ATOM 3369 O O . LEU B 1 191 ? 2.856 -5.285 32.707 1.00 8.73 191 LEU B O 1
ATOM 3374 N N . ARG B 1 192 ? 2.869 -3.161 31.962 1.00 8.67 192 ARG B N 1
ATOM 3375 C CA . ARG B 1 192 ? 1.698 -2.750 32.726 1.00 8.23 192 ARG B CA 1
ATOM 3376 C C . ARG B 1 192 ? 1.672 -2.959 34.243 1.00 8.00 192 ARG B C 1
ATOM 3377 O O . ARG B 1 192 ? 0.594 -3.034 34.827 1.00 8.16 192 ARG B O 1
ATOM 3385 N N . ARG B 1 193 ? 2.826 -3.022 34.899 1.00 7.61 193 ARG B N 1
ATOM 3386 C CA . ARG B 1 193 ? 2.791 -3.221 36.351 1.00 7.11 193 ARG B CA 1
ATOM 3387 C C . ARG B 1 193 ? 2.088 -2.053 37.043 1.00 7.83 193 ARG B C 1
ATOM 3388 O O . ARG B 1 193 ? 1.395 -2.246 38.053 1.00 8.35 193 ARG B O 1
ATOM 3396 N N . GLY B 1 194 ? 2.250 -0.863 36.470 1.00 6.63 194 GLY B N 1
ATOM 3397 C CA . GLY B 1 194 ? 1.652 0.352 37.006 1.00 8.08 194 GLY B CA 1
ATOM 3398 C C . GLY B 1 194 ? 0.165 0.537 36.745 1.00 8.12 194 GLY B C 1
ATOM 3399 O O . GLY B 1 194 ? -0.403 1.547 37.135 1.00 9.51 194 GLY B O 1
ATOM 3400 N N . TRP B 1 195 ? -0.466 -0.392 36.034 1.00 7.69 195 TRP B N 1
ATOM 3401 C CA . TRP B 1 195 ? -1.919 -0.319 35.850 1.00 7.46 195 TRP B CA 1
ATOM 3402 C C . TRP B 1 195 ? -2.370 -0.677 37.269 1.00 8.85 195 TRP B C 1
ATOM 3403 O O . TRP B 1 195 ? -2.359 -1.851 37.650 1.00 9.06 195 TRP B O 1
ATOM 3414 N N . ALA B 1 196 ? -2.756 0.335 38.049 1.00 8.36 196 ALA B N 1
ATOM 3415 C CA . ALA B 1 196 ? -3.063 0.124 39.463 1.00 7.70 196 ALA B CA 1
ATOM 3416 C C . ALA B 1 196 ? -4.274 -0.719 39.811 1.00 8.92 196 ALA B C 1
ATOM 3417 O O . ALA B 1 196 ? -4.321 -1.331 40.879 1.00 9.43 196 ALA B O 1
ATOM 3419 N N . HIS B 1 197 ? -5.257 -0.746 38.924 1.00 7.24 197 HIS B N 1
ATOM 3420 C CA . HIS B 1 197 ? -6.428 -1.587 39.137 1.00 8.05 197 HIS B CA 1
ATOM 3421 C C . HIS B 1 197 ? -5.958 -3.022 38.900 1.00 9.14 197 HIS B C 1
ATOM 3422 O O . HIS B 1 197 ? -5.026 -3.265 38.124 1.00 9.77 197 HIS B O 1
ATOM 3429 N N . LEU B 1 198 ? -6.618 -3.970 39.545 1.00 8.95 198 LEU B N 1
ATOM 3430 C CA . LEU B 1 198 ? -6.279 -5.373 39.361 1.00 8.91 198 LEU B CA 1
ATOM 3431 C C . LEU B 1 198 ? -7.182 -5.912 38.249 1.00 10.02 198 LEU B C 1
ATOM 3432 O O . LEU B 1 198 ? -8.412 -5.912 38.375 1.00 9.52 198 LEU B O 1
ATOM 3437 N N . PHE B 1 199 ? -6.565 -6.354 37.157 1.00 9.08 199 PHE B N 1
ATOM 3438 C CA . PHE B 1 199 ? -7.296 -6.912 36.021 1.00 10.51 199 PHE B CA 1
ATOM 3439 C C . PHE B 1 199 ? -7.014 -8.398 35.869 1.00 10.46 199 PHE B C 1
ATOM 3440 O O . PHE B 1 199 ? -6.035 -8.913 36.388 1.00 9.76 199 PHE B O 1
ATOM 3448 N N . ASP B 1 200 ? -7.893 -9.068 35.139 1.00 10.47 200 ASP B N 1
ATOM 3449 C CA . ASP B 1 200 ? -7.729 -10.476 34.802 1.00 10.16 200 ASP B CA 1
ATOM 3450 C C . ASP B 1 200 ? -7.819 -10.478 33.277 1.00 11.31 200 ASP B C 1
ATOM 3451 O O . ASP B 1 200 ? -8.469 -9.603 32.702 1.00 11.30 200 ASP B O 1
ATOM 3456 N N . ILE B 1 201 ? -7.197 -11.458 32.622 1.00 10.22 201 ILE B N 1
ATOM 3457 C CA . ILE B 1 201 ? -7.236 -11.534 31.162 1.00 10.95 201 ILE B CA 1
ATOM 3458 C C . ILE B 1 201 ? -7.750 -12.889 30.654 1.00 10.63 201 ILE B C 1
ATOM 3459 O O . ILE B 1 201 ? -7.769 -13.133 29.451 1.00 11.04 201 ILE B O 1
ATOM 3464 N N . ASN B 1 202 ? -8.189 -13.750 31.567 1.00 10.02 202 ASN B N 1
ATOM 3465 C CA . ASN B 1 202 ? -8.672 -15.093 31.203 1.00 10.66 202 ASN B CA 1
ATOM 3466 C C . ASN B 1 202 ? -10.153 -15.382 31.396 1.00 12.22 202 ASN B C 1
ATOM 3467 O O . ASN B 1 202 ? -10.705 -16.266 30.736 1.00 12.58 202 ASN B O 1
ATOM 3472 N N . LEU B 1 203 ? -10.790 -14.667 32.315 1.00 12.16 203 LEU B N 1
ATOM 3473 C CA . LEU B 1 203 ? -12.182 -14.932 32.658 1.00 13.09 203 LEU B CA 1
ATOM 3474 C C . LEU B 1 203 ? -13.277 -14.388 31.744 1.00 12.51 203 LEU B C 1
ATOM 3475 O O . LEU B 1 203 ? -13.060 -13.471 30.955 1.00 13.22 203 LEU B O 1
ATOM 3480 N N . SER B 1 204 ? -14.456 -14.989 31.868 1.00 12.82 204 SER B N 1
ATOM 3481 C CA . SER B 1 204 ? -15.634 -14.574 31.113 1.00 13.24 204 SER B CA 1
ATOM 3482 C C . SER B 1 204 ? -16.308 -13.442 31.882 1.00 14.05 204 SER B C 1
ATOM 3483 O O . SER B 1 204 ? -16.051 -13.249 33.064 1.00 14.45 204 SER B O 1
ATOM 3486 N N . GLU B 1 205 ? -17.186 -12.709 31.211 1.00 15.31 205 GLU B N 1
ATOM 3487 C CA . GLU B 1 205 ? -17.900 -11.616 31.860 1.00 17.05 205 GLU B CA 1
ATOM 3488 C C . GLU B 1 205 ? -18.655 -12.094 33.093 1.00 16.68 205 GLU B C 1
ATOM 3489 O O . GLU B 1 205 ? -18.642 -11.430 34.134 1.00 15.60 205 GLU B O 1
ATOM 3495 N N . SER B 1 206 ? -19.312 -13.244 32.981 1.00 16.12 206 SER B N 1
ATOM 3496 C CA . SER B 1 206 ? -20.079 -13.779 34.097 1.00 16.57 206 SER B CA 1
ATOM 3497 C C . SER B 1 206 ? -19.195 -14.164 35.286 1.00 15.85 206 SER B C 1
ATOM 3498 O O . SER B 1 206 ? -19.565 -13.963 36.444 1.00 16.29 206 SER B O 1
ATOM 3501 N N . GLU B 1 207 ? -18.020 -14.710 35.004 1.00 14.47 207 GLU B N 1
ATOM 3502 C CA . GLU B 1 207 ? -17.104 -15.089 36.072 1.00 13.11 207 GLU B CA 1
ATOM 3503 C C . GLU B 1 207 ? -16.631 -13.839 36.808 1.00 12.43 207 GLU B C 1
ATOM 3504 O O . GLU B 1 207 ? -16.527 -13.830 38.032 1.00 12.51 207 GLU B O 1
ATOM 3510 N N . VAL B 1 208 ? -16.364 -12.781 36.047 1.00 12.42 208 VAL B N 1
ATOM 3511 C CA . VAL B 1 208 ? -15.893 -11.518 36.613 1.00 13.07 208 VAL B CA 1
ATOM 3512 C C . VAL B 1 208 ? -16.987 -10.858 37.436 1.00 14.07 208 VAL B C 1
ATOM 3513 O O . VAL B 1 208 ? -16.742 -10.367 38.545 1.00 13.94 208 VAL B O 1
ATOM 3517 N N . THR B 1 209 ? -18.199 -10.847 36.893 1.00 14.62 209 THR B N 1
ATOM 3518 C CA . THR B 1 209 ? -19.334 -10.266 37.605 1.00 16.66 209 THR B CA 1
ATOM 3519 C C . THR B 1 209 ? -19.517 -10.948 38.959 1.00 16.40 209 THR B C 1
ATOM 3520 O O . THR B 1 209 ? -19.726 -10.287 39.976 1.00 16.41 209 THR B O 1
ATOM 3524 N N . GLU B 1 210 ? -19.434 -12.275 38.966 1.00 17.11 210 GLU B N 1
ATOM 3525 C CA . GLU B 1 210 ? -19.596 -13.047 40.189 1.00 17.67 210 GLU B CA 1
ATOM 3526 C C . GLU B 1 210 ? -18.500 -12.734 41.200 1.00 16.32 210 GLU B C 1
ATOM 3527 O O . GLU B 1 210 ? -18.762 -12.617 42.396 1.00 15.22 210 GLU B O 1
ATOM 3533 N N . PHE B 1 211 ? -17.270 -12.597 40.723 1.00 14.86 211 PHE B N 1
ATOM 3534 C CA . PHE B 1 211 ? -16.171 -12.280 41.619 1.00 13.67 211 PHE B CA 1
ATOM 3535 C C . PHE B 1 211 ? -16.414 -10.919 42.274 1.00 12.83 211 PHE B C 1
ATOM 3536 O O . PHE B 1 211 ? -16.267 -10.772 43.481 1.00 12.96 211 PHE B O 1
ATOM 3544 N N . ARG B 1 212 ? -16.774 -9.920 41.475 1.00 13.37 212 ARG B N 1
ATOM 3545 C CA . ARG B 1 212 ? -17.013 -8.595 42.035 1.00 13.46 212 ARG B CA 1
ATOM 3546 C C . ARG B 1 212 ? -18.180 -8.581 43.021 1.00 14.97 212 ARG B C 1
ATOM 3547 O O . ARG B 1 212 ? -18.176 -7.806 43.980 1.00 14.14 212 ARG B O 1
ATOM 3555 N N . ARG B 1 213 ? -19.181 -9.432 42.808 1.00 15.64 213 ARG B N 1
ATOM 3556 C CA . ARG B 1 213 ? -20.289 -9.465 43.759 1.00 16.87 213 ARG B CA 1
ATOM 3557 C C . ARG B 1 213 ? -19.729 -9.835 45.140 1.00 16.60 213 ARG B C 1
ATOM 3558 O O . ARG B 1 213 ? -20.015 -9.176 46.149 1.00 17.50 213 ARG B O 1
ATOM 3566 N N . ARG B 1 214 ? -18.910 -10.879 45.183 1.00 15.61 214 ARG B N 1
ATOM 3567 C CA . ARG B 1 214 ? -18.317 -11.334 46.436 1.00 16.45 214 ARG B CA 1
ATOM 3568 C C . ARG B 1 214 ? -17.331 -10.320 47.018 1.00 15.09 214 ARG B C 1
ATOM 3569 O O . ARG B 1 214 ? -17.307 -10.091 48.226 1.00 15.16 214 ARG B O 1
ATOM 3577 N N . LEU B 1 215 ? -16.520 -9.712 46.158 1.00 14.09 215 LEU B N 1
ATOM 3578 C CA . LEU B 1 215 ? -15.555 -8.722 46.619 1.00 12.92 215 LEU B CA 1
ATOM 3579 C C . LEU B 1 215 ? -16.314 -7.552 47.245 1.00 13.39 215 LEU B C 1
ATOM 3580 O O . LEU B 1 215 ? -15.968 -7.083 48.328 1.00 12.27 215 LEU B O 1
ATOM 3585 N N . THR B 1 216 ? -17.347 -7.090 46.546 1.00 13.94 216 THR B N 1
ATOM 3586 C CA . THR B 1 216 ? -18.180 -5.975 47.013 1.00 17.46 216 THR B CA 1
ATOM 3587 C C . THR B 1 216 ? -18.732 -6.249 48.402 1.00 17.96 216 THR B C 1
ATOM 3588 O O . THR B 1 216 ? -18.643 -5.409 49.303 1.00 18.15 216 THR B O 1
ATOM 3592 N N . GLU B 1 217 ? -19.302 -7.437 48.567 1.00 18.83 217 GLU B N 1
ATOM 3593 C CA . GLU B 1 217 ? -19.874 -7.851 49.840 1.00 20.84 217 GLU B CA 1
ATOM 3594 C C . GLU B 1 217 ? -18.830 -7.730 50.952 1.00 20.62 217 GLU B C 1
ATOM 3595 O O . GLU B 1 217 ? -19.127 -7.231 52.041 1.00 20.92 217 GLU B O 1
ATOM 3601 N N . HIS B 1 218 ? -17.608 -8.177 50.671 1.00 18.53 218 HIS B N 1
ATOM 3602 C CA . HIS B 1 218 ? -16.521 -8.130 51.648 1.00 18.29 218 HIS B CA 1
ATOM 3603 C C . HIS B 1 218 ? -16.120 -6.702 52.000 1.00 18.47 218 HIS B C 1
ATOM 3604 O O . HIS B 1 218 ? -16.021 -6.329 53.177 1.00 17.50 218 HIS B O 1
ATOM 3611 N N . ILE B 1 219 ? -15.892 -5.902 50.969 1.00 18.04 219 ILE B N 1
ATOM 3612 C CA . ILE B 1 219 ? -15.465 -4.531 51.168 1.00 18.64 219 ILE B CA 1
ATOM 3613 C C . ILE B 1 219 ? -16.483 -3.644 51.867 1.00 20.53 219 ILE B C 1
ATOM 3614 O O . ILE B 1 219 ? -16.107 -2.811 52.688 1.00 19.69 219 ILE B O 1
ATOM 3619 N N . LYS B 1 220 ? -17.768 -3.831 51.582 1.00 22.57 220 LYS B N 1
ATOM 3620 C CA . LYS B 1 220 ? -18.771 -2.991 52.231 1.00 25.03 220 LYS B CA 1
ATOM 3621 C C . LYS B 1 220 ? -18.822 -3.248 53.732 1.00 25.69 220 LYS B C 1
ATOM 3622 O O . LYS B 1 220 ? -19.177 -2.361 54.505 1.00 25.78 220 LYS B O 1
ATOM 3628 N N . GLY B 1 221 ? -18.446 -4.453 54.146 1.00 26.11 221 GLY B N 1
ATOM 3629 C CA . GLY B 1 221 ? -18.463 -4.779 55.562 1.00 28.05 221 GLY B CA 1
ATOM 3630 C C . GLY B 1 221 ? -17.139 -4.479 56.235 1.00 29.10 221 GLY B C 1
ATOM 3631 O O . GLY B 1 221 ? -16.949 -4.755 57.421 1.00 28.92 221 GLY B O 1
ATOM 3632 N N . LEU B 1 222 ? -16.222 -3.901 55.470 1.00 30.19 222 LEU B N 1
ATOM 3633 C CA . LEU B 1 222 ? -14.897 -3.564 55.963 1.00 31.81 222 LEU B CA 1
ATOM 3634 C C . LEU B 1 222 ? -14.928 -2.385 56.929 1.00 33.34 222 LEU B C 1
ATOM 3635 O O . LEU B 1 222 ? -15.686 -1.432 56.740 1.00 32.66 222 LEU B O 1
ATOM 3640 N N . ASN B 1 223 ? -14.096 -2.474 57.964 1.00 34.75 223 ASN B N 1
ATOM 3641 C CA . ASN B 1 223 ? -13.966 -1.440 58.985 1.00 36.22 223 ASN B CA 1
ATOM 3642 C C . ASN B 1 223 ? -12.522 -0.953 59.003 1.00 36.41 223 ASN B C 1
ATOM 3643 O O . ASN B 1 223 ? -11.677 -1.521 59.696 1.00 36.96 223 ASN B O 1
ATOM 3648 N N . ILE B 1 224 ? -12.241 0.095 58.237 1.00 36.27 224 ILE B N 1
ATOM 3649 C CA . ILE B 1 224 ? -10.892 0.641 58.170 1.00 36.90 224 ILE B CA 1
ATOM 3650 C C . ILE B 1 224 ? -10.904 2.163 58.245 1.00 37.02 224 ILE B C 1
ATOM 3651 O O . ILE B 1 224 ? -9.864 2.810 58.125 1.00 37.44 224 ILE B O 1
ATOM 3656 N N . ASN B 1 225 ? -12.089 2.729 58.448 1.00 37.18 225 ASN B N 1
ATOM 3657 C CA . ASN B 1 225 ? -12.246 4.171 58.553 1.00 36.97 225 ASN B CA 1
ATOM 3658 C C . ASN B 1 225 ? -11.353 4.677 59.682 1.00 36.57 225 ASN B C 1
ATOM 3659 O O . ASN B 1 225 ? -11.653 4.480 60.858 1.00 37.41 225 ASN B O 1
ATOM 3664 N N . GLY B 1 226 ? -10.248 5.320 59.318 1.00 35.38 226 GLY B N 1
ATOM 3665 C CA . GLY B 1 226 ? -9.327 5.825 60.320 1.00 33.16 226 GLY B CA 1
ATOM 3666 C C . GLY B 1 226 ? -7.912 5.309 60.130 1.00 31.48 226 GLY B C 1
ATOM 3667 O O . GLY B 1 226 ? -6.948 5.975 60.513 1.00 32.38 226 GLY B O 1
ATOM 3668 N N . VAL B 1 227 ? -7.778 4.120 59.546 1.00 28.69 227 VAL B N 1
ATOM 3669 C CA . VAL B 1 227 ? -6.458 3.534 59.302 1.00 25.70 227 VAL B CA 1
ATOM 3670 C C . VAL B 1 227 ? -5.594 4.497 58.484 1.00 24.05 227 VAL B C 1
ATOM 3671 O O . VAL B 1 227 ? -4.395 4.645 58.743 1.00 22.30 227 VAL B O 1
ATOM 3675 N N . ASN B 1 228 ? -6.205 5.146 57.496 1.00 21.73 228 ASN B N 1
ATOM 3676 C CA . ASN B 1 228 ? -5.491 6.105 56.659 1.00 21.17 228 ASN B CA 1
ATOM 3677 C C . ASN B 1 228 ? -5.427 7.449 57.363 1.00 20.59 228 ASN B C 1
ATOM 3678 O O . ASN B 1 228 ? -6.462 8.054 57.658 1.00 22.13 228 ASN B O 1
ATOM 3683 N N . ARG B 1 229 ? -4.208 7.917 57.612 1.00 18.23 229 ARG B N 1
ATOM 3684 C CA . ARG B 1 229 ? -3.987 9.182 58.297 1.00 16.51 229 ARG B CA 1
ATOM 3685 C C . ARG B 1 229 ? -3.589 10.303 57.351 1.00 15.42 229 ARG B C 1
ATOM 3686 O O . ARG B 1 229 ? -3.405 11.442 57.778 1.00 15.44 229 ARG B O 1
ATOM 3694 N N . TYR B 1 230 ? -3.473 9.989 56.066 1.00 14.91 230 TYR B N 1
ATOM 3695 C CA . TYR B 1 230 ? -3.046 10.977 55.080 1.00 14.50 230 TYR B CA 1
ATOM 3696 C C . TYR B 1 230 ? -4.158 11.717 54.345 1.00 15.61 230 TYR B C 1
ATOM 3697 O O . TYR B 1 230 ? -3.816 12.597 53.521 1.00 15.19 230 TYR B O 1
#

Solvent-accessible surface area: 21068 Å² total; per-residue (Å²): 93,77,3,30,68,78,44,71,41,21,138,61,8,35,69,33,0,26,119,123,22,65,13,18,114,142,75,43,31,156,123,17,50,7,0,0,3,17,46,0,0,64,10,0,0,6,6,0,0,91,70,0,22,104,106,7,91,125,38,108,70,60,0,7,0,0,0,9,31,28,9,0,0,1,0,0,2,20,0,0,6,18,2,7,1,31,7,46,6,56,6,0,118,34,71,52,153,148,39,139,232,90,57,34,7,78,15,70,140,129,25,31,137,90,2,105,129,75,175,34,3,0,4,0,16,11,32,4,55,71,6,88,47,2,60,1,0,8,72,45,2,140,72,3,28,3,0,0,0,2,0,38,55,18,96,46,8,84,155,80,103,46,2,59,115,9,84,16,5,61,4,14,38,65,8,15,177,47,15,148,10,0,0,0,0,31,47,23,146,20,40,33,34,2,3,0,2,0,0,0,68,101,10,58,151,85,77,18,87,65,0,15,130,73,0,44,94,64,12,150,60,43,114,40,138,61,22,86,34,49,116,83,2,26,65,73,43,95,41,18,145,61,11,39,68,62,0,29,141,122,22,63,11,22,121,150,58,58,44,170,75,10,44,7,0,0,2,14,47,0,0,53,10,0,0,8,6,0,0,78,68,0,23,100,102,5,96,119,36,108,70,60,0,4,0,0,0,12,30,28,9,0,0,2,0,0,3,24,0,0,7,23,2,8,1,26,6,34,5,77,15,9,84,38,69,53,151,147,39,141,230,92,58,35,8,79,16,72,140,130,46,31,141,94,9,112,129,72,176,33,0,0,1,0,13,12,28,4,60,73,9,88,51,3,59,1,0,10,87,44,0,150,69,2,28,5,0,0,0,0,0,51,56,16,100,46,12,79,152,83,104,46,4,60,114,11,83,23,6,68,2,14,31,62,7,11,185,49,15,143,10,0,0,0,0,28,47,14,142,21,41,29,33,2,3,0,1,0,0,0,46,91,10,54,151,82,81,18,93,66,0,23,134,82,0,45,97,68,10,146,64,37,104,36,154,56,23,81,38,48

Nearest PDB structures (foldseek):
  1dqp-assembly1_B  TM=1.001E+00  e=3.441E-47  Giardia duodenalis
  5knr-assembly1_A  TM=8.091E-01  e=4.242E-12  Escherichia coli
  5knx-assembly1_A  TM=7.999E-01  e=5.427E-12  Escherichia coli
  5knx-assembly1_B  TM=7.865E-01  e=1.860E-11  Escherichia coli
  5esx-assembly1_B  TM=7.806E-01  e=3.161E-10  Legionella pneumophila subsp. pneumophila ATCC 43290

Foldseek 3Di:
DAALPPRHRVVRLLCVLPPPDPADDPVCSVLWAFQHFLVLLLLLLLLLLVVVQVVCVPPPDAAEEEEEDDLQPLSCVSNVVLHDHHYDYDYFYWDWDQDPVAIATHGDVVVLVVQLVDQHYEYEYAEQEQVRHVVRVCVSNVQYAYEYAAYQDVVNQCVDVSCVPHHYRYRDDHDDDQWDWAECSRHDVNDRRPNSGIITRGDDPVNSVVSNVVSSVVSNPDDSPPSDPD/DAALQPRHRVVVVLCVLPPPDDFADPVCSVLWAFQHFLRLLLLLLLLLLVVVQVVCVPPPDAAEEEEEPDLQPLSCVSNVVLHDHHYDYYYWPWDWDQDPVAIATHGDVVVLVVLLVDQHYEYEYQEQEPVRHVVRVCVSNVQYAYEYAAYQAPPVQCVDVSCVPHHYRYRDDHDDDQWDWEECSRHPPNDRPPNSGIITRGDDPVSSVVSNVVSSVVSNPRDSVPSDPD

Sequence (460 aa):
MICSVTGKPVKDVLSTFFKDRNDVLESEVKKFHLLATFEECKALAADTARRMNEYYKDVAEPVTLVALLTGAYLYASLLTVHLTFPYTLHFVKVSSYKGTRQESVVFDEEDLKQLKEKREVVLIDEYVDSGHTIFSIQEQIKHAKICSCFVKDVDAIKKHSALADTKMFYGYTPMPKGSWLIGFGLDDNGLRRGWAHLFDINLSESEVTEFRRRLTEHIKGLNINGVNRYMICSVTGKPVKDVLSTFFKDRNDVLESEVKKFHLLATFEECKALAADTARRMNEYYKDVAEPVTLVALLTGAYLYASLLTVHLTFPYTLHFVKVSSYKGTRQESVVFDEEDLKQLKEKREVVLIDEYVDSGHTIFSIQEQIKHAKICSCFVKDVDAIKKHSALADTKMFYGYTPMPKGSWLIGFGLDDNGLRRGWAHLFDINLSESEVTEFRRRLTEHIKGLNINGVNRY

Organism: Giardia intestinalis (NCBI:txid5741)

Radius of gyration: 21.65 Å; Cα contacts (8 Å, |Δi|>4): 883; chains: 2; bounding box: 61×62×54 Å

Secondary structure (DSSP, 8-state):
-B-TTT--BHHHHHHHHTTT-SSS-GGGGGGPEEEE-HHHHHHHHHHHHHHHHHHHTT-SS-EEEEEETTTHHHHHHHHHTT--S-EEEEEE--EEEE-SS-EEEEPPHHHHHHHHH-SSEEEEEEEESSSHHHHHHHHHSTT-EEEEEEES-HHHHHTSTTTTT--EEEEE----TT--EEBTTB-BTTB-TT--SEEESSS-HHHHHHHHHHHHHHHHT---TTT---/-B-TTT--BHHHHHHHHHTT-SSS-GGGGGGPEEEE-HHHHHHHHHHHHHHHHHHTTT-SS-EEEEEETTTHHHHHHHHHTT--S-EEEEEE--EEEE-SS-EEEE--HHHHHHHTT-S-EEEEEEEESS-HHHHHHHHHSTT-EEEEEEES-HHHHHTSTTTTTS-EEEEE-PPPTT--EEBTTB-BTTB-TT--SEEESS--HHHHHHHHHHHHHHHHT---TTT---

B-factor: mean 20.9, std 11.01, range [3.91, 50.81]

InterPro domains:
  IPR000836 Phosphoribosyltransferase domain [PF00156] (42-143)
  IPR000836 Phosphoribosyltransferase domain [cd06223] (49-173)
  IPR029057 Phosphoribosyltransferase-like [G3DSA:3.40.50.2020] (1-230)
  IPR029057 Phosphoribosyltransferase-like [SSF53271] (1-227)
  IPR050408 Hypoxanthine-guanine phosphoribosyltransferase [PTHR43340] (34-206)

CATH classification: 3.40.50.2020